Protein AF-A0A3B6PG31-F1 (afdb_monomer)

Solvent-accessible surface area (backbone atoms only — not comparable to full-atom values): 25773 Å² total; per-residue (Å²): 132,78,68,83,60,81,68,44,58,73,60,92,50,62,66,45,81,46,81,44,55,61,70,39,42,34,39,56,64,42,33,95,82,22,95,50,27,79,45,51,71,80,28,48,29,38,40,36,24,13,62,52,87,94,38,68,64,69,36,41,33,39,38,33,56,83,73,74,45,79,50,62,76,66,54,70,70,65,54,39,68,20,78,82,67,62,55,89,47,69,65,61,43,31,69,72,69,74,44,54,71,69,50,51,52,49,54,50,60,54,35,67,46,67,66,52,55,81,50,67,79,45,46,35,75,84,67,47,65,46,18,67,57,26,40,50,52,51,26,52,53,52,40,43,33,64,67,60,58,63,59,53,17,68,78,70,42,34,55,48,72,54,50,56,50,42,31,51,33,50,35,60,33,35,57,69,66,41,47,63,60,29,51,80,65,69,78,51,85,71,59,57,58,81,37,66,81,39,75,45,55,66,28,32,42,51,75,49,76,32,59,47,23,83,82,55,68,85,92,46,55,67,36,40,40,34,39,35,31,27,32,82,87,56,33,49,38,41,78,42,78,34,62,66,74,60,49,75,64,64,41,44,70,69,26,68,67,46,63,32,38,64,64,13,77,43,64,51,68,64,67,44,77,55,43,96,87,66,45,67,42,54,27,31,31,38,34,53,83,84,51,74,75,37,53,48,31,45,42,63,82,84,65,88,86,60,54,72,30,52,46,48,37,39,52,37,48,53,51,44,53,54,49,47,52,49,35,52,50,50,50,35,66,56,28,19,39,58,71,34,62,42,64,69,60,91,45,72,66,61,44,49,42,46,56,51,42,52,47,28,53,53,24,48,47,49,45,64,72,35,83,80,52,69,62,78,87,68,74,68,82,66,63,91,69,67,44,69,43,72,75,50,59,36,65,61,49,51,53,44,51,16,47,38,53,45,58,50,52,62,53,60,59,48,59,66,51,52,64,68,65,70,81,73,84,89,84,84,87,82,89,86,83,89,86,90,80,90,83,80,90,87,88,81,90,86,89,133

Sequence (448 aa):
MDTLPEYMGRINARHLELYCSIALLTSVAAAQSGPEWDKFSHFNHVKAYAPEGDNTKKWYVFYTVDPYNLETNVSHSFMSRGTLTSFEDAQGFESLFKMTRKTFSYICSLVMGPSMEDMNRYTFVDERVMSLEDRVAVSIRRLQSNEPTESIASSVGVNESIILLVTERFVEAMWEPARHHSNWTDSSEKDQIKSYNMHNCCGVICTTRIPFGPNWDHEKNGSTLMQVLIDPVMRFRNIWLGSAGMNQSSLLQDSALFKECEKGSLLNGSKLKVGLDGSEVGEYIIGDAGYPLLPWLLTPYQEEDLSDFKAEFNRRHSTAITHALKALARLKDAWKWLQGESWWPANLESQSKIIYACCWLHNIVIEMEDDAAMLSTKRRNYSKEVREIAKEDAVRARDLLSQHFLASRSSEVGEEGDEAASSGSGAEKKKQEAQTRTTDEEISILTS

Structure (mmCIF, N/CA/C/O backbone):
data_AF-A0A3B6PG31-F1
#
_entry.id   AF-A0A3B6PG31-F1
#
loop_
_atom_site.group_PDB
_atom_site.id
_atom_site.type_symbol
_atom_site.label_atom_id
_atom_site.label_alt_id
_atom_site.label_comp_id
_atom_site.label_asym_id
_atom_site.label_entity_id
_atom_site.label_seq_id
_atom_site.pdbx_PDB_ins_code
_atom_site.Cartn_x
_atom_site.Cartn_y
_atom_site.Cartn_z
_atom_site.occupancy
_atom_site.B_iso_or_equiv
_atom_site.auth_seq_id
_atom_site.auth_comp_id
_atom_site.auth_asym_id
_atom_site.auth_atom_id
_atom_site.pdbx_PDB_model_num
ATOM 1 N N . MET A 1 1 ? -2.113 -10.021 -30.911 1.00 51.94 1 MET A N 1
ATOM 2 C CA . MET A 1 1 ? -1.553 -8.705 -31.288 1.00 51.94 1 MET A CA 1
ATOM 3 C C . MET A 1 1 ? -2.034 -8.386 -32.686 1.00 51.94 1 MET A C 1
ATOM 5 O O . MET A 1 1 ? -2.236 -9.332 -33.438 1.00 51.94 1 MET A O 1
ATOM 9 N N . ASP A 1 2 ? -2.168 -7.111 -33.033 1.00 65.94 2 ASP A N 1
ATOM 10 C CA . ASP A 1 2 ? -2.332 -6.717 -34.432 1.00 65.94 2 ASP A CA 1
ATOM 11 C C . ASP A 1 2 ? -0.969 -6.844 -35.124 1.00 65.94 2 ASP A C 1
ATOM 13 O O . ASP A 1 2 ? -0.016 -6.166 -34.740 1.00 65.94 2 ASP A O 1
ATOM 17 N N . THR A 1 3 ? -0.872 -7.730 -36.109 1.00 81.75 3 THR A N 1
ATOM 18 C CA . THR A 1 3 ? 0.293 -7.919 -36.986 1.00 81.75 3 THR A CA 1
ATOM 19 C C . THR A 1 3 ? -0.174 -7.846 -38.438 1.00 81.75 3 THR A C 1
ATOM 21 O O . THR A 1 3 ? -1.360 -8.048 -38.724 1.00 81.75 3 THR A O 1
ATOM 24 N N . LEU A 1 4 ? 0.725 -7.562 -39.382 1.00 86.50 4 LEU A N 1
ATOM 25 C CA . LEU A 1 4 ? 0.421 -7.752 -40.796 1.00 86.50 4 LEU A CA 1
ATOM 26 C C . LEU A 1 4 ? 0.177 -9.251 -41.035 1.00 86.50 4 LEU A C 1
ATOM 28 O O . LEU A 1 4 ? 0.961 -10.087 -40.560 1.00 86.50 4 LEU A O 1
A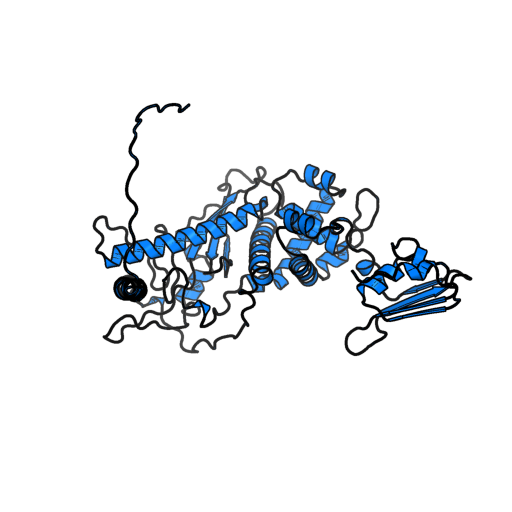TOM 32 N N . PRO A 1 5 ? -0.888 -9.619 -41.770 1.00 85.75 5 PRO A N 1
ATOM 33 C CA . PRO A 1 5 ? -1.166 -11.011 -42.084 1.00 85.75 5 PRO A CA 1
ATOM 34 C C . PRO A 1 5 ? -0.008 -11.671 -42.837 1.00 85.75 5 PRO A C 1
ATOM 36 O O . PRO A 1 5 ? 0.513 -11.102 -43.793 1.00 85.75 5 PRO A O 1
ATOM 39 N N . GLU A 1 6 ? 0.329 -12.912 -42.480 1.00 86.12 6 GLU A N 1
ATOM 40 C CA . GLU A 1 6 ? 1.442 -13.682 -43.072 1.00 86.12 6 GLU A CA 1
ATOM 41 C C . GLU A 1 6 ? 1.404 -13.783 -44.608 1.00 86.12 6 GLU A C 1
ATOM 43 O O . GLU A 1 6 ? 2.436 -13.912 -45.266 1.00 86.12 6 GLU A O 1
ATOM 48 N N . TYR A 1 7 ? 0.219 -13.691 -45.218 1.00 84.19 7 TYR A N 1
ATOM 49 C CA . TYR A 1 7 ? 0.098 -13.691 -46.675 1.00 84.19 7 TYR A CA 1
ATOM 50 C C . TYR A 1 7 ? 0.653 -12.417 -47.339 1.00 84.19 7 TYR A C 1
ATOM 52 O O . TYR A 1 7 ? 0.913 -12.454 -48.541 1.00 84.19 7 TYR A O 1
ATOM 60 N N . MET A 1 8 ? 0.857 -11.311 -46.605 1.00 85.62 8 MET A N 1
ATOM 61 C CA . MET A 1 8 ? 1.399 -10.063 -47.164 1.00 85.62 8 MET A CA 1
ATOM 62 C C . MET A 1 8 ? 2.809 -10.239 -47.726 1.00 85.62 8 MET A C 1
ATOM 64 O O . MET A 1 8 ? 3.064 -9.745 -48.817 1.00 85.62 8 MET A O 1
ATOM 68 N N . GLY A 1 9 ? 3.657 -11.065 -47.099 1.00 83.00 9 GLY A N 1
ATOM 69 C CA . GLY A 1 9 ? 4.981 -11.444 -47.624 1.00 83.00 9 GLY A CA 1
ATOM 70 C C . GLY A 1 9 ? 4.964 -12.151 -48.992 1.00 83.00 9 GLY A C 1
ATOM 71 O O . GLY A 1 9 ? 6.017 -12.441 -49.553 1.00 83.00 9 GLY A O 1
ATOM 72 N N . ARG A 1 10 ? 3.778 -12.463 -49.536 1.00 82.94 10 ARG A N 1
ATOM 73 C CA . ARG A 1 10 ? 3.575 -13.101 -50.848 1.00 82.94 10 ARG A CA 1
ATOM 74 C C . ARG A 1 10 ? 2.851 -12.196 -51.855 1.00 82.94 10 ARG A C 1
ATOM 76 O O . ARG A 1 10 ? 2.592 -12.635 -52.976 1.00 82.94 10 ARG A O 1
ATOM 83 N N . ILE A 1 11 ? 2.494 -10.964 -51.482 1.00 85.81 11 ILE A N 1
ATOM 84 C CA . ILE A 1 11 ? 1.796 -10.016 -52.360 1.00 85.81 11 ILE A CA 1
ATOM 85 C C . ILE A 1 11 ? 2.821 -9.251 -53.198 1.00 85.81 11 ILE A C 1
ATOM 87 O O . ILE A 1 11 ? 3.589 -8.453 -52.685 1.00 85.81 11 ILE A O 1
ATOM 91 N N . ASN A 1 12 ? 2.787 -9.408 -54.520 1.00 79.12 12 ASN A N 1
ATOM 92 C CA . ASN A 1 12 ? 3.621 -8.601 -55.410 1.00 79.12 12 ASN A CA 1
ATOM 93 C C . ASN A 1 12 ? 2.862 -7.343 -55.872 1.00 79.12 12 ASN A C 1
ATOM 95 O O . ASN A 1 12 ? 2.201 -7.359 -56.913 1.00 79.12 12 ASN A O 1
ATOM 99 N N . ALA A 1 13 ? 2.932 -6.261 -55.092 1.00 85.12 13 ALA A N 1
ATOM 100 C CA . ALA A 1 13 ? 2.422 -4.946 -55.489 1.00 85.12 13 ALA A CA 1
ATOM 101 C C . ALA A 1 13 ? 3.455 -3.834 -55.242 1.00 85.12 13 ALA A C 1
ATOM 103 O O . ALA A 1 13 ? 4.393 -3.984 -54.470 1.00 85.12 13 ALA A O 1
ATOM 104 N N . ARG A 1 14 ? 3.276 -2.685 -55.906 1.00 86.31 14 ARG A N 1
ATOM 105 C CA . ARG A 1 14 ? 4.209 -1.540 -55.815 1.00 86.31 14 ARG A CA 1
ATOM 106 C C . ARG A 1 14 ? 3.880 -0.541 -54.703 1.00 86.31 14 ARG A C 1
ATOM 108 O O . ARG A 1 14 ? 4.711 0.306 -54.392 1.00 86.31 14 ARG A O 1
ATOM 115 N N . HIS A 1 15 ? 2.663 -0.591 -54.169 1.00 90.62 15 HIS A N 1
ATOM 116 C CA . HIS A 1 15 ? 2.161 0.361 -53.182 1.00 90.62 15 HIS A CA 1
ATOM 117 C C . HIS A 1 15 ? 1.314 -0.380 -52.148 1.00 90.62 15 HIS A C 1
ATOM 119 O O . HIS A 1 15 ? 0.449 -1.169 -52.530 1.00 90.62 15 HIS A O 1
ATOM 125 N N . LEU A 1 16 ? 1.534 -0.082 -50.871 1.00 92.56 16 LEU A N 1
ATOM 126 C CA . LEU A 1 16 ? 0.715 -0.530 -49.747 1.00 92.56 16 LEU A CA 1
ATOM 127 C C . LEU A 1 16 ? 0.238 0.703 -48.970 1.00 92.56 16 LEU A C 1
ATOM 129 O O . LEU A 1 16 ? 1.058 1.522 -48.559 1.00 92.56 16 LEU A O 1
ATOM 133 N N . GLU A 1 17 ? -1.072 0.835 -48.757 1.00 94.25 17 GLU A N 1
ATOM 134 C CA . GLU A 1 17 ? -1.640 1.819 -47.828 1.00 94.25 17 GLU A CA 1
ATOM 135 C C . GLU A 1 17 ? -2.379 1.080 -46.705 1.00 94.25 17 GLU A C 1
ATOM 137 O O . GLU A 1 17 ? -3.227 0.227 -46.970 1.00 94.25 17 GLU A O 1
ATOM 142 N N . LEU A 1 18 ? -2.022 1.379 -45.457 1.00 91.50 18 LEU A N 1
ATOM 143 C CA . LEU A 1 18 ? -2.464 0.677 -44.256 1.00 91.50 18 LEU A CA 1
ATOM 144 C C . LEU A 1 18 ? -3.079 1.671 -43.261 1.00 91.50 18 LEU A C 1
ATOM 146 O O . LEU A 1 18 ? -2.469 2.684 -42.927 1.00 91.50 18 LEU A O 1
ATOM 150 N N . TYR A 1 19 ? -4.256 1.341 -42.737 1.00 90.75 19 TYR A N 1
ATOM 151 C CA . TYR A 1 19 ? -4.851 2.009 -41.578 1.00 90.75 19 TYR A CA 1
ATOM 152 C C . TYR A 1 19 ? -4.890 0.989 -40.449 1.00 90.75 19 TYR A C 1
ATOM 154 O O . TYR A 1 19 ? -5.438 -0.099 -40.620 1.00 90.75 19 TYR A O 1
ATOM 162 N N . CYS A 1 20 ? -4.245 1.303 -39.331 1.00 83.12 20 CYS A N 1
ATOM 163 C CA . CYS A 1 20 ? -3.926 0.325 -38.298 1.00 83.12 20 CYS A CA 1
ATOM 164 C C . CYS A 1 20 ? -3.969 0.931 -36.892 1.00 83.12 20 CYS A C 1
ATOM 166 O O . CYS A 1 20 ? -4.097 2.144 -36.715 1.00 83.12 20 CYS A O 1
ATOM 168 N N . SER A 1 21 ? -3.874 0.073 -35.876 1.00 82.12 21 SER A N 1
ATOM 169 C CA . SER A 1 21 ? -3.651 0.516 -34.503 1.00 82.12 21 SER A CA 1
ATOM 170 C C . SER A 1 21 ? -2.252 1.122 -34.356 1.00 82.12 21 SER A C 1
ATOM 172 O O . SER A 1 21 ? -1.317 0.752 -35.069 1.00 82.12 21 SER A O 1
ATOM 174 N N . ILE A 1 22 ? -2.083 2.031 -33.390 1.00 80.12 22 ILE A N 1
ATOM 175 C CA . ILE A 1 22 ? -0.779 2.651 -33.102 1.00 80.12 22 ILE A CA 1
ATOM 176 C C . ILE A 1 22 ? 0.303 1.602 -32.793 1.00 80.12 22 ILE A C 1
ATOM 178 O O . ILE A 1 22 ? 1.455 1.779 -33.168 1.00 80.12 22 ILE A O 1
ATOM 182 N N . ALA A 1 23 ? -0.070 0.463 -32.198 1.00 72.69 23 ALA A N 1
ATOM 183 C CA . ALA A 1 23 ? 0.844 -0.645 -31.926 1.00 72.69 23 ALA A CA 1
ATOM 184 C C . ALA A 1 23 ? 1.403 -1.292 -33.208 1.00 72.69 23 ALA A C 1
ATOM 186 O O . ALA A 1 23 ? 2.607 -1.539 -33.290 1.00 72.69 23 ALA A O 1
ATOM 187 N N . LEU A 1 24 ? 0.557 -1.533 -34.217 1.00 80.44 24 LEU A N 1
ATOM 188 C CA . LEU A 1 24 ? 1.000 -2.067 -35.506 1.00 80.44 24 LEU A CA 1
ATOM 189 C C . LEU A 1 24 ? 1.784 -1.014 -36.303 1.00 80.44 24 LEU A C 1
ATOM 191 O O . LEU A 1 24 ? 2.824 -1.339 -36.871 1.00 80.44 24 LEU A O 1
ATOM 195 N N . LEU A 1 25 ? 1.359 0.255 -36.274 1.00 85.06 25 LEU A N 1
ATOM 196 C CA . LEU A 1 25 ? 2.097 1.352 -36.909 1.00 85.06 25 LEU A CA 1
ATOM 197 C C . LEU A 1 25 ? 3.535 1.447 -36.379 1.00 85.06 25 LEU A C 1
ATOM 199 O O . LEU A 1 25 ? 4.478 1.518 -37.161 1.00 85.06 25 LEU A O 1
ATOM 203 N N . THR A 1 26 ? 3.703 1.389 -35.060 1.00 78.62 26 THR A N 1
ATOM 204 C CA . THR A 1 26 ? 5.005 1.363 -34.386 1.00 78.62 26 THR A CA 1
ATOM 205 C C . THR A 1 26 ? 5.854 0.157 -34.807 1.00 78.62 26 THR A C 1
ATOM 207 O O . THR A 1 26 ? 7.058 0.296 -35.013 1.00 78.62 26 THR A O 1
ATOM 210 N N . SER A 1 27 ? 5.245 -1.016 -35.007 1.00 79.25 27 SER A N 1
ATOM 211 C CA . SER A 1 27 ? 5.962 -2.207 -35.487 1.00 79.25 27 SER A CA 1
ATOM 212 C C . SER A 1 27 ? 6.393 -2.108 -36.958 1.00 79.25 27 SER A C 1
ATOM 214 O O . SER A 1 27 ? 7.389 -2.721 -37.337 1.00 79.25 27 SER A O 1
ATOM 216 N N . VAL A 1 28 ? 5.675 -1.333 -37.778 1.00 85.69 28 VAL A N 1
ATOM 217 C CA . VAL A 1 28 ? 6.080 -0.975 -39.151 1.00 85.69 28 VAL A CA 1
ATOM 218 C C . VAL A 1 28 ? 7.165 0.113 -39.131 1.00 85.69 28 VAL A C 1
ATOM 220 O O . VAL A 1 28 ? 8.111 0.047 -39.914 1.00 85.69 28 VAL A O 1
ATOM 223 N N . ALA A 1 29 ? 7.087 1.072 -38.200 1.00 85.94 29 ALA A N 1
ATOM 224 C CA . ALA A 1 29 ? 8.078 2.138 -38.018 1.00 85.94 29 ALA A CA 1
ATOM 225 C C . ALA A 1 29 ? 9.483 1.611 -37.671 1.00 85.94 29 ALA A C 1
ATOM 227 O O . ALA A 1 29 ? 10.474 2.215 -38.069 1.00 85.94 29 ALA A O 1
ATOM 228 N N . ALA A 1 30 ? 9.574 0.462 -36.991 1.00 78.25 30 ALA A N 1
ATOM 229 C CA . ALA A 1 30 ? 10.841 -0.205 -36.682 1.00 78.25 30 ALA A CA 1
ATOM 230 C C . ALA A 1 30 ? 11.615 -0.710 -37.927 1.00 78.25 30 ALA A C 1
ATOM 232 O O . ALA A 1 30 ? 12.799 -1.033 -37.813 1.00 78.25 30 ALA A O 1
ATOM 233 N N . ALA A 1 31 ? 10.972 -0.756 -39.104 1.00 84.12 31 ALA A N 1
ATOM 234 C CA . ALA A 1 31 ? 11.567 -1.102 -40.398 1.00 84.12 31 ALA A CA 1
ATOM 235 C C . ALA A 1 31 ? 12.495 -2.330 -40.332 1.00 84.12 31 ALA A C 1
ATOM 237 O O . ALA A 1 31 ? 12.059 -3.369 -39.851 1.00 84.12 31 ALA A O 1
ATOM 238 N N . GLN A 1 32 ? 13.751 -2.226 -40.788 1.00 80.06 32 GLN A N 1
ATOM 239 C CA . GLN A 1 32 ? 14.730 -3.328 -40.842 1.00 80.06 32 GLN A CA 1
ATOM 240 C C . GLN A 1 32 ? 14.997 -4.013 -39.488 1.00 80.06 32 GLN A C 1
ATOM 242 O O . GLN A 1 32 ? 15.491 -5.137 -39.464 1.00 80.06 32 GLN A O 1
ATOM 247 N N . SER A 1 33 ? 14.668 -3.354 -38.374 1.00 66.88 33 SER A N 1
ATOM 248 C CA . SER A 1 33 ? 14.815 -3.877 -37.010 1.00 66.88 33 SER A CA 1
ATOM 249 C C . SER A 1 33 ? 13.506 -4.441 -36.432 1.00 66.88 33 SER A C 1
ATOM 251 O O . SER A 1 33 ? 13.480 -4.857 -35.275 1.00 66.88 33 SER A O 1
ATOM 253 N N . GLY A 1 34 ? 12.403 -4.405 -37.190 1.00 72.50 34 GLY A N 1
ATOM 254 C CA . GLY A 1 34 ? 11.062 -4.793 -36.748 1.00 72.50 34 GLY A CA 1
ATOM 255 C C . GLY A 1 34 ? 10.616 -6.174 -37.253 1.00 72.50 34 GLY A C 1
ATOM 256 O O . GLY A 1 34 ? 10.956 -6.560 -38.371 1.00 72.50 34 GLY A O 1
ATOM 257 N N . PRO A 1 35 ? 9.770 -6.902 -36.495 1.00 75.38 35 PRO A N 1
ATOM 258 C CA . PRO A 1 35 ? 9.313 -8.253 -36.857 1.00 75.38 35 PRO A CA 1
ATOM 259 C C . PRO A 1 35 ? 8.391 -8.293 -38.087 1.00 75.38 35 PRO A C 1
ATOM 261 O O . PRO A 1 35 ? 8.115 -9.358 -38.631 1.00 75.38 35 PRO A O 1
ATOM 264 N N . GLU A 1 36 ? 7.904 -7.137 -38.535 1.00 84.75 36 GLU A N 1
ATOM 265 C CA . GLU A 1 36 ? 7.005 -7.016 -39.684 1.00 84.75 36 GLU A CA 1
ATOM 266 C C . GLU A 1 36 ? 7.756 -6.724 -40.997 1.00 84.75 36 GLU A C 1
ATOM 268 O O . GLU A 1 36 ? 7.132 -6.713 -42.056 1.00 84.75 36 GLU A O 1
ATOM 273 N N . TRP A 1 37 ? 9.082 -6.514 -40.954 1.00 85.00 37 TRP A N 1
ATOM 274 C CA . TRP A 1 37 ? 9.897 -6.089 -42.100 1.00 85.00 37 TRP A CA 1
ATOM 275 C C . TRP A 1 37 ? 9.713 -6.964 -43.341 1.00 85.00 37 TRP A C 1
ATOM 277 O O . TRP A 1 37 ? 9.360 -6.464 -44.408 1.00 85.00 37 TRP A O 1
ATOM 287 N N . ASP A 1 38 ? 9.878 -8.279 -43.202 1.00 88.19 38 ASP A N 1
ATOM 288 C CA . ASP A 1 38 ? 9.811 -9.229 -44.320 1.00 88.19 38 ASP A CA 1
ATOM 289 C C . ASP A 1 38 ? 8.427 -9.263 -44.993 1.00 88.19 38 ASP A C 1
ATOM 291 O O . ASP A 1 38 ? 8.289 -9.633 -46.163 1.00 88.19 38 ASP A O 1
ATOM 295 N N . LYS A 1 39 ? 7.389 -8.811 -44.280 1.00 91.06 39 LYS A N 1
ATOM 296 C CA . LYS A 1 39 ? 6.011 -8.745 -44.772 1.00 91.06 39 LYS A CA 1
ATOM 297 C C . LYS A 1 39 ? 5.731 -7.500 -45.614 1.00 91.06 39 LYS A C 1
ATOM 299 O O . LYS A 1 39 ? 4.704 -7.491 -46.289 1.00 91.06 39 LYS A O 1
ATOM 304 N N . PHE A 1 40 ? 6.601 -6.479 -45.607 1.00 91.38 40 PHE A N 1
ATOM 305 C CA . PHE A 1 40 ? 6.405 -5.258 -46.408 1.00 91.38 40 PHE A CA 1
ATOM 306 C C . PHE A 1 40 ? 7.641 -4.684 -47.127 1.00 91.38 40 PHE A C 1
ATOM 308 O O . PHE A 1 40 ? 7.488 -3.816 -47.986 1.00 91.38 40 PHE A O 1
ATOM 315 N N . SER A 1 41 ? 8.853 -5.162 -46.851 1.00 88.19 41 SER A N 1
ATOM 316 C CA . SER A 1 41 ? 10.108 -4.654 -47.440 1.00 88.19 41 SER A CA 1
ATOM 317 C C . SER A 1 41 ? 10.189 -4.750 -48.971 1.00 88.19 41 SER A C 1
ATOM 319 O O . SER A 1 41 ? 11.008 -4.086 -49.602 1.00 88.19 41 SER A O 1
ATOM 321 N N . HIS A 1 42 ? 9.324 -5.559 -49.585 1.00 88.69 42 HIS A N 1
ATOM 322 C CA . HIS A 1 42 ? 9.236 -5.763 -51.028 1.00 88.69 42 HIS A CA 1
ATOM 323 C C . HIS A 1 42 ? 8.299 -4.772 -51.757 1.00 88.69 42 HIS A C 1
ATOM 325 O O . HIS A 1 42 ? 8.322 -4.728 -52.988 1.00 88.69 42 HIS A O 1
ATOM 331 N N . PHE A 1 43 ? 7.483 -3.971 -51.054 1.00 90.38 43 PHE A N 1
ATOM 332 C CA . PHE A 1 43 ? 6.659 -2.927 -51.686 1.00 90.38 43 PHE A CA 1
ATOM 333 C C . PHE A 1 43 ? 7.502 -1.672 -51.956 1.00 90.38 43 PHE A C 1
ATOM 335 O O . PHE A 1 43 ? 8.073 -1.111 -51.026 1.00 90.38 43 PHE A O 1
ATOM 342 N N . ASN A 1 44 ? 7.513 -1.155 -53.194 1.00 90.00 44 ASN A N 1
ATOM 343 C CA . ASN A 1 44 ? 8.273 0.062 -53.538 1.00 90.00 44 ASN A CA 1
ATOM 344 C C . ASN A 1 44 ? 7.917 1.282 -52.669 1.00 90.00 44 ASN A C 1
ATOM 346 O O . ASN A 1 44 ? 8.792 2.109 -52.417 1.00 90.00 44 ASN A O 1
ATOM 350 N N . HIS A 1 45 ? 6.648 1.403 -52.263 1.00 92.69 45 HIS A N 1
ATOM 351 C CA . HIS A 1 45 ? 6.144 2.466 -51.396 1.00 92.69 45 HIS A CA 1
ATOM 352 C C . HIS A 1 45 ? 5.167 1.897 -50.362 1.00 92.69 45 HIS A C 1
ATOM 354 O O . HIS A 1 45 ? 4.209 1.209 -50.727 1.00 92.69 45 HIS A O 1
ATOM 360 N N . VAL A 1 46 ? 5.334 2.259 -49.092 1.00 93.88 46 VAL A N 1
ATOM 361 C CA . VAL A 1 46 ? 4.380 1.941 -48.021 1.00 93.88 46 VAL A CA 1
ATOM 362 C C . VAL A 1 46 ? 3.950 3.226 -47.323 1.00 93.88 46 VAL A C 1
ATOM 364 O O . VAL A 1 46 ? 4.775 4.088 -47.023 1.00 93.88 46 VAL A O 1
ATOM 367 N N . LYS A 1 47 ? 2.647 3.352 -47.067 1.00 95.69 47 LYS A N 1
ATOM 368 C CA . LYS A 1 47 ? 2.052 4.398 -46.233 1.00 95.69 47 LYS A CA 1
ATOM 369 C C . LYS A 1 47 ? 1.215 3.740 -45.151 1.00 95.69 47 LYS A C 1
ATOM 371 O O . LYS A 1 47 ? 0.212 3.109 -45.464 1.00 95.69 47 LYS A O 1
ATOM 376 N N . ALA A 1 48 ? 1.597 3.892 -43.895 1.00 94.25 48 ALA A N 1
ATOM 377 C CA . ALA A 1 48 ? 0.809 3.412 -42.770 1.00 94.25 48 ALA A CA 1
ATOM 378 C C . ALA A 1 48 ? 0.335 4.594 -41.919 1.00 94.25 48 ALA A C 1
ATOM 380 O O . ALA A 1 48 ? 1.065 5.570 -41.755 1.00 94.25 48 ALA A O 1
ATOM 381 N N . TYR A 1 49 ? -0.888 4.502 -41.396 1.00 92.81 49 TYR A N 1
ATOM 382 C CA . TYR A 1 49 ? -1.528 5.523 -40.570 1.00 92.81 49 TYR A CA 1
ATOM 383 C C . TYR A 1 49 ? -2.162 4.906 -39.320 1.00 92.81 49 TYR A C 1
ATOM 385 O O . TYR A 1 49 ? -2.709 3.800 -39.387 1.00 92.81 49 TYR A O 1
ATOM 393 N N . ALA A 1 50 ? -2.157 5.651 -38.212 1.00 86.56 50 ALA A N 1
ATOM 394 C CA . ALA A 1 50 ? -2.944 5.338 -37.021 1.00 86.56 50 ALA A CA 1
ATOM 395 C C . ALA A 1 50 ? -3.687 6.583 -36.485 1.00 86.56 50 ALA A C 1
ATOM 397 O O . ALA A 1 50 ? -3.142 7.696 -36.527 1.00 86.56 50 ALA A O 1
ATOM 398 N N . PRO A 1 51 ? -4.929 6.413 -35.992 1.00 83.00 51 PRO A N 1
ATOM 399 C CA . PRO A 1 51 ? -5.763 7.508 -35.509 1.00 83.00 51 PRO A CA 1
ATOM 400 C C . PRO A 1 51 ? -5.386 7.959 -34.090 1.00 83.00 51 PRO A C 1
ATOM 402 O O . PRO A 1 51 ? -4.914 7.168 -33.275 1.00 83.00 51 PRO A O 1
ATOM 405 N N . GLU A 1 52 ? -5.685 9.217 -33.770 1.00 79.75 52 GLU A N 1
ATOM 406 C CA . GLU A 1 52 ? -5.724 9.733 -32.397 1.00 79.75 52 GLU A CA 1
ATOM 407 C C . GLU A 1 52 ? -6.845 10.772 -32.273 1.00 79.75 52 GLU A C 1
ATOM 409 O O . GLU A 1 52 ? -6.841 11.788 -32.977 1.00 79.75 52 GLU A O 1
ATOM 414 N N . GLY A 1 53 ? -7.819 10.509 -31.395 1.00 75.44 53 GLY A N 1
ATOM 415 C CA . GLY A 1 53 ? -9.043 11.309 -31.313 1.00 75.44 53 GLY A CA 1
ATOM 416 C C . GLY A 1 53 ? -9.737 11.412 -32.676 1.00 75.44 53 GLY A C 1
ATOM 417 O O . GLY A 1 53 ? -9.869 10.417 -33.389 1.00 75.44 53 GLY A O 1
ATOM 418 N N . ASP A 1 54 ? -10.117 12.629 -33.061 1.00 74.81 54 ASP A N 1
ATOM 419 C CA . ASP A 1 54 ? -10.776 12.910 -34.343 1.00 74.81 54 ASP A CA 1
ATOM 420 C C . ASP A 1 54 ? -9.816 12.900 -35.555 1.00 74.81 54 ASP A C 1
ATOM 422 O O . ASP A 1 54 ? -10.260 12.966 -36.704 1.00 74.81 54 ASP A O 1
ATOM 426 N N . ASN A 1 55 ? -8.494 12.823 -35.344 1.00 79.56 55 ASN A N 1
ATOM 427 C CA . ASN A 1 55 ? -7.514 12.829 -36.431 1.00 79.56 55 ASN A CA 1
ATOM 428 C C . ASN A 1 55 ? -7.135 11.401 -36.853 1.00 79.56 55 ASN A C 1
ATOM 430 O O . ASN A 1 55 ? -6.267 10.757 -36.260 1.00 79.56 55 ASN A O 1
ATOM 434 N N . THR A 1 56 ? -7.739 10.933 -37.946 1.00 79.88 56 THR A N 1
ATOM 435 C CA . THR A 1 56 ? -7.544 9.581 -38.500 1.00 79.88 56 THR A CA 1
ATOM 436 C C . THR A 1 56 ? -6.159 9.317 -39.102 1.00 79.88 56 THR A C 1
ATOM 438 O O . THR A 1 56 ? -5.835 8.165 -39.389 1.00 79.88 56 THR A O 1
ATOM 441 N N . LYS A 1 57 ? -5.332 10.356 -39.282 1.00 88.25 57 LYS A N 1
ATOM 442 C CA . LYS A 1 57 ? -3.954 10.273 -39.797 1.00 88.25 57 LYS A CA 1
ATOM 443 C C . LYS A 1 57 ? -2.951 10.986 -38.884 1.00 88.25 57 LYS A C 1
ATOM 445 O O . LYS A 1 57 ? -1.964 11.533 -39.373 1.00 88.25 57 LYS A O 1
ATOM 450 N N . LYS A 1 58 ? -3.204 11.021 -37.566 1.00 83.88 58 LYS A N 1
ATOM 451 C CA . LYS A 1 58 ? -2.309 11.682 -36.600 1.00 83.88 58 LYS A CA 1
ATOM 452 C C . LYS A 1 58 ? -0.890 11.127 -36.680 1.00 83.88 58 LYS A C 1
ATOM 454 O O . LYS A 1 58 ? 0.066 11.901 -36.730 1.00 83.88 58 LYS A O 1
ATOM 459 N N . TRP A 1 59 ? -0.778 9.806 -36.676 1.00 86.50 59 TRP A N 1
ATOM 460 C CA . TRP A 1 59 ? 0.487 9.088 -36.696 1.00 86.50 59 TRP A CA 1
ATOM 461 C C . TRP A 1 59 ? 0.685 8.449 -38.067 1.00 86.50 59 TRP A C 1
ATOM 463 O O . TRP A 1 59 ? -0.274 7.916 -38.635 1.00 86.50 59 TRP A O 1
ATOM 473 N N . TYR A 1 60 ? 1.903 8.507 -38.604 1.00 91.75 60 TYR A N 1
ATOM 474 C CA . TYR A 1 60 ? 2.220 7.962 -39.921 1.00 91.75 60 TYR A CA 1
ATOM 475 C C . TYR A 1 60 ? 3.618 7.349 -40.009 1.00 91.75 60 TYR A C 1
ATOM 477 O O . TYR A 1 60 ? 4.539 7.752 -39.303 1.00 91.75 60 TYR A O 1
ATOM 485 N N . VAL A 1 61 ? 3.761 6.412 -40.949 1.00 92.38 61 VAL A N 1
ATOM 486 C CA . VAL A 1 61 ? 5.038 5.898 -41.457 1.00 92.38 61 VAL A CA 1
ATOM 487 C C . VAL A 1 61 ? 4.979 5.918 -42.982 1.00 92.38 61 VAL A C 1
ATOM 489 O O . VAL A 1 61 ? 4.042 5.378 -43.578 1.00 92.38 61 VAL A O 1
ATOM 492 N N . PHE A 1 62 ? 5.984 6.513 -43.614 1.00 93.75 62 PHE A N 1
ATOM 493 C CA . PHE A 1 62 ? 6.217 6.472 -45.051 1.00 93.75 62 PHE A CA 1
ATOM 494 C C . PHE A 1 62 ? 7.542 5.781 -45.329 1.00 93.75 62 PHE A C 1
ATOM 496 O O . PHE A 1 62 ? 8.570 6.151 -44.772 1.00 93.75 62 PHE A O 1
ATOM 503 N N . TYR A 1 63 ? 7.516 4.788 -46.208 1.00 92.12 63 TYR A N 1
ATOM 504 C CA . TYR A 1 63 ? 8.694 4.032 -46.611 1.00 92.12 63 TYR A CA 1
ATOM 505 C C . TYR A 1 63 ? 8.792 3.984 -48.135 1.00 92.12 63 TYR A C 1
ATOM 507 O O . TYR A 1 63 ? 7.783 3.761 -48.811 1.00 92.12 63 TYR A O 1
ATOM 515 N N . THR A 1 64 ? 9.999 4.176 -48.668 1.00 91.12 64 THR A N 1
ATOM 516 C CA . THR A 1 64 ? 10.332 3.946 -50.080 1.00 91.12 64 THR A CA 1
ATOM 517 C C . THR A 1 64 ? 11.577 3.081 -50.207 1.00 91.12 64 THR A C 1
ATOM 519 O O . THR A 1 64 ? 12.525 3.240 -49.442 1.00 91.12 64 THR A O 1
ATOM 522 N N . VAL A 1 65 ? 11.580 2.172 -51.187 1.00 87.69 65 VAL A N 1
ATOM 523 C CA . VAL A 1 65 ? 12.715 1.264 -51.454 1.00 87.69 65 VAL A CA 1
ATOM 524 C C . VAL A 1 65 ? 13.871 1.986 -52.153 1.00 87.69 65 VAL A C 1
ATOM 526 O O . VAL A 1 65 ? 15.026 1.782 -51.786 1.00 87.69 65 VAL A O 1
ATOM 529 N N . ASP A 1 66 ? 13.569 2.806 -53.164 1.00 82.69 66 ASP A N 1
ATOM 530 C CA . ASP A 1 66 ? 14.563 3.441 -54.039 1.00 82.69 66 ASP A CA 1
ATOM 531 C C . ASP A 1 66 ? 14.138 4.878 -54.429 1.00 82.69 66 ASP A C 1
ATOM 533 O O . ASP A 1 66 ? 13.138 5.038 -55.139 1.00 82.69 66 ASP A O 1
ATOM 537 N N . PRO A 1 67 ? 14.846 5.928 -53.958 1.00 83.31 67 PRO A N 1
ATOM 538 C CA . PRO A 1 67 ? 15.878 5.860 -52.923 1.00 83.31 67 PRO A CA 1
ATOM 539 C C . PRO A 1 67 ? 15.289 5.363 -51.593 1.00 83.31 67 PRO A C 1
ATOM 541 O O . PRO A 1 67 ? 14.109 5.587 -51.305 1.00 83.31 67 PRO A O 1
ATOM 544 N N . TYR A 1 68 ? 16.115 4.710 -50.769 1.00 88.31 68 TYR A N 1
ATOM 545 C CA . TYR A 1 68 ? 15.693 4.289 -49.434 1.00 88.31 68 TYR A CA 1
ATOM 546 C C . TYR A 1 68 ? 15.338 5.517 -48.589 1.00 88.31 68 TYR A C 1
ATOM 548 O O . TYR A 1 68 ? 16.199 6.356 -48.316 1.00 88.31 68 TYR A O 1
ATOM 556 N N . ASN A 1 69 ? 14.082 5.608 -48.159 1.00 89.62 69 ASN A N 1
ATOM 557 C CA . ASN A 1 69 ? 13.620 6.612 -47.208 1.00 89.62 69 ASN A CA 1
ATOM 558 C C . ASN A 1 69 ? 12.654 5.967 -46.214 1.00 89.62 69 ASN A C 1
ATOM 560 O O . ASN A 1 69 ? 11.837 5.127 -46.594 1.00 89.62 69 ASN A O 1
ATOM 564 N N . LEU A 1 70 ? 12.736 6.388 -44.955 1.00 87.56 70 LEU A N 1
ATOM 565 C CA . LEU A 1 70 ? 11.810 6.020 -43.894 1.00 87.56 70 LEU A CA 1
ATOM 566 C C . LEU A 1 70 ? 11.503 7.278 -43.079 1.00 87.56 70 LEU A C 1
ATOM 568 O O . LEU A 1 70 ? 12.330 7.741 -42.298 1.00 87.56 70 LEU A O 1
ATOM 572 N N . GLU A 1 71 ? 10.315 7.830 -43.279 1.00 89.50 71 GLU A N 1
ATOM 573 C CA . GLU A 1 71 ? 9.834 9.036 -42.613 1.00 89.50 71 GLU A CA 1
ATOM 574 C C . GLU A 1 71 ? 8.697 8.658 -41.659 1.00 89.50 71 GLU A C 1
ATOM 576 O O . GLU A 1 71 ? 7.736 7.995 -42.047 1.00 89.50 71 GLU A O 1
ATOM 581 N N . THR A 1 72 ? 8.796 9.054 -40.395 1.00 88.44 72 THR A N 1
ATOM 582 C CA . THR A 1 72 ? 7.797 8.740 -39.369 1.00 88.44 72 THR A CA 1
ATOM 583 C C . THR A 1 72 ? 7.728 9.861 -38.344 1.00 88.44 72 THR A C 1
ATOM 585 O O . THR A 1 72 ? 8.750 10.451 -37.995 1.00 88.44 72 THR A O 1
ATOM 588 N N . ASN A 1 73 ? 6.525 10.150 -37.845 1.00 83.19 73 ASN A N 1
ATOM 589 C CA . ASN A 1 73 ? 6.337 11.021 -36.682 1.00 83.19 73 ASN A CA 1
ATOM 590 C C . ASN A 1 73 ? 6.118 10.239 -35.375 1.00 83.19 73 ASN A C 1
ATOM 592 O O . ASN A 1 73 ? 5.879 10.845 -34.330 1.00 83.19 73 ASN A O 1
ATOM 596 N N . VAL A 1 74 ? 6.214 8.907 -35.415 1.00 72.31 74 VAL A N 1
ATOM 597 C CA . VAL A 1 74 ? 6.212 8.049 -34.227 1.00 72.31 74 VAL A CA 1
ATOM 598 C C . VAL A 1 74 ? 7.567 8.185 -33.526 1.00 72.31 74 VAL A C 1
ATOM 600 O O . VAL A 1 74 ? 8.601 7.818 -34.078 1.00 72.31 74 VAL A O 1
ATOM 603 N N . SER A 1 75 ? 7.569 8.724 -32.304 1.00 59.56 75 SER A N 1
ATOM 604 C CA . SER A 1 75 ? 8.788 8.877 -31.493 1.00 59.56 75 SER A CA 1
ATOM 605 C C . SER A 1 75 ? 9.501 7.537 -31.265 1.00 59.56 75 SER A C 1
ATOM 607 O O . SER A 1 75 ? 8.857 6.512 -31.027 1.00 59.56 75 SER A O 1
ATOM 609 N N . HIS A 1 76 ? 10.838 7.563 -31.217 1.00 50.22 76 HIS A N 1
ATOM 610 C CA . HIS A 1 76 ? 11.665 6.420 -30.803 1.00 50.22 76 HIS A CA 1
ATOM 611 C C . HIS A 1 76 ? 11.245 5.832 -29.446 1.00 50.22 76 HIS A C 1
ATOM 613 O O . HIS A 1 76 ? 11.372 4.627 -29.245 1.00 50.22 76 HIS A O 1
ATOM 619 N N . SER A 1 77 ? 10.676 6.646 -28.548 1.00 43.19 77 SER A N 1
ATOM 620 C CA . SER A 1 77 ? 10.130 6.184 -27.266 1.00 43.19 77 SER A CA 1
ATOM 621 C C . SER A 1 77 ? 8.951 5.213 -27.403 1.00 43.19 77 SER A C 1
ATOM 623 O O . SER A 1 77 ? 8.764 4.395 -26.513 1.00 43.19 77 SER A O 1
ATOM 625 N N . PHE A 1 78 ? 8.178 5.270 -28.496 1.00 42.53 78 PHE A N 1
ATOM 626 C CA . PHE A 1 78 ? 7.125 4.287 -28.782 1.00 42.53 78 PHE A CA 1
ATOM 627 C C . PHE A 1 78 ? 7.683 3.025 -29.451 1.00 42.53 78 PHE A C 1
ATOM 629 O O . PHE A 1 78 ? 7.176 1.934 -29.204 1.00 42.53 78 PHE A O 1
ATOM 636 N N . MET A 1 79 ? 8.715 3.160 -30.297 1.00 45.28 79 MET A N 1
ATOM 637 C CA . MET A 1 79 ? 9.324 2.032 -31.024 1.00 45.28 79 MET A CA 1
ATOM 638 C C . MET A 1 79 ? 10.012 1.030 -30.095 1.00 45.28 79 MET A C 1
ATOM 640 O O . MET A 1 79 ? 9.988 -0.172 -30.359 1.00 45.28 79 MET A O 1
ATOM 644 N N . SER A 1 80 ? 10.548 1.501 -28.970 1.00 45.88 80 SER A N 1
ATOM 645 C CA . SER A 1 80 ? 11.038 0.641 -27.897 1.00 45.88 80 SER A CA 1
ATOM 646 C C . SER A 1 80 ? 9.880 0.047 -27.089 1.00 45.88 80 SER A C 1
ATOM 648 O O . SER A 1 80 ? 9.627 0.451 -25.958 1.00 45.88 80 SER A O 1
ATOM 650 N N . ARG A 1 81 ? 9.205 -0.980 -27.620 1.00 45.50 81 ARG A N 1
ATOM 651 C CA . ARG A 1 81 ? 8.509 -1.941 -26.749 1.00 45.50 81 ARG A CA 1
ATOM 652 C C . ARG A 1 81 ? 9.559 -2.542 -25.820 1.00 45.50 81 ARG A C 1
ATOM 654 O O . ARG A 1 81 ? 10.461 -3.220 -26.308 1.00 45.50 81 ARG A O 1
ATOM 661 N N . GLY A 1 82 ? 9.461 -2.254 -24.522 1.00 49.09 82 GLY A N 1
ATOM 662 C CA . GLY A 1 82 ? 10.538 -2.543 -23.581 1.00 49.09 82 GLY A CA 1
ATOM 663 C C . GLY A 1 82 ? 11.005 -3.995 -23.659 1.00 49.09 82 GLY A C 1
ATOM 664 O O . GLY A 1 82 ? 10.183 -4.912 -23.554 1.00 49.09 82 GLY A O 1
ATOM 665 N N . THR A 1 83 ? 12.310 -4.200 -23.846 1.00 50.06 83 THR A N 1
ATOM 666 C CA . THR A 1 83 ? 12.935 -5.526 -23.999 1.00 50.06 83 THR A CA 1
ATOM 667 C C . THR A 1 83 ? 12.585 -6.453 -22.832 1.00 50.06 83 THR A C 1
ATOM 669 O O . THR A 1 83 ? 12.350 -7.638 -23.031 1.00 50.06 83 THR A O 1
ATOM 672 N N . LEU A 1 84 ? 12.481 -5.924 -21.612 1.00 51.41 84 LEU A N 1
ATOM 673 C CA . LEU A 1 84 ? 12.124 -6.698 -20.418 1.00 51.41 84 LEU A CA 1
ATOM 674 C C . LEU A 1 84 ? 10.631 -7.033 -20.339 1.00 51.41 84 LEU A C 1
ATOM 676 O O . LEU A 1 84 ? 10.226 -7.892 -19.561 1.00 51.41 84 LEU A O 1
ATOM 680 N N . THR A 1 85 ? 9.790 -6.354 -21.120 1.00 48.62 85 THR A N 1
ATOM 681 C CA . THR A 1 85 ? 8.340 -6.590 -21.144 1.00 48.62 85 THR A CA 1
ATOM 682 C C . THR A 1 85 ? 7.913 -7.619 -22.189 1.00 48.62 85 THR A C 1
ATOM 684 O O . THR A 1 85 ? 6.733 -7.991 -22.222 1.00 48.62 85 THR A O 1
ATOM 687 N N . SER A 1 86 ? 8.855 -8.125 -22.996 1.00 46.91 86 SER A N 1
ATOM 688 C CA . SER A 1 86 ? 8.630 -9.077 -24.090 1.00 46.91 86 SER A CA 1
ATOM 689 C C . SER A 1 86 ? 8.433 -10.534 -23.645 1.00 46.91 86 SER A C 1
ATOM 691 O O . SER A 1 86 ? 8.663 -11.441 -24.439 1.00 46.91 86 SER A O 1
ATOM 693 N N . PHE A 1 87 ? 7.999 -10.786 -22.404 1.00 48.94 87 PHE A N 1
ATOM 694 C CA . PHE A 1 87 ? 7.462 -12.096 -22.015 1.00 48.94 87 PHE A CA 1
ATOM 695 C C . PHE A 1 87 ? 6.284 -12.439 -22.938 1.00 48.94 87 PHE A C 1
ATOM 697 O O . PHE A 1 87 ? 5.220 -11.825 -22.851 1.00 48.94 87 PHE A O 1
ATOM 704 N N . GLU A 1 88 ? 6.495 -13.349 -23.887 1.00 47.38 88 GLU A N 1
ATOM 705 C CA . GLU A 1 88 ? 5.520 -13.626 -24.950 1.00 47.38 88 GLU A CA 1
ATOM 706 C C . GLU A 1 88 ? 4.240 -14.286 -24.412 1.00 47.38 88 GLU A C 1
ATOM 708 O O . GLU A 1 88 ? 3.188 -14.205 -25.050 1.00 47.38 88 GLU A O 1
ATOM 713 N N . ASP A 1 89 ? 4.295 -14.851 -23.202 1.00 57.22 89 ASP A N 1
ATOM 714 C CA . ASP A 1 89 ? 3.135 -15.278 -22.434 1.00 57.22 89 ASP A CA 1
ATOM 715 C C . ASP A 1 89 ? 2.644 -14.203 -21.438 1.00 57.22 89 ASP A C 1
ATOM 717 O O . ASP A 1 89 ? 3.392 -13.425 -20.839 1.00 57.22 89 ASP A O 1
ATOM 721 N N . ALA A 1 90 ? 1.324 -14.145 -21.241 1.00 60.59 90 ALA A N 1
ATOM 722 C CA . ALA A 1 90 ? 0.739 -13.339 -20.166 1.00 60.59 90 ALA A CA 1
ATOM 723 C C . ALA A 1 90 ? 1.081 -13.929 -18.784 1.00 60.59 90 ALA A C 1
ATOM 725 O O . ALA A 1 90 ? 1.306 -13.193 -17.825 1.00 60.59 90 ALA A O 1
ATOM 726 N N . GLN A 1 91 ? 1.188 -15.260 -18.711 1.00 61.12 91 GLN A N 1
ATOM 727 C CA . GLN A 1 91 ? 1.393 -16.006 -17.475 1.00 61.12 91 GLN A CA 1
ATOM 728 C C . GLN A 1 91 ? 2.777 -15.763 -16.851 1.00 61.12 91 GLN A C 1
ATOM 730 O O . GLN A 1 91 ? 2.865 -15.611 -15.633 1.00 61.12 91 GLN A O 1
ATOM 735 N N . GLY A 1 92 ? 3.848 -15.666 -17.647 1.00 69.88 92 GLY A N 1
ATOM 736 C CA . GLY A 1 92 ? 5.179 -15.303 -17.160 1.00 69.88 92 GLY A CA 1
ATOM 737 C C . GLY A 1 92 ? 5.235 -13.867 -16.640 1.00 69.88 92 GLY A C 1
ATOM 738 O O . GLY A 1 92 ? 5.778 -13.625 -15.561 1.00 69.88 92 GLY A O 1
ATOM 739 N N . PHE A 1 93 ? 4.595 -12.927 -17.346 1.00 77.00 93 PHE A N 1
ATOM 740 C CA . PHE A 1 93 ? 4.495 -11.528 -16.919 1.00 77.00 93 PHE A CA 1
ATOM 741 C C . PHE A 1 93 ? 3.770 -11.381 -15.570 1.00 77.00 93 PHE A C 1
ATOM 743 O O . PHE A 1 93 ? 4.303 -10.775 -14.641 1.00 77.00 93 PHE A O 1
ATOM 750 N N . GLU A 1 94 ? 2.579 -11.970 -15.438 1.00 78.69 94 GLU A N 1
ATOM 751 C CA . GLU A 1 94 ? 1.781 -11.926 -14.204 1.00 78.69 94 GLU A CA 1
ATOM 752 C C . GLU A 1 94 ? 2.456 -12.691 -13.058 1.00 78.69 94 GLU A C 1
ATOM 754 O O . GLU A 1 94 ? 2.425 -12.251 -11.907 1.00 78.69 94 GLU A O 1
ATOM 759 N N . SER A 1 95 ? 3.140 -13.800 -13.357 1.00 78.19 95 SER A N 1
ATOM 760 C CA . SER A 1 95 ? 3.932 -14.532 -12.365 1.00 78.19 95 SER A CA 1
ATOM 761 C C . SER A 1 95 ? 5.109 -13.705 -11.839 1.00 78.19 95 SER A C 1
ATOM 763 O O . SER A 1 95 ? 5.380 -13.752 -10.637 1.00 78.19 95 SER A O 1
ATOM 765 N N . LEU A 1 96 ? 5.778 -12.924 -12.695 1.00 82.19 96 LEU A N 1
ATOM 766 C CA . LEU A 1 96 ? 6.903 -12.075 -12.304 1.00 82.19 96 LEU A CA 1
ATOM 767 C C . LEU A 1 96 ? 6.447 -10.832 -11.529 1.00 82.19 96 LEU A C 1
ATOM 769 O O . LEU A 1 96 ? 6.916 -10.612 -10.417 1.00 82.19 96 LEU A O 1
ATOM 773 N N . PHE A 1 97 ? 5.527 -10.045 -12.095 1.00 85.75 97 PHE A N 1
ATOM 774 C CA . PHE A 1 97 ? 5.162 -8.724 -11.566 1.00 85.75 97 PHE A CA 1
ATOM 775 C C . PHE A 1 97 ? 3.950 -8.720 -10.623 1.00 85.75 97 PHE A C 1
ATOM 777 O O . PHE A 1 97 ? 3.662 -7.688 -10.019 1.00 85.75 97 PHE A O 1
ATOM 784 N N . LYS A 1 98 ? 3.236 -9.847 -10.481 1.00 87.88 98 LYS A N 1
ATOM 785 C CA . LYS A 1 98 ? 2.016 -9.991 -9.655 1.00 87.88 98 LYS A CA 1
ATOM 786 C C . LYS A 1 98 ? 0.900 -8.991 -10.003 1.00 87.88 98 LYS A C 1
ATOM 788 O O . LYS A 1 98 ? 0.114 -8.610 -9.140 1.00 87.88 98 LYS A O 1
ATOM 793 N N . MET A 1 99 ? 0.843 -8.582 -11.269 1.00 87.31 99 MET A N 1
ATOM 794 C CA . MET A 1 99 ? -0.155 -7.675 -11.842 1.00 87.31 99 MET A CA 1
ATOM 795 C C . MET A 1 99 ? -0.324 -7.960 -13.339 1.00 87.31 99 MET A C 1
ATOM 797 O O . MET A 1 99 ? 0.617 -8.419 -13.994 1.00 87.31 99 MET A O 1
ATOM 801 N N . THR A 1 100 ? -1.488 -7.647 -13.897 1.00 85.81 100 THR A N 1
ATOM 802 C CA . THR A 1 100 ? -1.745 -7.723 -15.337 1.00 85.81 100 THR A CA 1
ATOM 803 C C . THR A 1 100 ? -1.001 -6.634 -16.104 1.00 85.81 100 THR A C 1
ATOM 805 O O . THR A 1 100 ? -0.617 -5.577 -15.589 1.00 85.81 100 THR A O 1
ATOM 808 N N . ARG A 1 101 ? -0.870 -6.848 -17.417 1.00 82.44 101 ARG A N 1
ATOM 809 C CA . ARG A 1 101 ? -0.323 -5.845 -18.342 1.00 82.44 101 ARG A CA 1
ATOM 810 C C . ARG A 1 101 ? -1.138 -4.541 -18.363 1.00 82.44 101 ARG A C 1
ATOM 812 O O . ARG A 1 101 ? -0.549 -3.486 -18.557 1.00 82.44 101 ARG A O 1
ATOM 819 N N . LYS A 1 102 ? -2.455 -4.592 -18.110 1.00 84.00 102 LYS A N 1
ATOM 820 C CA . LYS A 1 102 ? -3.339 -3.412 -17.986 1.00 84.00 102 LYS A CA 1
ATOM 821 C C . LYS A 1 102 ? -2.884 -2.511 -16.831 1.00 84.00 102 LYS A C 1
ATOM 823 O O . LYS A 1 102 ? -2.676 -1.316 -17.031 1.00 84.00 102 LYS A O 1
ATOM 828 N N . THR A 1 103 ? -2.678 -3.093 -15.653 1.00 87.25 103 THR A N 1
ATOM 829 C CA . THR A 1 103 ? -2.205 -2.394 -14.448 1.00 87.25 103 THR A CA 1
ATOM 830 C C . THR A 1 103 ? -0.791 -1.857 -14.624 1.00 87.25 103 THR A C 1
ATOM 832 O O . THR A 1 103 ? -0.523 -0.701 -14.304 1.00 87.25 103 THR A O 1
ATOM 835 N N . PHE A 1 104 ? 0.102 -2.642 -15.229 1.00 88.31 104 PHE A N 1
ATOM 836 C CA . PHE A 1 104 ? 1.453 -2.185 -15.552 1.00 88.31 104 PHE A CA 1
ATOM 837 C C . PHE A 1 104 ? 1.462 -0.993 -16.527 1.00 88.31 104 PHE A C 1
ATOM 839 O O . PHE A 1 104 ? 2.160 -0.006 -16.289 1.00 88.31 104 PHE A O 1
ATOM 846 N N . SER A 1 105 ? 0.660 -1.033 -17.598 1.00 85.38 105 SER A N 1
ATOM 847 C CA . SER A 1 105 ? 0.513 0.097 -18.528 1.00 85.38 105 SER A CA 1
ATOM 848 C C . SER A 1 105 ? -0.071 1.337 -17.847 1.00 85.38 105 SER A C 1
ATOM 850 O O . SER A 1 105 ? 0.355 2.450 -18.150 1.00 85.38 105 SER A O 1
ATOM 852 N N . TYR A 1 106 ? -0.990 1.164 -16.892 1.00 85.06 106 TYR A N 1
ATOM 853 C CA . TYR A 1 106 ? -1.487 2.269 -16.074 1.00 85.06 106 TYR A CA 1
ATOM 854 C C . TYR A 1 106 ? -0.374 2.891 -15.214 1.00 85.06 106 TYR A C 1
ATOM 856 O O . TYR A 1 106 ? -0.192 4.107 -15.257 1.00 85.06 106 TYR A O 1
ATOM 864 N N . ILE A 1 107 ? 0.443 2.080 -14.531 1.00 89.19 107 ILE A N 1
ATOM 865 C CA . ILE A 1 107 ? 1.609 2.564 -13.769 1.00 89.19 107 ILE A CA 1
ATOM 866 C C . ILE A 1 107 ? 2.588 3.319 -14.681 1.00 89.19 107 ILE A C 1
ATOM 868 O O . ILE A 1 107 ? 3.036 4.404 -14.317 1.00 89.19 107 ILE A O 1
ATOM 872 N N . CYS A 1 108 ? 2.864 2.811 -15.888 1.00 87.50 108 CYS A N 1
ATOM 873 C CA . CYS A 1 108 ? 3.692 3.515 -16.876 1.00 87.50 108 CYS A CA 1
ATOM 874 C C . CYS A 1 108 ? 3.099 4.879 -17.262 1.00 87.50 108 CYS A C 1
ATOM 876 O O . CYS A 1 108 ? 3.839 5.853 -17.367 1.00 87.50 108 CYS A O 1
ATOM 878 N N . SER A 1 109 ? 1.773 4.974 -17.425 1.00 86.00 109 SER A N 1
ATOM 879 C CA . SER A 1 109 ? 1.099 6.245 -17.726 1.00 86.00 109 SER A CA 1
ATOM 880 C C . SER A 1 109 ? 1.133 7.248 -16.565 1.00 86.00 109 SER A C 1
ATOM 882 O O . SER A 1 109 ? 1.232 8.445 -16.816 1.00 86.00 109 SER A O 1
ATOM 884 N N . LEU A 1 110 ? 1.121 6.785 -15.307 1.00 85.69 110 LEU A N 1
ATOM 885 C CA . LEU A 1 110 ? 1.226 7.653 -14.125 1.00 85.69 110 LEU A CA 1
ATOM 886 C C . LEU A 1 110 ? 2.601 8.316 -13.991 1.00 85.69 110 LEU A C 1
ATOM 888 O O . LEU A 1 110 ? 2.684 9.455 -13.541 1.00 85.69 110 LEU A O 1
ATOM 892 N N . VAL A 1 111 ? 3.672 7.609 -14.366 1.00 86.94 111 VAL A N 1
ATOM 893 C CA . VAL A 1 111 ? 5.058 8.111 -14.280 1.00 86.94 111 VAL A CA 1
ATOM 894 C C . VAL A 1 111 ? 5.570 8.707 -15.596 1.00 86.94 111 VAL A C 1
ATOM 896 O O . VAL A 1 111 ? 6.758 9.010 -15.720 1.00 86.94 111 VAL A O 1
ATOM 899 N N . MET A 1 112 ? 4.689 8.885 -16.585 1.00 79.19 112 MET A N 1
ATOM 900 C CA . MET A 1 112 ? 4.998 9.540 -17.854 1.00 79.19 112 MET A CA 1
ATOM 901 C C . MET A 1 112 ? 5.137 11.054 -17.634 1.00 79.19 112 MET A C 1
ATOM 903 O O . MET A 1 112 ? 4.157 11.796 -17.621 1.00 79.19 112 MET A O 1
ATOM 907 N N . GLY A 1 113 ? 6.372 11.503 -17.421 1.00 73.81 113 GLY A N 1
ATOM 908 C CA . GLY A 1 113 ? 6.707 12.908 -17.219 1.00 73.81 113 GLY A CA 1
ATOM 909 C C . GLY A 1 113 ? 8.212 13.141 -17.037 1.00 73.81 113 GLY A C 1
ATOM 910 O O . GLY A 1 113 ? 8.994 12.182 -17.081 1.00 73.81 113 GLY A O 1
ATOM 911 N N . PRO A 1 114 ? 8.635 14.396 -16.786 1.00 67.56 114 PRO A N 1
ATOM 912 C CA . PRO A 1 114 ? 10.031 14.827 -16.923 1.00 67.56 114 PRO A CA 1
ATOM 913 C C . PRO A 1 114 ? 11.054 13.956 -16.180 1.00 67.56 114 PRO A C 1
ATOM 915 O O . PRO A 1 114 ? 12.060 13.554 -16.764 1.00 67.56 114 PRO A O 1
ATOM 918 N N . SER A 1 115 ? 10.757 13.566 -14.933 1.00 74.56 115 SER A N 1
ATOM 919 C CA . SER A 1 115 ? 11.632 12.732 -14.092 1.00 74.56 115 SER A CA 1
ATOM 920 C C . SER A 1 115 ? 12.017 11.388 -14.726 1.00 74.56 115 SER A C 1
ATOM 922 O O . SER A 1 115 ? 13.096 10.869 -14.444 1.00 74.56 115 SER A O 1
ATOM 924 N N . MET A 1 116 ? 11.153 10.828 -15.582 1.00 80.12 116 MET A N 1
ATOM 925 C CA . MET A 1 116 ? 11.397 9.580 -16.312 1.00 80.12 116 MET A CA 1
ATOM 926 C C . MET A 1 116 ? 11.796 9.809 -17.776 1.00 80.12 116 MET A C 1
ATOM 928 O O . MET A 1 116 ? 12.351 8.897 -18.390 1.00 80.12 116 MET A O 1
ATOM 932 N N . GLU A 1 117 ? 11.550 10.989 -18.348 1.00 71.69 117 GLU A N 1
ATOM 933 C CA . GLU A 1 117 ? 11.946 11.362 -19.716 1.00 71.69 117 GLU A CA 1
ATOM 934 C C . GLU A 1 117 ? 13.439 11.723 -19.811 1.00 71.69 117 GLU A C 1
ATOM 936 O O . GLU A 1 117 ? 14.124 11.276 -20.734 1.00 71.69 117 GLU A O 1
ATOM 941 N N . ASP A 1 118 ? 13.998 12.406 -18.805 1.00 71.62 118 ASP A N 1
ATOM 942 C CA . ASP A 1 118 ? 15.433 12.753 -18.729 1.00 71.62 118 ASP A CA 1
ATOM 943 C C . ASP A 1 118 ? 16.374 11.525 -18.663 1.00 71.62 118 ASP A C 1
ATOM 945 O O . ASP A 1 118 ? 17.605 11.634 -18.804 1.00 71.62 118 ASP A O 1
ATOM 949 N N . MET A 1 119 ? 15.782 10.340 -18.475 1.00 75.62 119 MET A N 1
ATOM 950 C CA . MET A 1 119 ? 16.425 9.028 -18.442 1.00 75.62 119 MET A CA 1
ATOM 951 C C . MET A 1 119 ? 16.528 8.333 -19.812 1.00 75.62 119 MET A C 1
ATOM 953 O O . MET A 1 119 ? 17.086 7.241 -19.891 1.00 75.62 119 MET A O 1
ATOM 957 N N . ASN A 1 120 ? 16.077 8.953 -20.908 1.00 72.19 120 ASN A N 1
ATOM 958 C CA . ASN A 1 120 ? 16.131 8.383 -22.269 1.00 72.19 120 ASN A CA 1
ATOM 959 C C . ASN A 1 120 ? 17.555 8.120 -22.825 1.00 72.19 120 ASN A C 1
ATOM 961 O O . ASN A 1 120 ? 17.699 7.699 -23.969 1.00 72.19 120 ASN A O 1
ATOM 965 N N . ARG A 1 121 ? 18.609 8.362 -22.033 1.00 78.56 121 ARG A N 1
ATOM 966 C CA . ARG A 1 121 ? 20.019 8.093 -22.368 1.00 78.56 121 ARG A CA 1
ATOM 967 C C . ARG A 1 121 ? 20.571 6.784 -21.785 1.00 78.56 121 ARG A C 1
ATOM 969 O O . ARG A 1 121 ? 21.706 6.436 -22.091 1.00 78.56 121 ARG A O 1
ATOM 976 N N . TYR A 1 122 ? 19.842 6.124 -20.881 1.00 83.56 122 TYR A N 1
ATOM 977 C CA . TYR A 1 122 ? 20.335 4.918 -20.208 1.00 83.56 122 TYR A CA 1
ATOM 978 C C . TYR A 1 122 ? 20.108 3.673 -21.061 1.00 83.56 122 TYR A C 1
ATOM 980 O O . TYR A 1 122 ? 19.063 3.518 -21.699 1.00 83.56 122 TYR A O 1
ATOM 988 N N . THR A 1 123 ? 21.101 2.789 -21.050 1.00 82.38 123 THR A N 1
ATOM 989 C CA . THR A 1 123 ? 21.133 1.582 -21.869 1.00 82.38 123 THR A CA 1
ATOM 990 C C . THR A 1 123 ? 21.228 0.323 -21.018 1.00 82.38 123 THR A C 1
ATOM 992 O O . THR A 1 123 ? 21.703 0.338 -19.878 1.00 82.38 123 THR A O 1
ATOM 995 N N . PHE A 1 124 ? 20.831 -0.787 -21.627 1.00 79.75 124 PHE A N 1
ATOM 996 C CA . PHE A 1 124 ? 21.270 -2.121 -21.250 1.00 79.75 124 PHE A CA 1
ATOM 997 C C . PHE A 1 124 ? 22.791 -2.277 -21.449 1.00 79.75 124 PHE A C 1
ATOM 999 O O . PHE A 1 124 ? 23.457 -1.437 -22.064 1.00 79.75 124 PHE A O 1
ATOM 1006 N N . VAL A 1 125 ? 23.344 -3.376 -20.933 1.00 74.12 125 VAL A N 1
ATOM 1007 C CA . VAL A 1 125 ? 24.750 -3.782 -21.125 1.00 74.12 125 VAL A CA 1
ATOM 1008 C C . VAL A 1 125 ? 25.059 -4.088 -22.600 1.00 74.12 125 VAL A C 1
ATOM 1010 O O . VAL A 1 125 ? 26.202 -3.948 -23.017 1.00 74.12 125 VAL A O 1
ATOM 1013 N N . ASP A 1 126 ? 24.048 -4.435 -23.401 1.00 75.12 126 ASP A N 1
ATOM 1014 C CA . ASP A 1 126 ? 24.146 -4.625 -24.858 1.00 75.12 126 ASP A CA 1
ATOM 1015 C C . ASP A 1 126 ? 23.898 -3.341 -25.679 1.00 75.12 126 ASP A C 1
ATOM 1017 O O . ASP A 1 126 ? 23.544 -3.404 -26.855 1.00 75.12 126 ASP A O 1
ATOM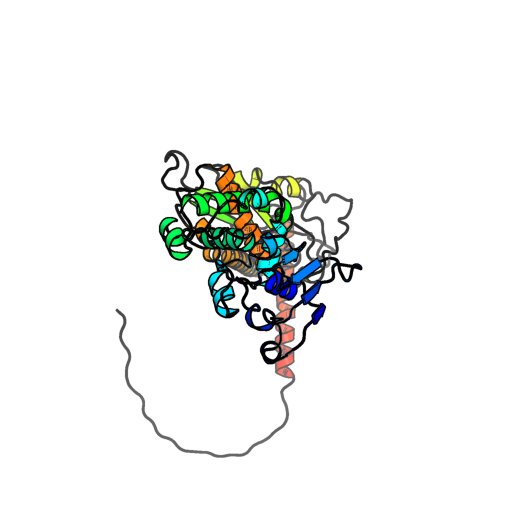 1021 N N . GLU A 1 127 ? 24.076 -2.175 -25.052 1.00 76.00 127 GLU A N 1
ATOM 1022 C CA . GLU A 1 127 ? 23.969 -0.832 -25.646 1.00 76.00 127 GLU A CA 1
ATOM 1023 C C . GLU A 1 127 ? 22.561 -0.423 -26.128 1.00 76.00 127 GLU A C 1
ATOM 1025 O O . GLU A 1 127 ? 22.355 0.732 -26.513 1.00 76.00 127 GLU A O 1
ATOM 1030 N N . ARG A 1 128 ? 21.543 -1.293 -26.034 1.00 79.31 128 ARG A N 1
ATOM 1031 C CA . ARG A 1 128 ? 20.154 -0.918 -26.347 1.00 79.31 128 ARG A CA 1
ATOM 1032 C C . ARG A 1 128 ? 19.629 0.130 -25.368 1.00 79.31 128 ARG A C 1
ATOM 1034 O O . ARG A 1 128 ? 19.778 -0.010 -24.157 1.00 79.31 128 ARG A O 1
ATOM 1041 N N . VAL A 1 129 ? 18.964 1.165 -25.879 1.00 82.50 129 VAL A N 1
ATOM 1042 C CA . VAL A 1 129 ? 18.334 2.216 -25.059 1.00 82.50 129 VAL A CA 1
ATOM 1043 C C . VAL A 1 129 ? 17.090 1.668 -24.358 1.00 82.50 129 VAL A C 1
ATOM 1045 O O . VAL A 1 129 ? 16.223 1.078 -25.002 1.00 82.50 129 VAL A O 1
ATOM 1048 N N . MET A 1 130 ? 16.981 1.892 -23.047 1.00 83.69 130 MET A N 1
ATOM 1049 C CA . MET A 1 130 ? 15.825 1.467 -22.251 1.00 83.69 130 MET A CA 1
A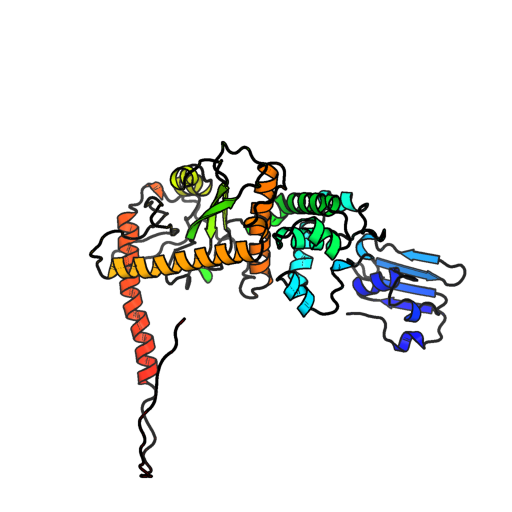TOM 1050 C C . MET A 1 130 ? 14.570 2.271 -22.620 1.00 83.69 130 MET A C 1
ATOM 1052 O O . MET A 1 130 ? 14.621 3.503 -22.680 1.00 83.69 130 MET A O 1
ATOM 1056 N N . SER A 1 131 ? 13.421 1.608 -22.784 1.00 84.38 131 SER A N 1
ATOM 1057 C CA . SER A 1 131 ? 12.123 2.295 -22.890 1.00 84.38 131 SER A CA 1
ATOM 1058 C C . SER A 1 131 ? 11.628 2.835 -21.535 1.00 84.38 131 SER A C 1
ATOM 1060 O O . SER A 1 131 ? 12.261 2.623 -20.496 1.00 84.38 131 SER A O 1
ATOM 1062 N N . LEU A 1 132 ? 10.486 3.537 -21.520 1.00 85.50 132 LEU A N 1
ATOM 1063 C CA . LEU A 1 132 ? 9.811 3.898 -20.265 1.00 85.50 132 LEU A CA 1
ATOM 1064 C C . LEU A 1 132 ? 9.377 2.636 -19.504 1.00 85.50 132 LEU A C 1
ATOM 1066 O O . LEU A 1 132 ? 9.619 2.517 -18.307 1.00 85.50 132 LEU A O 1
ATOM 1070 N N . GLU A 1 133 ? 8.792 1.680 -20.219 1.00 87.06 133 GLU A N 1
ATOM 1071 C CA . GLU A 1 133 ? 8.354 0.383 -19.711 1.00 87.06 133 GLU A CA 1
ATOM 1072 C C . GLU A 1 133 ? 9.527 -0.449 -19.183 1.00 87.06 133 GLU A C 1
ATOM 1074 O O . GLU A 1 133 ? 9.399 -1.044 -18.119 1.00 87.06 133 GLU A O 1
ATOM 1079 N N . ASP A 1 134 ? 10.685 -0.455 -19.856 1.00 87.69 134 ASP A N 1
ATOM 1080 C CA . ASP A 1 134 ? 11.895 -1.094 -19.318 1.00 87.69 134 ASP A CA 1
ATOM 1081 C C . ASP A 1 134 ? 12.302 -0.465 -17.985 1.00 87.69 134 ASP A C 1
ATOM 1083 O O . ASP A 1 134 ? 12.561 -1.178 -17.016 1.00 87.69 134 ASP A O 1
ATOM 1087 N N . ARG A 1 135 ? 12.322 0.872 -17.907 1.00 91.06 135 ARG A N 1
ATOM 1088 C CA . ARG A 1 135 ? 12.664 1.585 -16.670 1.00 91.06 135 ARG A CA 1
ATOM 1089 C C . ARG A 1 135 ? 11.685 1.250 -15.540 1.00 91.06 135 ARG A C 1
ATOM 1091 O O . ARG A 1 135 ? 12.122 0.925 -14.441 1.00 91.06 135 ARG A O 1
ATOM 1098 N N . VAL A 1 136 ? 10.380 1.245 -15.814 1.00 92.56 136 VAL A N 1
ATOM 1099 C CA . VAL A 1 136 ? 9.343 0.856 -14.841 1.00 92.56 136 VAL A CA 1
ATOM 1100 C C . VAL A 1 136 ? 9.478 -0.614 -14.426 1.00 92.56 136 VAL A C 1
ATOM 1102 O O . VAL A 1 136 ? 9.408 -0.915 -13.236 1.00 92.56 136 VAL A O 1
ATOM 1105 N N . ALA A 1 137 ? 9.731 -1.529 -15.366 1.00 90.94 137 ALA A N 1
ATOM 1106 C CA . ALA A 1 137 ? 9.929 -2.951 -15.087 1.00 90.94 137 ALA A CA 1
ATOM 1107 C C . ALA A 1 137 ? 11.149 -3.203 -14.185 1.00 90.94 137 ALA A C 1
ATOM 1109 O O . ALA A 1 137 ? 11.055 -3.984 -13.237 1.00 90.94 137 ALA A O 1
ATOM 1110 N N . VAL A 1 138 ? 12.270 -2.513 -14.430 1.00 91.50 138 VAL A N 1
ATOM 1111 C CA . VAL A 1 138 ? 13.463 -2.566 -13.567 1.00 91.50 138 VAL A CA 1
ATOM 1112 C C . VAL A 1 138 ? 13.150 -2.068 -12.158 1.00 91.50 138 VAL A C 1
ATOM 1114 O O . VAL A 1 138 ? 13.467 -2.762 -11.191 1.00 91.50 138 VAL A O 1
ATOM 1117 N N . SER A 1 139 ? 12.484 -0.917 -12.029 1.00 94.75 139 SER A N 1
ATOM 1118 C CA . SER A 1 139 ? 12.121 -0.349 -10.726 1.00 94.75 139 SER A CA 1
ATOM 1119 C C . SER A 1 139 ? 11.182 -1.257 -9.936 1.00 94.75 139 SER A C 1
ATOM 1121 O O . SER A 1 139 ? 11.448 -1.556 -8.773 1.00 94.75 139 SER A O 1
ATOM 1123 N N . ILE A 1 140 ? 10.114 -1.759 -10.564 1.00 94.56 140 ILE A N 1
ATOM 1124 C CA . ILE A 1 140 ? 9.174 -2.686 -9.922 1.00 94.56 140 ILE A CA 1
ATOM 1125 C C . ILE A 1 140 ? 9.909 -3.966 -9.502 1.00 94.56 140 ILE A C 1
ATOM 1127 O O . ILE A 1 140 ? 9.803 -4.363 -8.342 1.00 94.56 140 ILE A O 1
ATOM 1131 N N . ARG A 1 141 ? 10.738 -4.561 -10.374 1.00 91.50 141 ARG A N 1
ATOM 1132 C CA . ARG A 1 141 ? 11.541 -5.748 -10.031 1.00 91.50 141 ARG A CA 1
ATOM 1133 C C . ARG A 1 141 ? 12.497 -5.484 -8.862 1.00 91.50 141 ARG A C 1
ATOM 1135 O O . ARG A 1 141 ? 12.698 -6.381 -8.043 1.00 91.50 141 ARG A O 1
ATOM 1142 N N . ARG A 1 142 ? 13.052 -4.268 -8.734 1.00 92.38 142 ARG A N 1
ATOM 1143 C CA . ARG A 1 142 ? 13.893 -3.897 -7.585 1.00 92.38 142 ARG A CA 1
ATOM 1144 C C . ARG A 1 142 ? 13.104 -3.829 -6.280 1.00 92.38 142 ARG A C 1
ATOM 1146 O O . ARG A 1 142 ? 13.603 -4.318 -5.270 1.00 92.38 142 ARG A O 1
ATOM 1153 N N . LEU A 1 143 ? 11.900 -3.256 -6.302 1.00 94.19 143 LEU A N 1
ATOM 1154 C CA . LEU A 1 143 ? 11.025 -3.125 -5.128 1.00 94.19 143 LEU A CA 1
ATOM 1155 C C . LEU A 1 143 ? 10.403 -4.466 -4.694 1.00 94.19 143 LEU A C 1
ATOM 1157 O O . LEU A 1 143 ? 10.192 -4.701 -3.502 1.00 94.19 143 LEU A O 1
ATOM 1161 N N . GLN A 1 144 ? 10.144 -5.361 -5.649 1.00 92.69 144 GLN A N 1
ATOM 1162 C CA . GLN A 1 144 ? 9.590 -6.700 -5.416 1.00 92.69 144 GLN A CA 1
ATOM 1163 C C . GLN A 1 144 ? 10.630 -7.737 -4.955 1.00 92.69 144 GLN A C 1
ATOM 1165 O O . GLN A 1 144 ? 10.260 -8.849 -4.577 1.00 92.69 144 GLN A O 1
ATOM 1170 N N . SER A 1 145 ? 11.923 -7.394 -4.948 1.00 88.31 145 SER A N 1
ATOM 1171 C CA . SER A 1 145 ? 13.007 -8.310 -4.582 1.00 88.31 145 SER A CA 1
ATOM 1172 C C . SER A 1 145 ? 13.840 -7.799 -3.405 1.00 88.31 145 SER A C 1
ATOM 1174 O O . SER A 1 145 ? 14.181 -6.621 -3.312 1.00 88.31 145 SER A O 1
ATOM 1176 N N . ASN A 1 146 ? 14.206 -8.720 -2.513 1.00 86.38 146 ASN A N 1
ATOM 1177 C CA . ASN A 1 146 ? 15.201 -8.518 -1.458 1.00 86.38 146 ASN A CA 1
ATOM 1178 C C . ASN A 1 146 ? 16.607 -8.991 -1.874 1.00 86.38 146 ASN A C 1
ATOM 1180 O O . ASN A 1 146 ? 17.516 -8.983 -1.046 1.00 86.38 146 ASN A O 1
ATOM 1184 N N . GLU A 1 147 ? 16.800 -9.404 -3.130 1.00 85.44 147 GLU A N 1
ATOM 1185 C CA . GLU A 1 147 ? 18.114 -9.794 -3.640 1.00 85.44 147 GLU A CA 1
ATOM 1186 C C . GLU A 1 147 ? 19.116 -8.619 -3.616 1.00 85.44 147 GLU A C 1
ATOM 1188 O O . GLU A 1 147 ? 18.712 -7.443 -3.708 1.00 85.44 147 GLU A O 1
ATOM 1193 N N . PRO A 1 148 ? 20.429 -8.925 -3.548 1.00 85.56 148 PRO A N 1
ATOM 1194 C CA . PRO A 1 148 ? 21.485 -7.965 -3.842 1.00 85.56 148 PRO A CA 1
ATOM 1195 C C . PRO A 1 148 ? 21.282 -7.351 -5.228 1.00 85.56 148 PRO A C 1
ATOM 1197 O O . PRO A 1 148 ? 20.844 -8.026 -6.169 1.00 85.56 148 PRO A O 1
ATOM 1200 N N . THR A 1 149 ? 21.585 -6.063 -5.370 1.00 87.38 149 THR A N 1
ATOM 1201 C CA . THR A 1 149 ? 21.310 -5.343 -6.618 1.00 87.38 149 THR A CA 1
ATOM 1202 C C . THR A 1 149 ? 22.131 -5.912 -7.786 1.00 87.38 149 THR A C 1
ATOM 1204 O O . THR A 1 149 ? 21.662 -5.869 -8.919 1.00 87.38 149 THR A O 1
ATOM 1207 N N . GLU A 1 150 ? 23.284 -6.540 -7.530 1.00 85.12 150 GLU A N 1
ATOM 1208 C CA . GLU A 1 150 ? 24.120 -7.223 -8.528 1.00 85.12 150 GLU A CA 1
ATOM 1209 C C . GLU A 1 150 ? 23.430 -8.453 -9.148 1.00 85.12 150 GLU A C 1
ATOM 1211 O O . GLU A 1 150 ? 23.609 -8.734 -10.337 1.00 85.12 150 GLU A O 1
ATOM 1216 N N . SER A 1 151 ? 22.601 -9.171 -8.376 1.00 83.25 151 SER A N 1
ATOM 1217 C CA . SER A 1 151 ? 21.795 -10.303 -8.873 1.00 83.25 151 SER A CA 1
ATOM 1218 C C . SER A 1 151 ? 20.738 -9.814 -9.864 1.00 83.25 151 SER A C 1
ATOM 1220 O O . SER A 1 151 ? 20.581 -10.334 -10.974 1.00 83.25 151 SER A O 1
ATOM 1222 N N . ILE A 1 152 ? 20.055 -8.727 -9.497 1.00 83.88 152 ILE A N 1
ATOM 1223 C CA . ILE A 1 152 ? 19.035 -8.093 -10.331 1.00 83.88 152 ILE A CA 1
ATOM 1224 C C . ILE A 1 152 ? 19.694 -7.500 -11.586 1.00 83.88 152 ILE A C 1
ATOM 1226 O O . ILE A 1 152 ? 19.232 -7.766 -12.688 1.00 83.88 152 ILE A O 1
ATOM 1230 N N . ALA A 1 153 ? 20.826 -6.805 -11.445 1.00 81.44 153 ALA A N 1
ATOM 1231 C CA . ALA A 1 153 ? 21.642 -6.286 -12.545 1.00 81.44 153 ALA A CA 1
ATOM 1232 C C . ALA A 1 153 ? 21.996 -7.371 -13.571 1.00 81.44 153 ALA A C 1
ATOM 1234 O O . ALA A 1 153 ? 21.694 -7.235 -14.760 1.00 81.44 153 ALA A O 1
ATOM 1235 N N . SER A 1 154 ? 22.548 -8.489 -13.094 1.00 77.19 154 SER A N 1
ATOM 1236 C CA . SER A 1 154 ? 22.946 -9.626 -13.930 1.00 77.19 154 SER A CA 1
ATOM 1237 C C . SER A 1 154 ? 21.755 -10.288 -14.631 1.00 77.19 154 SER A C 1
ATOM 1239 O O . SER A 1 154 ? 21.845 -10.641 -15.802 1.00 77.19 154 SER A O 1
ATOM 1241 N N . SER A 1 155 ? 20.619 -10.426 -13.940 1.00 77.56 155 SER A N 1
ATOM 1242 C CA . SER A 1 155 ? 19.411 -11.087 -14.466 1.00 77.56 155 SER A CA 1
ATOM 1243 C C . SER A 1 155 ? 18.512 -10.199 -15.339 1.00 77.56 155 SER A C 1
ATOM 1245 O O . SER A 1 155 ? 17.504 -10.673 -15.871 1.00 77.56 155 SER A O 1
ATOM 1247 N N . VAL A 1 156 ? 18.841 -8.911 -15.450 1.00 79.25 156 VAL A N 1
ATOM 1248 C CA . VAL A 1 156 ? 18.151 -7.897 -16.265 1.00 79.25 156 VAL A CA 1
ATOM 1249 C C . VAL A 1 156 ? 19.041 -7.422 -17.424 1.00 79.25 156 VAL A C 1
ATOM 1251 O O . VAL A 1 156 ? 18.525 -6.969 -18.441 1.00 79.25 156 VAL A O 1
ATOM 1254 N N . GLY A 1 157 ? 20.368 -7.529 -17.295 1.00 79.31 157 GLY A N 1
ATOM 1255 C CA . GLY A 1 157 ? 21.323 -6.992 -18.267 1.00 79.31 157 GLY A CA 1
ATOM 1256 C C . GLY A 1 157 ? 21.497 -5.475 -18.155 1.00 79.31 157 GLY A C 1
ATOM 1257 O O . GLY A 1 157 ? 21.658 -4.802 -19.169 1.00 79.31 157 GLY A O 1
ATOM 1258 N N . VAL A 1 158 ? 21.436 -4.918 -16.940 1.00 86.12 158 VAL A N 1
ATOM 1259 C CA . VAL A 1 158 ? 21.539 -3.470 -16.660 1.00 86.12 158 VAL A CA 1
ATOM 1260 C C . VAL A 1 158 ? 22.539 -3.243 -15.529 1.00 86.12 158 VAL A C 1
ATOM 1262 O O . VAL A 1 158 ? 22.537 -3.984 -14.554 1.00 86.12 158 VAL A O 1
ATOM 1265 N N . ASN A 1 159 ? 23.382 -2.211 -15.630 1.00 87.81 159 ASN A N 1
ATOM 1266 C CA . ASN A 1 159 ? 24.364 -1.888 -14.588 1.00 87.81 159 ASN A CA 1
ATOM 1267 C C . ASN A 1 159 ? 23.691 -1.550 -13.245 1.00 87.81 159 ASN A C 1
ATOM 1269 O O . ASN A 1 159 ? 22.683 -0.845 -13.211 1.00 87.81 159 ASN A O 1
ATOM 1273 N N . GLU A 1 160 ? 24.293 -1.975 -12.131 1.00 89.94 160 GLU A N 1
ATOM 1274 C CA . GLU A 1 160 ? 23.736 -1.806 -10.779 1.00 89.94 160 GLU A CA 1
ATOM 1275 C C . GLU A 1 160 ? 23.352 -0.347 -10.462 1.00 89.94 160 GLU A C 1
ATOM 1277 O O . GLU A 1 160 ? 22.239 -0.062 -10.017 1.00 89.94 160 GLU A O 1
ATOM 1282 N N . SER A 1 161 ? 24.243 0.596 -10.778 1.00 90.75 161 SER A N 1
ATOM 1283 C CA . SER A 1 161 ? 24.025 2.032 -10.580 1.00 90.75 161 SER A CA 1
ATOM 1284 C C . SER A 1 161 ? 22.845 2.585 -11.385 1.00 90.75 161 SER A C 1
ATOM 1286 O O . SER A 1 161 ? 22.170 3.504 -10.922 1.00 90.75 161 SER A O 1
ATOM 1288 N N . ILE A 1 162 ? 22.557 2.009 -12.559 1.00 91.00 162 ILE A N 1
ATOM 1289 C CA . ILE A 1 162 ? 21.388 2.366 -13.369 1.00 91.00 162 ILE A CA 1
ATOM 1290 C C . ILE A 1 162 ? 20.117 1.840 -12.697 1.00 91.00 162 ILE A C 1
ATOM 1292 O O . ILE A 1 162 ? 19.153 2.590 -12.615 1.00 91.00 162 ILE A O 1
ATOM 1296 N N . ILE A 1 163 ? 20.111 0.618 -12.146 1.00 91.62 163 ILE A N 1
ATOM 1297 C CA . ILE A 1 163 ? 18.947 0.084 -11.411 1.00 91.62 163 ILE A CA 1
ATOM 1298 C C . ILE A 1 163 ? 18.580 0.990 -10.237 1.00 91.62 163 ILE A C 1
ATOM 1300 O O . ILE A 1 163 ? 17.417 1.374 -10.105 1.00 91.62 163 ILE A O 1
ATOM 1304 N N . LEU A 1 164 ? 19.553 1.357 -9.400 1.00 92.12 164 LEU A N 1
ATOM 1305 C CA . LEU A 1 164 ? 19.304 2.205 -8.230 1.00 92.12 164 LEU A CA 1
ATOM 1306 C C . LEU A 1 164 ? 18.773 3.586 -8.638 1.00 92.12 164 LEU A C 1
ATOM 1308 O O . LEU A 1 164 ? 17.761 4.035 -8.103 1.00 92.12 164 LEU A O 1
ATOM 1312 N N . LEU A 1 165 ? 19.396 4.220 -9.637 1.00 92.00 165 LEU A N 1
ATOM 1313 C CA . LEU A 1 165 ? 18.984 5.533 -10.135 1.00 92.00 165 LEU A CA 1
ATOM 1314 C C . LEU A 1 165 ? 17.599 5.505 -10.804 1.00 92.00 165 LEU A C 1
ATOM 1316 O O . LEU A 1 165 ? 16.787 6.394 -10.570 1.00 92.00 165 LEU A O 1
ATOM 1320 N N . VAL A 1 166 ? 17.312 4.490 -11.622 1.00 93.19 166 VAL A N 1
ATOM 1321 C CA . VAL A 1 166 ? 16.006 4.308 -12.280 1.00 93.19 166 VAL A CA 1
ATOM 1322 C C . VAL A 1 166 ? 14.909 4.035 -11.247 1.00 93.19 166 VAL A C 1
ATOM 1324 O O . VAL A 1 166 ? 13.819 4.595 -11.359 1.00 93.19 166 VAL A O 1
ATOM 1327 N N . THR A 1 167 ? 15.210 3.267 -10.193 1.00 94.38 167 THR A N 1
ATOM 1328 C CA . THR A 1 167 ? 14.270 3.025 -9.085 1.00 94.38 167 THR A CA 1
ATOM 1329 C C . THR A 1 167 ? 14.000 4.305 -8.293 1.00 94.38 167 THR A C 1
ATOM 1331 O O . THR A 1 167 ? 12.844 4.597 -7.995 1.00 94.38 167 THR A O 1
ATOM 1334 N N . GLU A 1 168 ? 15.029 5.109 -8.005 1.00 92.38 168 GLU A N 1
ATOM 1335 C CA . GLU A 1 168 ? 14.877 6.406 -7.330 1.00 92.38 168 GLU A CA 1
ATOM 1336 C C . GLU A 1 168 ? 13.997 7.368 -8.144 1.00 92.38 168 GLU A C 1
ATOM 1338 O O . GLU A 1 168 ? 13.015 7.896 -7.625 1.00 92.38 168 GLU A O 1
ATOM 1343 N N . ARG A 1 169 ? 14.277 7.522 -9.445 1.00 92.94 169 ARG A N 1
ATOM 1344 C CA . ARG A 1 169 ? 13.516 8.404 -10.350 1.00 92.94 169 ARG A CA 1
ATOM 1345 C C . ARG A 1 169 ? 12.078 7.949 -10.566 1.00 92.94 169 ARG A C 1
ATOM 1347 O O . ARG A 1 169 ? 11.181 8.784 -10.630 1.00 92.94 169 ARG A O 1
ATOM 1354 N N . PHE A 1 170 ? 11.842 6.641 -10.622 1.00 95.00 170 PHE A N 1
ATOM 1355 C CA . PHE A 1 170 ? 10.498 6.069 -10.666 1.00 95.00 170 PHE A CA 1
ATOM 1356 C C . PHE A 1 170 ? 9.700 6.393 -9.395 1.00 95.00 170 PHE A C 1
ATOM 1358 O O . PHE A 1 170 ? 8.556 6.838 -9.480 1.00 95.00 170 PHE A O 1
ATOM 1365 N N . VAL A 1 171 ? 10.316 6.238 -8.221 1.00 94.38 171 VAL A N 1
ATOM 1366 C CA . VAL A 1 171 ? 9.699 6.562 -6.927 1.00 94.38 171 VAL A CA 1
ATOM 1367 C C . VAL A 1 171 ? 9.431 8.067 -6.784 1.00 94.38 171 VAL A C 1
ATOM 1369 O O . VAL A 1 171 ? 8.372 8.450 -6.289 1.00 94.38 171 VAL A O 1
ATOM 1372 N N . GLU A 1 172 ? 10.328 8.930 -7.271 1.00 92.25 172 GLU A N 1
ATOM 1373 C CA . GLU A 1 172 ? 10.075 10.374 -7.376 1.00 92.25 172 GLU A CA 1
ATOM 1374 C C . GLU A 1 172 ? 8.910 10.691 -8.327 1.00 92.25 172 GLU A C 1
ATOM 1376 O O . GLU A 1 172 ? 8.041 11.490 -7.984 1.00 92.25 172 GLU A O 1
ATOM 1381 N N . ALA A 1 173 ? 8.856 10.052 -9.500 1.00 92.88 173 ALA A N 1
ATOM 1382 C CA . ALA A 1 173 ? 7.801 10.263 -10.492 1.00 92.88 173 ALA A CA 1
ATOM 1383 C C . ALA A 1 173 ? 6.414 9.815 -9.997 1.00 92.88 173 ALA A C 1
ATOM 1385 O O . ALA A 1 173 ? 5.408 10.408 -10.378 1.00 92.88 173 ALA A O 1
ATOM 1386 N N . MET A 1 174 ? 6.347 8.815 -9.111 1.00 92.19 174 MET A N 1
ATOM 1387 C CA . MET A 1 174 ? 5.099 8.407 -8.459 1.00 92.19 174 MET A CA 1
ATOM 1388 C C . MET A 1 174 ? 4.574 9.416 -7.422 1.00 92.19 174 MET A C 1
ATOM 1390 O O . MET A 1 174 ? 3.386 9.367 -7.105 1.00 92.19 174 MET A O 1
ATOM 1394 N N . TRP A 1 175 ? 5.419 10.308 -6.886 1.00 89.00 175 TRP A N 1
ATOM 1395 C CA . TRP A 1 175 ? 5.156 11.014 -5.623 1.00 89.00 175 TRP A CA 1
ATOM 1396 C C . TRP A 1 175 ? 3.860 11.832 -5.574 1.00 89.00 175 TRP A C 1
ATOM 1398 O O . TRP A 1 175 ? 3.130 11.740 -4.590 1.00 89.00 175 TRP A O 1
ATOM 1408 N N . GLU A 1 176 ? 3.547 12.604 -6.617 1.00 86.38 176 GLU A N 1
ATOM 1409 C CA . GLU A 1 176 ? 2.263 13.319 -6.701 1.00 86.38 176 GLU A CA 1
ATOM 1410 C C . GLU A 1 176 ? 1.177 12.529 -7.461 1.00 86.38 176 GLU A C 1
ATOM 1412 O O . GLU A 1 176 ? 0.075 12.418 -6.920 1.00 86.38 176 GLU A O 1
ATOM 1417 N N . PRO A 1 177 ? 1.427 11.916 -8.643 1.00 86.19 177 PRO A N 1
ATOM 1418 C CA . PRO A 1 177 ? 0.373 11.232 -9.401 1.00 86.19 177 PRO A CA 1
ATOM 1419 C C . PRO A 1 177 ? -0.268 10.061 -8.647 1.00 86.19 177 PRO A C 1
ATOM 1421 O O . PRO A 1 177 ? -1.488 9.903 -8.673 1.00 86.19 177 PRO A O 1
ATOM 1424 N N . ALA A 1 178 ? 0.534 9.253 -7.944 1.00 85.81 178 ALA A N 1
ATOM 1425 C CA . ALA A 1 178 ? 0.046 8.046 -7.281 1.00 85.81 178 ALA A CA 1
ATOM 1426 C C . ALA A 1 178 ? -0.526 8.302 -5.874 1.00 85.81 178 ALA A C 1
ATOM 1428 O O . ALA A 1 178 ? -1.269 7.474 -5.344 1.00 85.81 178 ALA A O 1
ATOM 1429 N N . ARG A 1 179 ? -0.245 9.471 -5.282 1.00 83.19 179 ARG A N 1
ATOM 1430 C CA . ARG A 1 179 ? -0.694 9.871 -3.937 1.00 83.19 179 ARG A CA 1
ATOM 1431 C C . ARG A 1 179 ? -2.200 9.727 -3.735 1.00 83.19 179 ARG A C 1
ATOM 1433 O O . ARG A 1 179 ? -2.652 9.362 -2.649 1.00 83.19 179 ARG A O 1
ATOM 1440 N N . HIS A 1 180 ? -2.974 9.976 -4.789 1.00 81.19 180 HIS A N 1
ATOM 1441 C CA . HIS A 1 180 ? -4.429 9.866 -4.779 1.00 81.19 180 HIS A CA 1
ATOM 1442 C C . HIS A 1 180 ? -4.940 8.455 -4.448 1.00 81.19 180 HIS A C 1
ATOM 1444 O O . HIS A 1 180 ? -5.994 8.351 -3.821 1.00 81.19 180 HIS A O 1
ATOM 1450 N N . HIS A 1 181 ? -4.183 7.392 -4.747 1.00 81.81 181 HIS A N 1
ATOM 1451 C CA . HIS A 1 181 ? -4.553 6.012 -4.401 1.00 81.81 181 HIS A CA 1
ATOM 1452 C C . HIS A 1 181 ? -4.471 5.719 -2.894 1.00 81.81 181 HIS A C 1
ATOM 1454 O O . HIS A 1 181 ? -5.077 4.759 -2.422 1.00 81.81 181 HIS A O 1
ATOM 1460 N N . SER A 1 182 ? -3.773 6.545 -2.106 1.00 75.19 182 SER A N 1
ATOM 1461 C CA . SER A 1 182 ? -3.845 6.500 -0.635 1.00 75.19 182 SER A CA 1
ATOM 1462 C C . SER A 1 182 ? -4.814 7.505 -0.029 1.00 75.19 182 SER A C 1
ATOM 1464 O O . SER A 1 182 ? -4.969 7.500 1.189 1.00 75.19 182 SER A O 1
ATOM 1466 N N . ASN A 1 183 ? -5.477 8.361 -0.810 1.00 70.56 183 ASN A N 1
ATOM 1467 C CA . ASN A 1 183 ? -6.434 9.285 -0.214 1.00 70.56 183 ASN A CA 1
ATOM 1468 C C . ASN A 1 183 ? -7.623 8.508 0.360 1.00 70.56 183 ASN A C 1
ATOM 1470 O O . ASN A 1 183 ? -8.250 7.700 -0.328 1.00 70.56 183 ASN A O 1
ATOM 1474 N N . TRP A 1 184 ? -7.964 8.821 1.609 1.00 63.47 184 TRP A N 1
ATOM 1475 C CA . TRP A 1 184 ? -9.255 8.495 2.197 1.00 63.47 184 TRP A CA 1
ATOM 1476 C C . TRP A 1 184 ? -10.353 9.197 1.390 1.00 63.47 184 TRP A C 1
ATOM 1478 O O . TRP A 1 184 ? -10.624 10.384 1.572 1.00 63.47 184 TRP A O 1
ATOM 1488 N N . THR A 1 185 ? -10.922 8.476 0.430 1.00 52.19 185 THR A N 1
ATOM 1489 C CA . THR A 1 185 ? -12.024 8.926 -0.419 1.00 52.19 185 THR A CA 1
ATOM 1490 C C . THR A 1 185 ? -13.193 7.969 -0.266 1.00 52.19 185 THR A C 1
ATOM 1492 O O . THR A 1 185 ? -13.004 6.761 -0.126 1.00 52.19 185 THR A O 1
ATOM 1495 N N . ASP A 1 186 ? -14.382 8.565 -0.222 1.00 52.38 186 ASP A N 1
ATOM 1496 C CA . ASP A 1 186 ? -15.613 7.989 0.318 1.00 52.38 186 ASP A CA 1
ATOM 1497 C C . ASP A 1 186 ? -15.861 6.538 -0.104 1.00 52.38 186 ASP A C 1
ATOM 1499 O O . ASP A 1 186 ? -15.968 6.229 -1.293 1.00 52.38 186 ASP A O 1
ATOM 1503 N N . SER A 1 187 ? -16.018 5.659 0.889 1.00 46.06 187 SER A N 1
ATOM 1504 C CA . SER A 1 187 ? -16.602 4.344 0.658 1.00 46.06 187 SER A CA 1
ATOM 1505 C C . SER A 1 187 ? -18.047 4.517 0.188 1.00 46.06 187 SER A C 1
ATOM 1507 O O . SER A 1 187 ? -18.790 5.381 0.671 1.00 46.06 187 SER A O 1
ATOM 1509 N N . SER A 1 188 ? -18.453 3.721 -0.798 1.00 45.25 188 SER A N 1
ATOM 1510 C CA . SER A 1 188 ? -19.817 3.794 -1.303 1.00 45.25 188 SER A CA 1
ATOM 1511 C C . SER A 1 188 ? -20.792 3.229 -0.266 1.00 45.25 188 SER A C 1
ATOM 1513 O O . SER A 1 188 ? -20.427 2.411 0.579 1.00 45.25 188 SER A O 1
ATOM 1515 N N . GLU A 1 189 ? -22.073 3.591 -0.364 1.00 41.41 189 GLU A N 1
ATOM 1516 C CA . GLU A 1 189 ? -23.142 2.998 0.465 1.00 41.41 189 GLU A CA 1
ATOM 1517 C C . GLU A 1 189 ? -23.189 1.463 0.400 1.00 41.41 189 GLU A C 1
ATOM 1519 O O . GLU A 1 189 ? -23.718 0.827 1.307 1.00 41.41 189 GLU A O 1
ATOM 1524 N N . LYS A 1 190 ? -22.623 0.861 -0.655 1.00 41.41 190 LYS A N 1
ATOM 1525 C CA . LYS A 1 190 ? -22.548 -0.592 -0.830 1.00 41.41 190 LYS A CA 1
ATOM 1526 C C . LYS A 1 190 ? -21.375 -1.239 -0.088 1.00 41.41 190 LYS A C 1
ATOM 1528 O O . LYS A 1 190 ? -21.473 -2.417 0.224 1.00 41.41 190 LYS A O 1
ATOM 1533 N N . ASP A 1 191 ? -20.327 -0.482 0.237 1.00 47.47 191 ASP A N 1
ATOM 1534 C CA . ASP A 1 191 ? -19.154 -0.965 0.985 1.00 47.47 191 ASP A CA 1
ATOM 1535 C C . ASP A 1 191 ? -19.357 -0.872 2.508 1.00 47.47 191 ASP A C 1
ATOM 1537 O O . ASP A 1 191 ? -18.708 -1.576 3.280 1.00 47.47 191 ASP A O 1
ATOM 1541 N N . GLN A 1 192 ? -20.280 -0.009 2.953 1.00 44.59 192 GLN A N 1
ATOM 1542 C CA . GLN A 1 192 ? -20.650 0.160 4.367 1.00 44.59 192 GLN A CA 1
ATOM 1543 C C . GLN A 1 192 ? -21.425 -1.047 4.939 1.00 44.59 192 GLN A C 1
ATOM 1545 O O . GLN A 1 192 ? -21.624 -1.138 6.153 1.00 44.59 192 GLN A O 1
ATOM 1550 N N . ILE A 1 193 ? -21.846 -1.985 4.084 1.00 43.41 193 ILE A N 1
ATOM 1551 C CA . ILE A 1 193 ? -22.564 -3.209 4.444 1.00 43.41 193 ILE A CA 1
ATOM 1552 C C . ILE A 1 193 ? -21.696 -4.398 3.998 1.00 43.41 193 ILE A C 1
ATOM 1554 O O . ILE A 1 193 ? -21.461 -4.563 2.806 1.00 43.41 193 ILE A O 1
ATOM 1558 N N . LYS A 1 194 ? -21.278 -5.252 4.952 1.00 46.22 194 LYS A N 1
ATOM 1559 C CA . LYS A 1 194 ? -20.421 -6.464 4.799 1.00 46.22 194 LYS A CA 1
ATOM 1560 C C . LYS A 1 194 ? -18.890 -6.326 4.952 1.00 46.22 194 LYS A C 1
ATOM 1562 O O . LYS A 1 194 ? -18.169 -7.245 4.571 1.00 46.22 194 LYS A O 1
ATOM 1567 N N . SER A 1 195 ? -18.364 -5.298 5.625 1.00 55.91 195 SER A N 1
ATOM 1568 C CA . SER A 1 195 ? -16.994 -5.369 6.179 1.00 55.91 195 SER A CA 1
ATOM 1569 C C . SER A 1 195 ? -16.991 -5.915 7.610 1.00 55.91 195 SER A C 1
ATOM 1571 O O . SER A 1 195 ? -17.645 -5.337 8.471 1.00 55.91 195 SER A O 1
ATOM 1573 N N . TYR A 1 196 ? -16.292 -7.033 7.862 1.00 59.44 196 TYR A N 1
ATOM 1574 C CA . TYR A 1 196 ? -16.092 -7.690 9.179 1.00 59.44 196 TYR A CA 1
ATOM 1575 C C . TYR A 1 196 ? -17.353 -7.947 10.030 1.00 59.44 196 TYR A C 1
ATOM 1577 O O . TYR A 1 196 ? -17.252 -8.263 11.214 1.00 59.44 196 TYR A O 1
ATOM 1585 N N . ASN A 1 197 ? -18.539 -7.793 9.439 1.00 72.50 197 ASN A N 1
ATOM 1586 C CA . ASN A 1 197 ? -19.804 -7.614 10.149 1.00 72.50 197 ASN A CA 1
ATOM 1587 C C . ASN A 1 197 ? -19.766 -6.466 11.196 1.00 72.50 197 ASN A C 1
ATOM 1589 O O . ASN A 1 197 ? -20.337 -6.559 12.279 1.00 72.50 197 ASN A O 1
ATOM 1593 N N . MET A 1 198 ? -19.058 -5.372 10.900 1.00 81.38 198 MET A N 1
ATOM 1594 C CA . MET A 1 198 ? -18.929 -4.193 11.761 1.00 81.38 198 MET A CA 1
ATOM 1595 C C . MET A 1 198 ? -19.445 -2.952 11.026 1.00 81.38 198 MET A C 1
ATOM 1597 O O . MET A 1 198 ? -18.700 -2.237 10.359 1.00 81.38 198 MET A O 1
ATOM 1601 N N . HIS A 1 199 ? -20.748 -2.692 11.147 1.00 82.62 199 HIS A N 1
ATOM 1602 C CA . HIS A 1 199 ? -21.380 -1.484 10.610 1.00 82.62 199 HIS A CA 1
ATOM 1603 C C . HIS A 1 199 ? -20.655 -0.213 11.084 1.00 82.62 199 HIS A C 1
ATOM 1605 O O . HIS A 1 199 ? -20.222 -0.139 12.238 1.00 82.62 199 HIS A O 1
ATOM 1611 N N . ASN A 1 200 ? -20.535 0.780 10.194 1.00 84.31 200 ASN A N 1
ATOM 1612 C CA . ASN A 1 200 ? -19.810 2.042 10.413 1.00 84.31 200 ASN A CA 1
ATOM 1613 C C . ASN A 1 200 ? -18.300 1.919 10.750 1.00 84.31 200 ASN A C 1
ATOM 1615 O O . ASN A 1 200 ? -17.655 2.940 10.991 1.00 84.31 200 ASN A O 1
ATOM 1619 N N . CYS A 1 201 ? -17.708 0.718 10.714 1.00 87.75 201 CYS A N 1
ATOM 1620 C CA . CYS A 1 201 ? -16.257 0.545 10.787 1.00 87.75 201 CYS A CA 1
ATOM 1621 C C . CYS A 1 201 ? -15.627 0.888 9.434 1.00 87.75 201 CYS A C 1
ATOM 1623 O O . CYS A 1 201 ? -15.772 0.145 8.463 1.00 87.75 201 CYS A O 1
ATOM 1625 N N . CYS A 1 202 ? -14.888 1.991 9.362 1.00 86.19 202 CYS A N 1
ATOM 1626 C CA . CYS A 1 202 ? -14.301 2.450 8.104 1.00 86.19 202 CYS A CA 1
ATOM 1627 C C . CYS A 1 202 ? -12.906 1.863 7.819 1.00 86.19 202 CYS A C 1
ATOM 1629 O O . CYS A 1 202 ? -12.396 1.997 6.708 1.00 86.19 202 CYS A O 1
ATOM 1631 N N . GLY A 1 203 ? -12.277 1.210 8.799 1.00 91.06 203 GLY A N 1
ATOM 1632 C CA . GLY A 1 203 ? -10.976 0.569 8.630 1.00 91.06 203 GLY A CA 1
ATOM 1633 C C . GLY A 1 203 ? -10.312 0.184 9.948 1.00 91.06 203 GLY A C 1
ATOM 1634 O O . GLY A 1 203 ? -10.849 0.408 11.034 1.00 91.06 203 GLY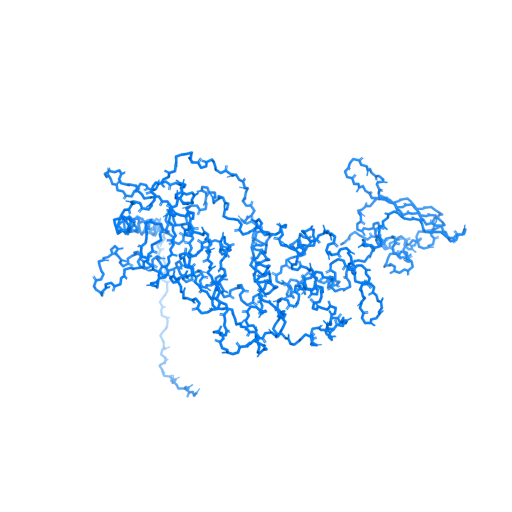 A O 1
ATOM 1635 N N . VAL A 1 204 ? -9.118 -0.389 9.834 1.00 94.88 204 VAL A N 1
ATOM 1636 C CA . VAL A 1 204 ? -8.292 -0.845 10.953 1.00 94.88 204 VAL A CA 1
ATOM 1637 C C . VAL A 1 204 ? -6.977 -0.078 10.955 1.00 94.88 204 VAL A C 1
ATOM 1639 O O . VAL A 1 204 ? -6.273 -0.056 9.944 1.00 94.88 204 VAL A O 1
ATOM 1642 N N . ILE A 1 205 ? -6.638 0.543 12.082 1.00 95.81 205 ILE A N 1
ATOM 1643 C CA . ILE A 1 205 ? -5.334 1.162 12.304 1.00 95.81 205 ILE A CA 1
ATOM 1644 C C . ILE A 1 205 ? -4.382 0.153 12.948 1.00 95.81 205 ILE A C 1
ATOM 1646 O O . ILE A 1 205 ? -4.714 -0.519 13.924 1.00 95.81 205 ILE A O 1
ATOM 1650 N N . CYS A 1 206 ? -3.181 0.045 12.396 1.00 93.94 206 CYS A N 1
ATOM 1651 C CA . CYS A 1 206 ? -2.137 -0.838 12.902 1.00 93.94 206 CYS A CA 1
ATOM 1652 C C . CYS A 1 206 ? -0.750 -0.237 12.656 1.00 93.94 206 CYS A C 1
ATOM 1654 O O . CYS A 1 206 ? -0.575 0.636 11.800 1.00 93.94 206 CYS A O 1
ATOM 1656 N N . THR A 1 207 ? 0.255 -0.728 13.384 1.00 94.00 207 THR A N 1
ATOM 1657 C CA . THR A 1 207 ? 1.658 -0.369 13.140 1.00 94.00 207 THR A CA 1
ATOM 1658 C C . THR A 1 207 ? 2.471 -1.552 12.630 1.00 94.00 207 THR A C 1
ATOM 1660 O O . THR A 1 207 ? 2.203 -2.709 12.944 1.00 94.00 207 THR A O 1
ATOM 1663 N N . THR A 1 208 ? 3.502 -1.258 11.842 1.00 92.62 208 THR A N 1
ATOM 1664 C CA . THR A 1 208 ? 4.530 -2.213 11.426 1.00 92.62 208 THR A CA 1
ATOM 1665 C C . THR A 1 208 ? 5.897 -1.547 11.484 1.00 92.62 208 THR A C 1
ATOM 1667 O O . THR A 1 208 ? 6.041 -0.358 11.206 1.00 92.62 208 THR A O 1
ATOM 1670 N N . ARG A 1 209 ? 6.934 -2.324 11.795 1.00 89.44 209 ARG A N 1
ATOM 1671 C CA . ARG A 1 209 ? 8.327 -1.890 11.642 1.00 89.44 209 ARG A CA 1
ATOM 1672 C C . ARG A 1 209 ? 8.822 -2.184 10.227 1.00 89.44 209 ARG A C 1
ATOM 1674 O O . ARG A 1 209 ? 8.510 -3.246 9.673 1.00 89.44 209 ARG A O 1
ATOM 1681 N N . ILE A 1 210 ? 9.574 -1.239 9.672 1.00 87.75 210 ILE A N 1
ATOM 1682 C CA . ILE A 1 210 ? 10.370 -1.366 8.446 1.00 87.75 210 ILE A CA 1
ATOM 1683 C C . ILE A 1 210 ? 11.838 -1.204 8.872 1.00 87.75 210 ILE A C 1
ATOM 1685 O O . ILE A 1 210 ? 12.142 -0.184 9.498 1.00 87.75 210 ILE A O 1
ATOM 1689 N N . PRO A 1 211 ? 12.726 -2.186 8.640 1.00 81.38 211 PRO A N 1
ATOM 1690 C CA . PRO A 1 211 ? 14.112 -2.115 9.102 1.00 81.38 211 PRO A CA 1
ATOM 1691 C C . PRO A 1 211 ? 14.899 -0.995 8.402 1.00 81.38 211 PRO A C 1
ATOM 1693 O O . PRO A 1 211 ? 14.563 -0.572 7.294 1.00 81.38 211 PRO A O 1
ATOM 1696 N N . PHE A 1 212 ? 15.955 -0.511 9.057 1.00 71.88 212 PHE A N 1
ATOM 1697 C CA . PHE A 1 212 ? 17.003 0.267 8.392 1.00 71.88 212 PHE A CA 1
ATOM 1698 C C . PHE A 1 212 ? 18.055 -0.671 7.786 1.00 71.88 212 PHE A C 1
ATOM 1700 O O . PHE A 1 212 ? 18.244 -1.791 8.256 1.00 71.88 212 PHE A O 1
ATOM 1707 N N . GLY A 1 213 ? 18.752 -0.207 6.748 1.00 65.38 213 GLY A N 1
ATOM 1708 C CA . GLY A 1 213 ? 19.935 -0.897 6.232 1.00 65.38 213 GLY A CA 1
ATOM 1709 C C . GLY A 1 213 ? 21.110 -0.870 7.221 1.00 65.38 213 GLY A C 1
ATOM 1710 O O . GLY A 1 213 ? 21.169 0.018 8.077 1.00 65.38 213 GLY A O 1
ATOM 1711 N N . PRO A 1 214 ? 22.096 -1.773 7.073 1.00 58.66 214 PRO A N 1
ATOM 1712 C CA . PRO A 1 214 ? 23.187 -1.954 8.038 1.00 58.66 214 PRO A CA 1
ATOM 1713 C C . PRO A 1 214 ? 24.132 -0.746 8.168 1.00 58.66 214 PRO A C 1
ATOM 1715 O O . PRO A 1 214 ? 24.876 -0.660 9.140 1.00 58.66 214 PRO A O 1
ATOM 1718 N N . ASN A 1 215 ? 24.093 0.193 7.216 1.00 56.22 215 ASN A N 1
ATOM 1719 C CA . ASN A 1 215 ? 24.938 1.392 7.186 1.00 56.22 215 ASN A CA 1
ATOM 1720 C C . ASN A 1 215 ? 24.351 2.601 7.947 1.00 56.22 215 ASN A C 1
ATOM 1722 O O . ASN A 1 215 ? 24.946 3.677 7.910 1.00 56.22 215 ASN A O 1
ATOM 1726 N N . TRP A 1 216 ? 23.191 2.472 8.601 1.00 60.72 216 TRP A N 1
ATOM 1727 C CA . TRP A 1 216 ? 22.648 3.541 9.449 1.00 60.72 216 TRP A CA 1
ATOM 1728 C C . TRP A 1 216 ? 23.225 3.493 10.868 1.00 60.72 216 TRP A C 1
ATOM 1730 O O . TRP A 1 216 ? 23.270 2.427 11.482 1.00 60.72 216 TRP A O 1
ATOM 1740 N N . ASP A 1 217 ? 23.606 4.666 11.396 1.00 56.53 217 ASP A N 1
ATOM 1741 C CA . ASP A 1 217 ? 24.173 4.835 12.743 1.00 56.53 217 ASP A CA 1
ATOM 1742 C C . ASP A 1 217 ? 23.393 4.052 13.809 1.00 56.53 217 ASP A C 1
ATOM 1744 O O . ASP A 1 217 ? 22.226 4.338 14.097 1.00 56.53 217 ASP A O 1
ATOM 1748 N N . HIS A 1 218 ? 24.083 3.103 14.445 1.00 52.38 218 HIS A N 1
ATOM 1749 C CA . HIS A 1 218 ? 23.514 2.141 15.393 1.00 52.38 218 HIS A CA 1
ATOM 1750 C C . HIS A 1 218 ? 22.899 2.768 16.664 1.00 52.38 218 HIS A C 1
ATOM 1752 O O . HIS A 1 218 ? 22.249 2.071 17.439 1.00 52.38 218 HIS A O 1
ATOM 1758 N N . GLU A 1 219 ? 23.076 4.074 16.889 1.00 52.66 219 GLU A N 1
ATOM 1759 C CA . GLU A 1 219 ? 22.520 4.808 18.036 1.00 52.66 219 GLU A CA 1
ATOM 1760 C C . GLU A 1 219 ? 21.026 5.154 17.892 1.00 52.66 219 GLU A C 1
ATOM 1762 O O . GLU A 1 219 ? 20.383 5.558 18.862 1.00 52.66 219 GLU A O 1
ATOM 1767 N N . LYS A 1 220 ? 20.439 4.997 16.698 1.00 53.31 220 LYS A N 1
ATOM 1768 C CA . LYS A 1 220 ? 19.007 5.224 16.453 1.00 53.31 220 LYS A CA 1
ATOM 1769 C C . LYS A 1 220 ? 18.325 3.892 16.159 1.00 53.31 220 LYS A C 1
ATOM 1771 O O . LYS A 1 220 ? 18.701 3.224 15.204 1.00 53.31 220 LYS A O 1
ATOM 1776 N N . ASN A 1 221 ? 17.312 3.535 16.966 1.00 53.97 221 ASN A N 1
ATOM 1777 C CA . ASN A 1 221 ? 16.514 2.300 16.852 1.00 53.97 221 ASN A CA 1
ATOM 1778 C C . ASN A 1 221 ? 16.388 1.819 15.398 1.00 53.97 221 ASN A C 1
ATOM 1780 O O . ASN A 1 221 ? 15.783 2.532 14.605 1.00 53.97 221 ASN A O 1
ATOM 1784 N N . GLY A 1 222 ? 16.888 0.613 15.090 1.00 70.12 222 GLY A N 1
ATOM 1785 C CA . GLY A 1 222 ? 17.106 0.057 13.739 1.00 70.12 222 GLY A CA 1
ATOM 1786 C C . GLY A 1 222 ? 15.881 -0.158 12.828 1.00 70.12 222 GLY A C 1
ATOM 1787 O O . GLY A 1 222 ? 15.900 -1.039 11.974 1.00 70.12 222 GLY A O 1
ATOM 1788 N N . SER A 1 223 ? 14.782 0.572 13.027 1.00 78.62 223 SER A N 1
ATOM 1789 C CA . SER A 1 223 ? 13.587 0.531 12.184 1.00 78.62 223 SER A CA 1
ATOM 1790 C C . SER A 1 223 ? 12.789 1.838 12.229 1.00 78.62 223 SER A C 1
ATOM 1792 O O . SER A 1 223 ? 12.603 2.431 13.296 1.00 78.62 223 SER A O 1
ATOM 1794 N N . THR A 1 224 ? 12.205 2.205 11.089 1.00 86.25 224 THR A N 1
ATOM 1795 C CA . THR A 1 224 ? 11.084 3.152 11.012 1.00 86.25 224 THR A CA 1
ATOM 1796 C C . THR A 1 224 ? 9.811 2.456 11.489 1.00 86.25 224 THR A C 1
ATOM 1798 O O . THR A 1 224 ? 9.493 1.347 11.046 1.00 86.25 224 THR A O 1
ATOM 1801 N N . LEU A 1 225 ? 9.056 3.101 12.382 1.00 90.38 225 LEU A N 1
ATOM 1802 C CA . LEU A 1 225 ? 7.713 2.651 12.750 1.00 90.38 225 LEU A CA 1
ATOM 1803 C C . LEU A 1 225 ? 6.706 3.288 11.786 1.00 90.38 225 LEU A C 1
ATOM 1805 O O . LEU A 1 225 ? 6.540 4.503 11.779 1.00 90.38 225 LEU A O 1
ATOM 1809 N N . MET A 1 226 ? 6.044 2.473 10.971 1.00 93.94 226 MET A N 1
ATOM 1810 C CA . MET A 1 226 ? 4.985 2.907 10.065 1.00 93.94 226 MET A CA 1
ATOM 1811 C C . MET A 1 226 ? 3.623 2.614 10.697 1.00 93.94 226 MET A C 1
ATOM 1813 O O . MET A 1 226 ? 3.317 1.464 11.007 1.00 93.94 226 MET A O 1
ATOM 1817 N N . GLN A 1 227 ? 2.798 3.645 10.853 1.00 95.75 227 GLN A N 1
ATOM 1818 C CA . GLN A 1 227 ? 1.371 3.530 11.138 1.00 95.75 227 GLN A CA 1
ATOM 1819 C C . GLN A 1 227 ? 0.608 3.512 9.816 1.00 95.75 227 GLN A C 1
ATOM 1821 O O . GLN A 1 227 ? 0.879 4.328 8.934 1.00 95.75 227 GLN A O 1
ATOM 1826 N N . VAL A 1 228 ? -0.368 2.617 9.695 1.00 95.31 228 VAL A N 1
ATOM 1827 C CA . VAL A 1 228 ? -1.271 2.563 8.544 1.00 95.31 228 VAL A CA 1
ATOM 1828 C C . VAL A 1 228 ? -2.723 2.419 8.973 1.00 95.31 228 VAL A C 1
ATOM 1830 O O . VAL A 1 228 ? -3.015 1.791 9.988 1.00 95.31 228 VAL A O 1
ATOM 1833 N N . LEU A 1 229 ? -3.623 2.971 8.163 1.00 94.31 229 LEU A N 1
ATOM 1834 C CA . LEU A 1 229 ? -5.060 2.722 8.213 1.00 94.31 229 LEU A CA 1
ATOM 1835 C C . LEU A 1 229 ? -5.452 1.906 6.979 1.00 94.31 229 LEU A C 1
ATOM 1837 O O . LEU A 1 229 ? -5.267 2.364 5.848 1.00 94.31 229 LEU A O 1
ATOM 1841 N N . ILE A 1 230 ? -5.957 0.697 7.207 1.00 92.88 230 ILE A N 1
ATOM 1842 C CA . ILE A 1 230 ? -6.279 -0.291 6.175 1.00 92.88 230 ILE A CA 1
ATOM 1843 C C . ILE A 1 230 ? -7.797 -0.422 6.065 1.00 92.88 230 ILE A C 1
ATOM 1845 O O . ILE A 1 230 ? -8.480 -0.634 7.068 1.00 92.88 230 ILE A O 1
ATOM 1849 N N . ASP A 1 231 ? -8.325 -0.282 4.852 1.00 88.38 231 ASP A N 1
ATOM 1850 C CA . ASP A 1 231 ? -9.762 -0.378 4.589 1.00 88.38 231 ASP A CA 1
ATOM 1851 C C . ASP A 1 231 ? -10.248 -1.845 4.459 1.00 88.38 231 ASP A C 1
ATOM 1853 O O . ASP A 1 231 ? -9.441 -2.783 4.454 1.00 88.38 231 ASP A O 1
ATOM 1857 N N . PRO A 1 232 ? -11.571 -2.080 4.364 1.00 84.75 232 PRO A N 1
ATOM 1858 C CA . PRO A 1 232 ? -12.150 -3.416 4.192 1.00 84.75 232 PRO A CA 1
ATOM 1859 C C . PRO A 1 232 ? -11.568 -4.244 3.039 1.00 84.75 232 PRO A C 1
ATOM 1861 O O . PRO A 1 232 ? -11.464 -5.466 3.147 1.00 84.75 232 PRO A O 1
ATOM 1864 N N . VAL A 1 233 ? -11.163 -3.589 1.947 1.00 84.94 233 VAL A N 1
ATOM 1865 C CA . VAL A 1 233 ? -10.651 -4.228 0.725 1.00 84.94 233 VAL A CA 1
ATOM 1866 C C . VAL A 1 233 ? -9.117 -4.249 0.679 1.00 84.94 233 VAL A C 1
ATOM 1868 O O . VAL A 1 233 ? -8.523 -4.426 -0.378 1.00 84.94 233 VAL A O 1
ATOM 1871 N N . MET A 1 234 ? -8.462 -4.136 1.842 1.00 89.19 234 MET A N 1
ATOM 1872 C CA . MET A 1 234 ? -7.004 -4.210 2.027 1.00 89.19 234 MET A CA 1
ATOM 1873 C C . MET A 1 234 ? -6.192 -3.052 1.412 1.00 89.19 234 MET A C 1
ATOM 1875 O O . MET A 1 234 ? -4.985 -3.212 1.204 1.00 89.19 234 MET A O 1
ATOM 1879 N N . ARG A 1 235 ? -6.805 -1.887 1.151 1.00 90.50 235 ARG A N 1
ATOM 1880 C CA . ARG A 1 235 ? -6.091 -0.685 0.678 1.00 90.50 235 ARG A CA 1
ATOM 1881 C C . ARG A 1 235 ? -5.565 0.165 1.834 1.00 90.50 235 ARG A C 1
ATOM 1883 O O . ARG A 1 235 ? -6.237 0.351 2.847 1.00 90.50 235 ARG A O 1
ATOM 1890 N N . PHE A 1 236 ? -4.388 0.753 1.644 1.00 93.12 236 PHE A N 1
ATOM 1891 C CA . PHE A 1 236 ? -3.705 1.636 2.594 1.00 93.12 236 PHE A CA 1
ATOM 1892 C C . PHE A 1 236 ? -4.161 3.096 2.421 1.00 93.12 236 PHE A C 1
ATOM 1894 O O . PHE A 1 236 ? -3.732 3.775 1.486 1.00 93.12 236 PHE A O 1
ATOM 1901 N N . ARG A 1 237 ? -5.047 3.578 3.305 1.00 88.75 237 ARG A N 1
ATOM 1902 C CA . ARG A 1 237 ? -5.771 4.869 3.187 1.00 88.75 237 ARG A CA 1
ATOM 1903 C C . ARG A 1 237 ? -5.264 5.999 4.079 1.00 88.75 237 ARG A C 1
ATOM 1905 O O . ARG A 1 237 ? -5.683 7.147 3.968 1.00 88.75 237 ARG A O 1
ATOM 1912 N N . ASN A 1 238 ? -4.385 5.667 5.009 1.00 90.88 238 ASN A N 1
ATOM 1913 C CA . ASN A 1 238 ? -3.547 6.628 5.701 1.00 90.88 238 ASN A CA 1
ATOM 1914 C C . ASN A 1 238 ? -2.230 5.922 5.996 1.00 90.88 238 ASN A C 1
ATOM 1916 O O . ASN A 1 238 ? -2.240 4.746 6.357 1.00 90.88 238 ASN A O 1
ATOM 1920 N N . ILE A 1 239 ? -1.118 6.616 5.805 1.00 93.19 239 ILE A N 1
ATOM 1921 C CA . ILE A 1 239 ? 0.226 6.113 6.067 1.00 93.19 239 ILE A CA 1
ATOM 1922 C C . ILE A 1 239 ? 0.943 7.249 6.789 1.00 93.19 239 ILE A C 1
ATOM 1924 O O . ILE A 1 239 ? 0.927 8.385 6.314 1.00 93.19 239 ILE A O 1
ATOM 1928 N N . TRP A 1 240 ? 1.535 6.953 7.941 1.00 93.44 240 TRP A N 1
ATOM 1929 C CA . TRP A 1 240 ? 2.326 7.904 8.712 1.00 93.44 240 TRP A CA 1
ATOM 1930 C C . TRP A 1 240 ? 3.616 7.230 9.171 1.00 93.44 240 TRP A C 1
ATOM 1932 O O . TRP A 1 240 ? 3.587 6.126 9.719 1.00 93.44 240 TRP A O 1
ATOM 1942 N N . LEU A 1 241 ? 4.753 7.876 8.922 1.00 92.50 241 LEU A N 1
ATOM 1943 C CA . LEU A 1 241 ? 6.076 7.342 9.237 1.00 92.50 241 LEU A CA 1
ATOM 1944 C C . LEU A 1 241 ? 6.638 8.060 10.458 1.00 92.50 241 LEU A C 1
ATOM 1946 O O . LEU A 1 241 ? 6.737 9.284 10.479 1.00 92.50 241 LEU A O 1
ATOM 1950 N N . GLY A 1 242 ? 6.992 7.284 11.477 1.00 87.12 242 GLY A N 1
ATOM 1951 C CA . GLY A 1 242 ? 7.573 7.788 12.708 1.00 87.12 242 GLY A CA 1
ATOM 1952 C C . GLY A 1 242 ? 9.073 7.992 12.610 1.00 87.12 242 GLY A C 1
ATOM 1953 O O . GLY A 1 242 ? 9.792 7.156 12.060 1.00 87.12 242 GLY A O 1
ATOM 1954 N N . SER A 1 243 ? 9.554 9.059 13.242 1.00 81.06 243 SER A N 1
ATOM 1955 C CA . SER A 1 243 ? 10.974 9.239 13.536 1.00 81.06 243 SER A CA 1
ATOM 1956 C C . SER A 1 243 ? 11.526 8.058 14.343 1.00 81.06 243 SER A C 1
ATOM 1958 O O . SER A 1 243 ? 10.825 7.453 15.162 1.00 81.06 243 SER A O 1
ATOM 1960 N N . ALA A 1 244 ? 12.813 7.756 14.158 1.00 74.62 244 ALA A N 1
ATOM 1961 C CA . ALA A 1 244 ? 13.495 6.721 14.930 1.00 74.62 244 ALA A CA 1
ATOM 1962 C C . ALA A 1 244 ? 13.322 6.953 16.445 1.00 74.62 244 ALA A C 1
ATOM 1964 O O . ALA A 1 244 ? 13.466 8.071 16.937 1.00 74.62 244 ALA A O 1
ATOM 1965 N N . GLY A 1 245 ? 12.993 5.887 17.179 1.00 75.31 245 GLY A N 1
ATOM 1966 C CA . GLY A 1 245 ? 12.709 5.947 18.619 1.00 75.31 245 GLY A CA 1
ATOM 1967 C C . GLY A 1 245 ? 11.226 6.077 18.991 1.00 75.31 245 GLY A C 1
ATOM 1968 O O . GLY A 1 245 ? 10.878 5.760 20.127 1.00 75.31 245 GLY A O 1
ATOM 1969 N N . MET A 1 246 ? 10.337 6.464 18.067 1.00 86.44 246 MET A N 1
ATOM 1970 C CA . MET A 1 246 ? 8.904 6.594 18.366 1.00 86.44 246 MET A CA 1
ATOM 1971 C C . MET A 1 246 ? 8.241 5.260 18.757 1.00 86.44 246 MET A C 1
ATOM 1973 O O . MET A 1 246 ? 8.534 4.193 18.207 1.00 86.44 246 MET A O 1
ATOM 1977 N N . ASN A 1 247 ? 7.295 5.348 19.696 1.00 89.56 247 ASN A N 1
ATOM 1978 C CA . ASN A 1 247 ? 6.354 4.285 20.052 1.00 89.56 247 ASN A CA 1
ATOM 1979 C C . ASN A 1 247 ? 4.961 4.551 19.442 1.00 89.56 247 ASN A C 1
ATOM 1981 O O . ASN A 1 247 ? 4.681 5.658 18.977 1.00 89.56 247 ASN A O 1
ATOM 1985 N N . GLN A 1 248 ? 4.078 3.548 19.476 1.00 91.31 248 GLN A N 1
ATOM 1986 C CA . GLN A 1 248 ? 2.732 3.591 18.882 1.00 91.31 248 GLN A CA 1
ATOM 1987 C C . GLN A 1 248 ? 1.883 4.785 19.357 1.00 91.31 248 GLN A C 1
ATOM 1989 O O . GLN A 1 248 ? 1.223 5.423 18.542 1.00 91.31 248 GLN A O 1
ATOM 1994 N N . SER A 1 249 ? 1.944 5.134 20.647 1.00 91.38 249 SER A N 1
ATOM 1995 C CA . SER A 1 249 ? 1.188 6.258 21.220 1.00 91.38 249 SER A CA 1
ATOM 1996 C C . SER A 1 249 ? 1.719 7.618 20.745 1.00 91.38 249 SER A C 1
ATOM 1998 O O . SER A 1 249 ? 0.952 8.443 20.247 1.00 91.38 249 SER A O 1
ATOM 2000 N N . SER A 1 250 ? 3.042 7.828 20.788 1.00 92.12 250 SER A N 1
ATOM 2001 C CA . SER A 1 250 ? 3.669 9.047 20.242 1.00 92.12 250 SER A CA 1
ATOM 2002 C C . SER A 1 250 ? 3.449 9.200 18.733 1.00 92.12 250 SER A C 1
ATOM 2004 O O . SER A 1 250 ? 3.281 10.316 18.248 1.00 92.12 250 SER A O 1
ATOM 2006 N N . LEU A 1 251 ? 3.404 8.081 18.001 1.00 93.50 251 LEU A N 1
ATOM 2007 C CA . LEU A 1 251 ? 3.157 8.070 16.564 1.00 93.50 251 LEU A CA 1
ATOM 2008 C C . LEU A 1 251 ? 1.706 8.434 16.230 1.00 93.50 251 LEU A C 1
ATOM 2010 O O . LEU A 1 251 ? 1.472 9.203 15.299 1.00 93.50 251 LEU A O 1
ATOM 2014 N N . LEU A 1 252 ? 0.742 7.934 17.015 1.00 95.12 252 LEU A N 1
ATOM 2015 C CA . LEU A 1 252 ? -0.666 8.290 16.857 1.00 95.12 252 LEU A CA 1
ATOM 2016 C C . LEU A 1 252 ? -0.869 9.795 17.039 1.00 95.12 252 LEU A C 1
ATOM 2018 O O . LEU A 1 252 ? -1.427 10.427 16.149 1.00 95.12 252 LEU A O 1
ATOM 2022 N N . GLN A 1 253 ? -0.389 10.369 18.147 1.00 93.19 253 GLN A N 1
ATOM 2023 C CA . GLN A 1 253 ? -0.589 11.789 18.472 1.00 93.19 253 GLN A CA 1
ATOM 2024 C C . GLN A 1 253 ? 0.029 12.739 17.435 1.00 93.19 253 GLN A C 1
ATOM 2026 O O . GLN A 1 253 ? -0.522 13.808 17.163 1.00 93.19 253 GLN A O 1
ATOM 2031 N N . ASP A 1 254 ? 1.155 12.357 16.828 1.00 93.00 254 ASP A N 1
ATOM 2032 C CA . ASP A 1 254 ? 1.747 13.137 15.743 1.00 93.00 254 ASP A CA 1
ATOM 2033 C C . ASP A 1 254 ? 1.052 12.922 14.383 1.00 93.00 254 ASP A C 1
ATOM 2035 O O . ASP A 1 254 ? 1.102 13.792 13.511 1.00 93.00 254 ASP A O 1
ATOM 2039 N N . SER A 1 255 ? 0.353 11.807 14.182 1.00 92.88 255 SER A N 1
ATOM 2040 C CA . SER A 1 255 ? -0.247 11.504 12.884 1.00 92.88 255 SER A CA 1
ATOM 2041 C C . SER A 1 255 ? -1.275 12.541 12.422 1.00 92.88 255 SER A C 1
ATOM 2043 O O . SER A 1 255 ? -2.102 13.039 13.192 1.00 92.88 255 SER A O 1
ATOM 2045 N N . ALA A 1 256 ? -1.269 12.831 11.116 1.00 89.75 256 ALA A N 1
ATOM 2046 C CA . ALA A 1 256 ? -2.306 13.654 10.494 1.00 89.75 256 ALA A CA 1
ATOM 2047 C C . ALA A 1 256 ? -3.715 13.074 10.726 1.00 89.75 256 ALA A C 1
ATOM 2049 O O . ALA A 1 256 ? -4.652 13.833 10.941 1.00 89.75 256 ALA A O 1
ATOM 2050 N N . LEU A 1 257 ? -3.847 11.740 10.763 1.00 90.62 257 LEU A N 1
ATOM 2051 C CA . LEU A 1 257 ? -5.096 11.042 11.080 1.00 90.62 257 LEU A CA 1
ATOM 2052 C C . LEU A 1 257 ? -5.685 11.496 12.424 1.00 90.62 257 LEU A C 1
ATOM 2054 O O . LEU A 1 257 ? -6.824 11.947 12.465 1.00 90.62 257 LEU A O 1
ATOM 2058 N N . PHE A 1 258 ? -4.898 11.439 13.503 1.00 92.75 258 PHE A N 1
ATOM 2059 C CA . PHE A 1 258 ? -5.328 11.886 14.832 1.00 92.75 258 PHE A CA 1
ATOM 2060 C C . PHE A 1 258 ? -5.722 13.368 14.823 1.00 92.75 258 PHE A C 1
ATOM 2062 O O . PHE A 1 258 ? -6.805 13.730 15.274 1.00 92.75 258 PHE A O 1
ATOM 2069 N N . LYS A 1 259 ? -4.879 14.221 14.227 1.00 91.50 259 LYS A N 1
ATOM 2070 C CA . LYS A 1 259 ? -5.100 15.674 14.144 1.00 91.50 259 LYS A CA 1
ATOM 2071 C C . LYS A 1 259 ? -6.372 16.053 13.368 1.00 91.50 259 LYS A C 1
ATOM 2073 O O . LYS A 1 259 ? -6.929 17.109 13.650 1.00 91.50 259 LYS A O 1
ATOM 2078 N N . GLU A 1 260 ? -6.833 15.237 12.419 1.00 87.69 260 GLU A N 1
ATOM 2079 C CA . GLU A 1 260 ? -8.089 15.453 11.684 1.00 87.69 260 GLU A CA 1
ATOM 2080 C C . GLU A 1 260 ? -9.311 14.823 12.385 1.00 87.69 260 GLU A C 1
ATOM 2082 O O . GLU A 1 260 ? -10.363 15.460 12.472 1.00 87.69 260 GLU A O 1
ATOM 2087 N N . CYS A 1 261 ? -9.180 13.634 12.983 1.00 88.38 261 CYS A N 1
ATOM 2088 C CA . CYS A 1 261 ? -10.252 13.037 13.789 1.00 88.38 261 CYS A CA 1
ATOM 2089 C C . CYS A 1 261 ? -10.627 13.906 15.003 1.00 88.38 261 CYS A C 1
ATOM 2091 O O . CYS A 1 261 ? -11.810 14.137 15.245 1.00 88.38 261 CYS A O 1
ATOM 2093 N N . GLU A 1 262 ? -9.643 14.465 15.717 1.00 87.12 262 GLU A N 1
ATOM 2094 C CA . GLU A 1 262 ? -9.882 15.364 16.861 1.00 87.12 262 GLU A CA 1
ATOM 2095 C C . GLU A 1 262 ? -10.580 16.677 16.460 1.00 87.12 262 GLU A C 1
ATOM 2097 O O . GLU A 1 262 ? -11.311 17.267 17.255 1.00 87.12 262 GLU A O 1
ATOM 2102 N N . LYS A 1 263 ? -10.407 17.127 15.208 1.00 85.50 263 LYS A N 1
ATOM 2103 C CA . LYS A 1 263 ? -11.135 18.276 14.641 1.00 85.50 263 LYS A CA 1
ATOM 2104 C C . LYS A 1 263 ? -12.540 17.920 14.149 1.00 85.50 263 LYS A C 1
ATOM 2106 O O . LYS A 1 263 ? -13.275 18.832 13.786 1.00 85.50 263 LYS A O 1
ATOM 2111 N N . GLY A 1 264 ? -12.893 16.636 14.059 1.00 79.25 264 GLY A N 1
ATOM 2112 C CA . GLY A 1 264 ? -14.144 16.181 13.447 1.00 79.25 264 GLY A CA 1
ATOM 2113 C C . GLY A 1 264 ? -14.205 16.329 11.920 1.00 79.25 264 GLY A C 1
ATOM 2114 O O . GLY A 1 264 ? -15.300 16.333 11.354 1.00 79.25 264 GLY A O 1
ATOM 2115 N N . SER A 1 265 ? -13.060 16.489 11.240 1.00 78.94 265 SER A N 1
ATOM 2116 C CA . SER A 1 265 ? -12.993 16.603 9.771 1.00 78.94 265 SER A CA 1
ATOM 2117 C C . SER A 1 265 ? -12.982 15.245 9.057 1.00 78.94 265 SER A C 1
ATOM 2119 O O . SER A 1 265 ? -13.306 15.179 7.872 1.00 78.94 265 SER A O 1
ATOM 2121 N N . LEU A 1 266 ? -12.659 14.165 9.776 1.00 78.69 266 LEU A N 1
ATOM 2122 C CA . LEU A 1 266 ? -12.728 12.774 9.318 1.00 78.69 266 LEU A CA 1
ATOM 2123 C C . LEU A 1 266 ? -13.769 11.988 10.138 1.00 78.69 266 LEU A C 1
ATOM 2125 O O . LEU A 1 266 ? -14.122 12.404 11.238 1.00 78.69 266 LEU A O 1
ATOM 2129 N N . LEU A 1 267 ? -14.245 10.846 9.620 1.00 80.31 267 LEU A N 1
ATOM 2130 C CA . LEU A 1 267 ? -15.231 9.966 10.285 1.00 80.31 267 LEU A CA 1
ATOM 2131 C C . LEU A 1 267 ? -16.552 10.692 10.634 1.00 80.31 267 LEU A C 1
ATOM 2133 O O . LEU A 1 267 ? -17.179 10.479 11.677 1.00 80.31 267 LEU A O 1
ATOM 2137 N N . ASN A 1 268 ? -16.969 11.579 9.729 1.00 74.38 268 ASN A N 1
ATOM 2138 C CA . ASN A 1 268 ? -18.176 12.404 9.815 1.00 74.38 268 ASN A CA 1
ATOM 2139 C C . ASN A 1 268 ? -19.210 12.039 8.722 1.00 74.38 268 ASN A C 1
ATOM 2141 O O . ASN A 1 268 ? -19.926 12.900 8.208 1.00 74.38 268 ASN A O 1
ATOM 2145 N N . GLY A 1 269 ? -19.236 10.771 8.303 1.00 73.44 269 GLY A N 1
ATOM 2146 C CA . GLY A 1 269 ? -20.233 10.222 7.390 1.00 73.44 269 GLY A CA 1
ATOM 2147 C C . GLY A 1 269 ? -21.484 9.707 8.109 1.00 73.44 269 GLY A C 1
ATOM 2148 O O . GLY A 1 269 ? -22.127 10.424 8.879 1.00 73.44 269 GLY A O 1
ATOM 2149 N N . SER A 1 270 ? -21.890 8.473 7.810 1.00 71.88 270 SER A N 1
ATOM 2150 C CA . SER A 1 270 ? -23.182 7.928 8.252 1.00 71.88 270 SER A CA 1
ATOM 2151 C C . SER A 1 270 ? -23.261 7.698 9.764 1.00 71.88 270 SER A C 1
ATOM 2153 O O . SER A 1 270 ? -22.301 7.270 10.401 1.00 71.88 270 SER A O 1
ATOM 2155 N N . LYS A 1 271 ? -24.449 7.897 10.344 1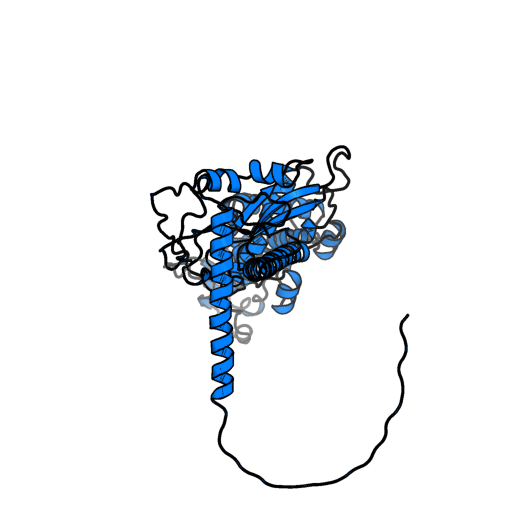.00 81.06 271 LYS A N 1
ATOM 2156 C CA . LYS A 1 271 ? -24.767 7.493 11.720 1.00 81.06 271 LYS A CA 1
ATOM 2157 C C . LYS A 1 271 ? -25.622 6.230 11.721 1.00 81.06 271 LYS A C 1
ATOM 2159 O O . LYS A 1 271 ? -26.673 6.186 11.086 1.00 81.06 271 LYS A O 1
ATOM 2164 N N . LEU A 1 272 ? -25.163 5.211 12.440 1.00 81.62 272 LEU A N 1
ATOM 2165 C CA . LEU A 1 272 ? -25.869 3.956 12.646 1.00 81.62 272 LEU A CA 1
ATOM 2166 C C . LEU A 1 272 ? -26.788 4.094 13.858 1.00 81.62 272 LEU A C 1
ATOM 2168 O O . LEU A 1 272 ? -26.321 4.381 14.960 1.00 81.62 272 LEU A O 1
ATOM 2172 N N . LYS A 1 273 ? -28.083 3.839 13.670 1.00 82.75 273 LYS A N 1
ATOM 2173 C CA . LYS A 1 273 ? -29.042 3.721 14.774 1.00 82.75 273 LYS A CA 1
ATOM 2174 C C . LYS A 1 273 ? -28.869 2.359 15.432 1.00 82.75 273 LYS A C 1
ATOM 2176 O O . LYS A 1 273 ? -29.164 1.334 14.824 1.00 82.75 273 LYS A O 1
ATOM 2181 N N . VAL A 1 274 ? -28.358 2.368 16.657 1.00 79.69 274 VAL A N 1
ATOM 2182 C CA . VAL A 1 274 ? -27.974 1.166 17.414 1.00 79.69 274 VAL A CA 1
ATOM 2183 C C . VAL A 1 274 ? -28.967 0.819 18.522 1.00 79.69 274 VAL A C 1
ATOM 2185 O O . VAL A 1 274 ? -29.038 -0.343 18.912 1.00 79.69 274 VAL A O 1
ATOM 2188 N N . GLY A 1 275 ? -29.757 1.790 18.997 1.00 68.75 275 GLY A N 1
ATOM 2189 C CA . GLY A 1 275 ? -30.747 1.604 20.060 1.00 68.75 275 GLY A CA 1
ATOM 2190 C C . GLY A 1 275 ? -32.180 1.976 19.659 1.00 68.75 275 GLY A C 1
ATOM 2191 O O . GLY A 1 275 ? -32.410 2.848 18.818 1.00 68.75 275 GLY A O 1
ATOM 2192 N N . LEU A 1 276 ? -33.158 1.325 20.300 1.00 69.50 276 LEU A N 1
ATOM 2193 C CA . LEU A 1 276 ? -34.597 1.625 20.168 1.00 69.50 276 LEU A CA 1
ATOM 2194 C C . LEU A 1 276 ? -34.977 3.007 20.737 1.00 69.50 276 LEU A C 1
ATOM 2196 O O . LEU A 1 276 ? -36.015 3.558 20.387 1.00 69.50 276 LEU A O 1
ATOM 2200 N N . ASP A 1 277 ? -34.125 3.562 21.597 1.00 76.06 277 ASP A N 1
ATOM 2201 C CA . ASP A 1 277 ? -34.185 4.921 22.143 1.00 76.06 277 ASP A CA 1
ATOM 2202 C C . ASP A 1 277 ? -33.784 6.007 21.124 1.00 76.06 277 ASP A C 1
ATOM 2204 O O . ASP A 1 277 ? -33.876 7.196 21.421 1.00 76.06 277 ASP A O 1
ATOM 2208 N N . GLY A 1 278 ? -33.325 5.611 19.932 1.00 76.38 278 GLY A N 1
ATOM 2209 C CA . GLY A 1 278 ? -32.759 6.515 18.935 1.00 76.38 278 GLY A CA 1
ATOM 2210 C C . GLY A 1 278 ? -31.274 6.819 19.145 1.00 76.38 278 GLY A C 1
ATOM 2211 O O . GLY A 1 278 ? -30.763 7.724 18.489 1.00 76.38 278 GLY A O 1
ATOM 2212 N N . SER A 1 279 ? -30.568 6.084 20.016 1.00 83.38 279 SER A N 1
ATOM 2213 C CA . SER A 1 279 ? -29.115 6.212 20.147 1.00 83.38 279 SER A CA 1
ATOM 2214 C C . SER A 1 279 ? -28.408 5.890 18.828 1.00 83.38 279 SER A C 1
ATOM 2216 O O . SER A 1 279 ? -28.652 4.859 18.193 1.00 83.38 279 SER A O 1
ATOM 2218 N N . GLU A 1 280 ? -27.492 6.778 18.448 1.00 85.94 280 GLU A N 1
ATOM 2219 C CA . GLU A 1 280 ? -26.711 6.717 17.216 1.00 85.94 280 GLU A CA 1
ATOM 2220 C C . GLU A 1 280 ? -25.213 6.615 17.516 1.00 85.94 280 GLU A C 1
ATOM 2222 O O . GLU A 1 280 ? -24.712 7.261 18.437 1.00 85.94 280 GLU A O 1
ATOM 2227 N N . VAL A 1 281 ? -24.493 5.841 16.701 1.00 85.94 281 VAL A N 1
ATOM 2228 C CA . VAL A 1 281 ? -23.025 5.797 16.676 1.00 85.94 281 VAL A CA 1
ATOM 2229 C C . VAL A 1 281 ? -22.564 6.103 15.254 1.00 85.94 281 VAL A C 1
ATOM 2231 O O . VAL A 1 281 ? -23.007 5.470 14.295 1.00 85.94 281 VAL A O 1
ATOM 2234 N N . GLY A 1 282 ? -21.716 7.119 15.097 1.00 84.81 282 GLY A N 1
ATOM 2235 C CA . GLY A 1 282 ? -21.163 7.498 13.796 1.00 84.81 282 GLY A CA 1
ATOM 2236 C C . GLY A 1 282 ? -20.068 6.551 13.311 1.00 84.81 282 GLY A C 1
ATOM 2237 O O . GLY A 1 282 ? -19.892 5.451 13.830 1.00 84.81 282 GLY A O 1
ATOM 2238 N N . GLU A 1 283 ? -19.330 6.986 12.299 1.00 87.44 283 GLU A N 1
ATOM 2239 C CA . GLU A 1 283 ? -18.162 6.267 11.788 1.00 87.44 283 GLU A CA 1
ATOM 2240 C C . GLU A 1 283 ? -17.036 6.193 12.831 1.00 87.44 283 GLU A C 1
ATOM 2242 O O . GLU A 1 283 ? -16.862 7.115 13.638 1.00 87.44 283 GLU A O 1
ATOM 2247 N N . TYR A 1 284 ? -16.289 5.087 12.799 1.00 89.88 284 TYR A N 1
ATOM 2248 C CA . TYR A 1 284 ? -15.142 4.798 13.664 1.00 89.88 284 TYR A CA 1
ATOM 2249 C C . TYR A 1 284 ? -14.124 3.895 12.947 1.00 89.88 284 TYR A C 1
ATOM 2251 O O . TYR A 1 284 ? -14.394 3.326 11.886 1.00 89.88 284 TYR A O 1
ATOM 2259 N N . ILE A 1 285 ? -12.948 3.738 13.551 1.00 93.44 285 ILE A N 1
ATOM 2260 C CA . ILE A 1 285 ? -11.915 2.779 13.146 1.00 93.44 285 ILE A CA 1
ATOM 2261 C C . ILE A 1 285 ? -11.539 1.859 14.313 1.00 93.44 285 ILE A C 1
ATOM 2263 O O . ILE A 1 285 ? -11.776 2.174 15.481 1.00 93.44 285 ILE A O 1
ATOM 2267 N N . ILE A 1 286 ? -10.951 0.709 13.990 1.00 95.50 286 ILE A N 1
ATOM 2268 C CA . ILE A 1 286 ? -10.535 -0.308 14.962 1.00 95.50 286 ILE A CA 1
ATOM 2269 C C . ILE A 1 286 ? -9.024 -0.262 15.177 1.00 95.50 286 ILE A C 1
ATOM 2271 O O . ILE A 1 286 ? -8.272 -0.307 14.209 1.00 95.50 286 ILE A O 1
ATOM 2275 N N . GLY A 1 287 ? -8.581 -0.216 16.434 1.00 96.25 287 GLY A N 1
ATOM 2276 C CA . GLY A 1 287 ? -7.173 -0.340 16.823 1.00 96.25 287 GLY A CA 1
ATOM 2277 C C . GLY A 1 287 ? -6.909 -1.590 17.658 1.00 96.25 287 GLY A C 1
ATOM 2278 O O . GLY A 1 287 ? -7.810 -2.113 18.316 1.00 96.25 287 GLY A O 1
ATOM 2279 N N . ASP A 1 288 ? -5.666 -2.067 17.650 1.00 94.38 288 ASP A N 1
ATOM 2280 C CA . ASP A 1 288 ? -5.204 -3.096 18.586 1.00 94.38 288 ASP A CA 1
ATOM 2281 C C . ASP A 1 288 ? -5.226 -2.625 20.061 1.00 94.38 288 ASP A C 1
ATOM 2283 O O . ASP A 1 288 ? -5.530 -1.475 20.380 1.00 94.38 288 ASP A O 1
ATOM 2287 N N . ALA A 1 289 ? -4.924 -3.543 20.981 1.00 94.00 289 ALA A N 1
ATOM 2288 C CA . ALA A 1 289 ? -4.956 -3.300 22.424 1.00 94.00 289 ALA A CA 1
ATOM 2289 C C . ALA A 1 289 ? -3.884 -2.314 22.947 1.00 94.00 289 ALA A C 1
ATOM 2291 O O . ALA A 1 289 ? -3.965 -1.920 24.109 1.00 94.00 289 ALA A O 1
ATOM 2292 N N . GLY A 1 290 ? -2.892 -1.933 22.131 1.00 92.38 290 GLY A N 1
ATOM 2293 C CA . GLY A 1 290 ? -1.868 -0.941 22.478 1.00 92.38 290 GLY A CA 1
ATOM 2294 C C . GLY A 1 290 ? -2.294 0.508 22.214 1.00 92.38 290 GLY A C 1
ATOM 2295 O O . GLY A 1 290 ? -1.667 1.441 22.724 1.00 92.38 290 GLY A O 1
ATOM 2296 N N . TYR A 1 291 ? -3.375 0.716 21.459 1.00 95.12 291 TYR A N 1
ATOM 2297 C CA . TYR A 1 291 ? -3.962 2.035 21.240 1.00 95.12 291 TYR A CA 1
ATOM 2298 C C . TYR A 1 291 ? -4.864 2.487 22.408 1.00 95.12 291 TYR A C 1
ATOM 2300 O O . TYR A 1 291 ? -5.471 1.659 23.093 1.00 95.12 291 TYR A O 1
ATOM 2308 N N . PRO A 1 292 ? -5.009 3.808 22.638 1.00 94.62 292 PRO A N 1
ATOM 2309 C CA . PRO A 1 292 ? -6.021 4.328 23.550 1.00 94.62 292 PRO A CA 1
ATOM 2310 C C . PRO A 1 292 ? -7.428 4.135 22.967 1.00 94.62 292 PRO A C 1
ATOM 2312 O O . PRO A 1 292 ? -7.630 4.256 21.759 1.00 94.62 292 PRO A O 1
ATOM 2315 N N . LEU A 1 293 ? -8.411 3.901 23.838 1.00 95.38 293 LEU A N 1
ATOM 2316 C CA . LEU A 1 293 ? -9.825 3.983 23.473 1.00 95.38 293 LEU A CA 1
ATOM 2317 C C . LEU A 1 293 ? -10.209 5.462 23.302 1.00 95.38 293 LEU A C 1
ATOM 2319 O O . LEU A 1 293 ? -10.181 6.218 24.272 1.00 95.38 293 LEU A O 1
ATOM 2323 N N . LEU A 1 294 ? -10.569 5.864 22.083 1.00 94.44 294 LEU A N 1
ATOM 2324 C CA . LEU A 1 294 ? -11.051 7.211 21.743 1.00 94.44 294 LEU A CA 1
ATOM 2325 C C . LEU A 1 294 ? -12.418 7.102 21.051 1.00 94.44 294 LEU A C 1
ATOM 2327 O O . LEU A 1 294 ? -12.757 6.027 20.554 1.00 94.44 294 LEU A O 1
ATOM 2331 N N . PRO A 1 295 ? -13.210 8.184 20.939 1.00 90.50 295 PRO A N 1
ATOM 2332 C CA . PRO A 1 295 ? -14.585 8.074 20.437 1.00 90.50 295 PRO A CA 1
ATOM 2333 C C . PRO A 1 295 ? -14.677 7.664 18.958 1.00 90.50 295 PRO A C 1
ATOM 2335 O O . PRO A 1 295 ? -15.711 7.189 18.496 1.00 90.50 295 PRO A O 1
ATOM 2338 N N . TRP A 1 296 ? -13.567 7.804 18.232 1.00 91.25 296 TRP A N 1
ATOM 2339 C CA . TRP A 1 296 ? -13.371 7.361 16.854 1.00 91.25 296 TRP A CA 1
ATOM 2340 C C . TRP A 1 296 ? -12.428 6.157 16.705 1.00 91.25 296 TRP A C 1
ATOM 2342 O O . TRP A 1 296 ? -12.320 5.622 15.604 1.00 91.25 296 TRP A O 1
ATOM 2352 N N . LEU A 1 297 ? -11.746 5.729 17.774 1.00 94.88 297 LEU A N 1
ATOM 2353 C CA . LEU A 1 297 ? -10.758 4.645 17.768 1.00 94.88 297 LEU A CA 1
ATOM 2354 C C . LEU A 1 297 ? -11.128 3.605 18.823 1.00 94.88 297 LEU A C 1
ATOM 2356 O O . LEU A 1 297 ? -10.826 3.765 20.007 1.00 94.88 297 LEU A O 1
ATOM 2360 N N . LEU A 1 298 ? -11.790 2.535 18.387 1.00 95.81 298 LEU A N 1
ATOM 2361 C CA . LEU A 1 298 ? -12.288 1.499 19.284 1.00 95.81 298 LEU A CA 1
ATOM 2362 C C . LEU A 1 298 ? -11.283 0.349 19.409 1.00 95.81 298 LEU A C 1
ATOM 2364 O O . LEU A 1 298 ? -10.787 -0.195 18.421 1.00 95.81 298 LEU A O 1
ATOM 2368 N N . THR A 1 299 ? -11.011 -0.028 20.652 1.00 96.88 299 THR A N 1
ATOM 2369 C CA . THR A 1 299 ? -10.057 -1.072 21.049 1.00 96.88 299 THR A CA 1
ATOM 2370 C C . THR A 1 299 ? -10.798 -2.187 21.806 1.00 96.88 299 THR A C 1
ATOM 2372 O O . THR A 1 299 ? -11.940 -1.969 22.240 1.00 96.88 299 THR A O 1
ATOM 2375 N N . PRO A 1 300 ? -10.234 -3.404 21.939 1.00 96.69 300 PRO A N 1
ATOM 2376 C CA . PRO A 1 300 ? -10.972 -4.533 22.497 1.00 96.69 300 PRO A CA 1
ATOM 2377 C C . PRO A 1 300 ? -11.188 -4.366 24.008 1.00 96.69 300 PRO A C 1
ATOM 2379 O O . PRO A 1 300 ? -10.483 -3.611 24.683 1.00 96.69 300 PRO A O 1
ATOM 2382 N N . TYR A 1 301 ? -12.167 -5.080 24.559 1.00 96.81 301 TYR A N 1
ATOM 2383 C CA . TYR A 1 301 ? -12.301 -5.230 26.008 1.00 96.81 301 TYR A CA 1
ATOM 2384 C C . TYR A 1 301 ? -11.153 -6.102 26.537 1.00 96.81 301 TYR A C 1
ATOM 2386 O O . TYR A 1 30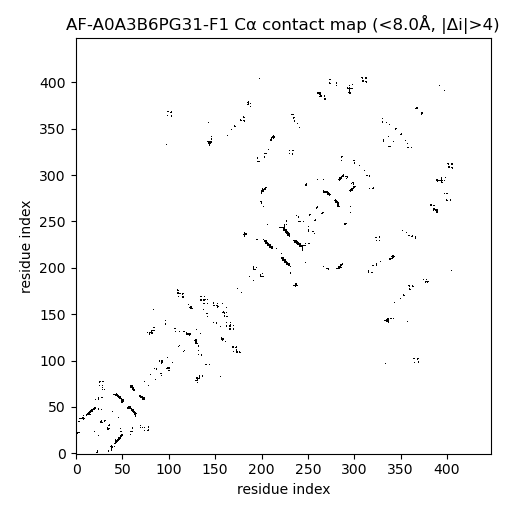1 ? -10.830 -7.119 25.924 1.00 96.81 301 TYR A O 1
ATOM 2394 N N . GLN A 1 302 ? -10.549 -5.701 27.658 1.00 92.12 302 GLN A N 1
ATOM 2395 C CA . GLN A 1 302 ? -9.400 -6.375 28.293 1.00 92.12 302 GLN A CA 1
ATOM 2396 C C . GLN A 1 302 ? -9.764 -7.030 29.642 1.00 92.12 302 GLN A C 1
ATOM 2398 O O . GLN A 1 302 ? -8.885 -7.433 30.395 1.00 92.12 302 GLN A O 1
ATOM 2403 N N . GLU A 1 303 ? -11.055 -7.088 29.969 1.00 90.81 303 GLU A N 1
ATOM 2404 C CA . GLU A 1 303 ? -11.579 -7.748 31.171 1.00 90.81 303 GLU A CA 1
ATOM 2405 C C . GLU A 1 303 ? -11.511 -9.279 31.004 1.00 90.81 303 GLU A C 1
ATOM 2407 O O . GLU A 1 303 ? -11.698 -9.776 29.893 1.00 90.81 303 GLU A O 1
ATOM 2412 N N . GLU A 1 304 ? -11.260 -10.021 32.089 1.00 80.12 304 GLU A N 1
ATOM 2413 C CA . GLU A 1 304 ? -11.164 -11.492 32.053 1.00 80.12 304 GLU A CA 1
ATOM 2414 C C . GLU A 1 304 ? -12.542 -12.146 31.829 1.00 80.12 304 GLU A C 1
ATOM 2416 O O . GLU A 1 304 ? -12.719 -12.918 30.885 1.00 80.12 304 GLU A O 1
ATOM 2421 N N . ASP A 1 305 ? -13.541 -11.772 32.636 1.00 86.50 305 ASP A N 1
ATOM 2422 C CA . ASP A 1 305 ? -14.923 -12.256 32.528 1.00 86.50 305 ASP A CA 1
ATOM 2423 C C . ASP A 1 305 ? -15.771 -11.330 31.636 1.00 86.50 305 ASP A C 1
ATOM 2425 O O . ASP A 1 305 ? -16.447 -10.405 32.097 1.00 86.50 305 ASP A O 1
ATOM 2429 N N . LEU A 1 306 ? -15.734 -11.568 30.323 1.00 88.50 306 LEU A N 1
ATOM 2430 C CA . LEU A 1 306 ? -16.522 -10.807 29.348 1.00 88.50 306 LEU A CA 1
ATOM 2431 C C . LEU A 1 306 ? -17.986 -11.263 29.306 1.00 88.50 306 LEU A C 1
ATOM 2433 O O . LEU A 1 306 ? -18.281 -12.439 29.110 1.00 88.50 306 LEU A O 1
ATOM 2437 N N . SER A 1 307 ? -18.916 -10.306 29.365 1.00 93.06 307 SER A N 1
ATOM 2438 C CA . SER A 1 307 ? -20.314 -10.544 28.986 1.00 93.06 307 SER A CA 1
ATOM 2439 C C . SER A 1 307 ? -20.440 -10.861 27.489 1.00 93.06 307 SER A C 1
ATOM 2441 O O . SER A 1 307 ? -19.636 -10.394 26.678 1.00 93.06 307 SER A O 1
ATOM 2443 N N . ASP A 1 308 ? -21.496 -11.585 27.101 1.00 93.00 308 ASP A N 1
ATOM 2444 C CA . ASP A 1 308 ? -21.709 -12.063 25.722 1.00 93.00 308 ASP A CA 1
ATOM 2445 C C . ASP A 1 308 ? -21.555 -10.970 24.652 1.00 93.00 308 ASP A C 1
ATOM 2447 O O . ASP A 1 308 ? -20.969 -11.203 23.593 1.00 93.00 308 ASP A O 1
ATOM 2451 N N . PHE A 1 309 ? -22.033 -9.751 24.930 1.00 92.44 309 PHE A N 1
ATOM 2452 C CA . PHE A 1 309 ? -21.932 -8.631 23.991 1.00 92.44 309 PHE A CA 1
ATOM 2453 C C . PHE A 1 309 ? -20.488 -8.127 23.832 1.00 92.44 309 PHE A C 1
ATOM 2455 O O . PHE A 1 309 ? -20.060 -7.838 22.714 1.00 92.44 309 PHE A O 1
ATOM 2462 N N . LYS A 1 310 ? -19.708 -8.078 24.922 1.00 95.19 310 LYS A N 1
ATOM 2463 C CA . LYS A 1 310 ? -18.281 -7.716 24.885 1.00 95.19 310 LYS A CA 1
ATOM 2464 C C . LYS A 1 310 ? -17.460 -8.795 24.178 1.00 95.19 310 LYS A C 1
ATOM 2466 O O . LYS A 1 310 ? -16.569 -8.475 23.391 1.00 95.19 310 LYS A O 1
ATOM 2471 N N . ALA A 1 311 ? -17.788 -10.066 24.413 1.00 94.25 311 ALA A N 1
ATOM 2472 C CA . ALA A 1 311 ? -17.166 -11.201 23.738 1.00 94.25 311 ALA A CA 1
ATOM 2473 C C . ALA A 1 311 ? -17.448 -11.194 22.221 1.00 94.25 311 ALA A C 1
ATOM 2475 O O . ALA A 1 311 ? -16.525 -11.368 21.424 1.00 94.25 311 ALA A O 1
ATOM 2476 N N . GLU A 1 312 ? -18.687 -10.918 21.799 1.00 93.12 312 GLU A N 1
ATOM 2477 C CA . GLU A 1 312 ? -19.050 -10.785 20.380 1.00 93.12 312 GLU A CA 1
ATOM 2478 C C . GLU A 1 312 ? -18.337 -9.597 19.707 1.00 93.12 312 GLU A C 1
ATOM 2480 O O . GLU A 1 312 ? -17.835 -9.745 18.590 1.00 93.12 312 GLU A O 1
ATOM 2485 N N . PHE A 1 313 ? -18.201 -8.453 20.390 1.00 94.50 313 PHE A N 1
ATOM 2486 C CA . PHE A 1 313 ? -17.382 -7.340 19.896 1.00 94.50 313 PHE A CA 1
ATOM 2487 C C . PHE A 1 313 ? -15.915 -7.746 19.730 1.00 94.50 313 PHE A C 1
ATOM 2489 O O . PHE A 1 313 ? -15.355 -7.560 18.651 1.00 94.50 313 PHE A O 1
ATOM 2496 N N . ASN A 1 314 ? -15.306 -8.366 20.747 1.00 95.62 314 ASN A N 1
ATOM 2497 C CA . ASN A 1 314 ? -13.920 -8.837 20.678 1.00 95.62 314 ASN A CA 1
ATOM 2498 C C . ASN A 1 314 ? -13.707 -9.877 19.560 1.00 95.62 314 ASN A C 1
ATOM 2500 O O . ASN A 1 314 ? -12.649 -9.882 18.927 1.00 95.62 314 ASN A O 1
ATOM 2504 N N . ARG A 1 315 ? -14.708 -10.714 19.255 1.00 93.69 315 ARG A N 1
ATOM 2505 C CA . ARG A 1 315 ? -14.682 -11.672 18.135 1.00 93.69 315 ARG A CA 1
ATOM 2506 C C . ARG A 1 315 ? -14.638 -10.968 16.772 1.00 93.69 315 ARG A C 1
ATOM 2508 O O . ARG A 1 315 ? -13.810 -11.315 15.924 1.00 93.69 315 ARG A O 1
ATOM 2515 N N . ARG A 1 316 ? -15.505 -9.969 16.556 1.00 92.88 316 ARG A N 1
ATOM 2516 C CA . ARG A 1 316 ? -15.541 -9.177 15.307 1.00 92.88 316 ARG A CA 1
ATOM 2517 C C . ARG A 1 316 ? -14.285 -8.310 15.163 1.00 92.88 316 ARG A C 1
ATOM 2519 O O . ARG A 1 316 ? -13.638 -8.341 14.118 1.00 92.88 316 ARG A O 1
ATOM 2526 N N . HIS A 1 317 ? -13.866 -7.659 16.248 1.00 94.69 317 HIS A N 1
ATOM 2527 C CA . HIS A 1 317 ? -12.608 -6.911 16.363 1.00 94.69 317 HIS A CA 1
ATOM 2528 C C . HIS A 1 317 ? -11.394 -7.765 15.974 1.00 94.69 317 HIS A C 1
ATOM 2530 O O . HIS A 1 317 ? -10.655 -7.401 15.060 1.00 94.69 317 HIS A O 1
ATOM 2536 N N . SER A 1 318 ? -11.239 -8.952 16.572 1.00 93.88 318 SER A N 1
ATOM 2537 C CA . SER A 1 318 ? -10.127 -9.868 16.266 1.00 93.88 318 SER A CA 1
ATOM 2538 C C . SER A 1 318 ? -10.109 -10.291 14.791 1.00 93.88 318 SER A C 1
ATOM 2540 O O . SER A 1 318 ? -9.039 -10.461 14.200 1.00 93.88 318 SER A O 1
ATOM 2542 N N . THR A 1 319 ? -11.286 -10.418 14.170 1.00 92.75 319 THR A N 1
ATOM 2543 C CA . THR A 1 319 ? -11.427 -10.723 12.736 1.00 92.75 319 THR A CA 1
ATOM 2544 C C . THR A 1 319 ? -10.931 -9.562 11.868 1.00 92.75 319 THR A C 1
ATOM 2546 O O . THR A 1 319 ? -10.156 -9.785 10.935 1.00 92.75 319 THR A O 1
ATOM 2549 N N . ALA A 1 320 ? -11.301 -8.324 12.211 1.00 92.25 320 ALA A N 1
ATOM 2550 C CA . ALA A 1 320 ? -10.835 -7.112 11.539 1.00 92.25 320 ALA A CA 1
ATOM 2551 C C . ALA A 1 320 ? -9.308 -6.929 11.668 1.00 92.25 320 ALA A C 1
ATOM 2553 O O . ALA A 1 320 ? -8.622 -6.760 10.657 1.00 92.25 320 ALA A O 1
ATOM 2554 N N . ILE A 1 321 ? -8.751 -7.063 12.882 1.00 94.38 321 ILE A N 1
ATOM 2555 C CA . ILE A 1 321 ? -7.295 -7.030 13.126 1.00 94.38 321 ILE A CA 1
ATOM 2556 C C . ILE A 1 321 ? -6.574 -8.079 12.269 1.00 94.38 321 ILE A C 1
ATOM 2558 O O . ILE A 1 321 ? -5.605 -7.764 11.578 1.00 94.38 321 ILE A O 1
ATOM 2562 N N . THR A 1 322 ? -7.071 -9.319 12.249 1.00 93.69 322 THR A N 1
ATOM 2563 C CA . THR A 1 322 ? -6.489 -10.415 11.456 1.00 93.69 322 THR A CA 1
ATOM 2564 C C . THR A 1 322 ? -6.463 -10.094 9.958 1.00 93.69 322 THR A C 1
ATOM 2566 O O . THR A 1 322 ? -5.496 -10.426 9.270 1.00 93.69 322 THR A O 1
ATOM 2569 N N . HIS A 1 323 ? -7.492 -9.432 9.426 1.00 90.19 323 HIS A N 1
ATOM 2570 C CA . HIS A 1 323 ? -7.528 -9.018 8.019 1.00 90.19 323 HIS A CA 1
ATOM 2571 C C . HIS A 1 323 ? -6.541 -7.887 7.709 1.00 90.19 323 HIS A C 1
ATOM 2573 O O . HIS A 1 323 ? -5.851 -7.944 6.692 1.00 90.19 323 HIS A O 1
ATOM 2579 N N . ALA A 1 324 ? -6.395 -6.911 8.607 1.00 92.81 324 ALA A N 1
ATOM 2580 C CA . ALA A 1 324 ? -5.390 -5.854 8.485 1.00 92.81 324 ALA A CA 1
ATOM 2581 C C . ALA A 1 324 ? -3.953 -6.411 8.519 1.00 92.81 324 ALA A C 1
ATOM 2583 O O . ALA A 1 324 ? -3.109 -6.030 7.706 1.00 92.81 324 ALA A O 1
ATOM 2584 N N . LEU A 1 325 ? -3.688 -7.393 9.388 1.00 94.12 325 LEU A N 1
ATOM 2585 C CA . LEU A 1 325 ? -2.409 -8.107 9.424 1.00 94.12 325 LEU A CA 1
ATOM 2586 C C . LEU A 1 325 ? -2.156 -8.912 8.136 1.00 94.12 325 LEU A C 1
ATOM 2588 O O . LEU A 1 325 ? -1.031 -8.918 7.638 1.00 94.12 325 LEU A O 1
ATOM 2592 N N . LYS A 1 326 ? -3.189 -9.524 7.535 1.00 94.38 326 LYS A N 1
ATOM 2593 C CA . LYS A 1 326 ? -3.085 -10.157 6.203 1.00 94.38 326 LYS A CA 1
ATOM 2594 C C . LYS A 1 326 ? -2.749 -9.141 5.106 1.00 94.38 326 LYS A C 1
ATOM 2596 O O . LYS A 1 326 ? -1.924 -9.443 4.248 1.00 94.38 326 LYS A O 1
ATOM 2601 N N . ALA A 1 327 ? -3.335 -7.944 5.134 1.00 93.75 327 ALA A N 1
ATOM 2602 C CA . ALA A 1 327 ? -3.013 -6.877 4.185 1.00 93.75 327 ALA A CA 1
ATOM 2603 C C . ALA A 1 327 ? -1.551 -6.406 4.317 1.00 93.75 327 ALA A C 1
ATOM 2605 O O . ALA A 1 327 ? -0.853 -6.291 3.310 1.00 93.75 327 ALA A O 1
ATOM 2606 N N . LEU A 1 328 ? -1.052 -6.230 5.548 1.00 95.31 328 LEU A N 1
ATOM 2607 C CA . LEU A 1 328 ? 0.365 -5.948 5.822 1.00 95.31 328 LEU A CA 1
ATOM 2608 C C . LEU A 1 328 ? 1.302 -7.068 5.348 1.00 95.31 328 LEU A C 1
ATOM 2610 O O . LEU A 1 328 ? 2.359 -6.782 4.786 1.00 95.31 328 LEU A O 1
ATOM 2614 N N . ALA A 1 329 ? 0.923 -8.332 5.554 1.00 94.81 329 ALA A N 1
ATOM 2615 C CA . ALA A 1 329 ? 1.693 -9.476 5.076 1.00 94.81 329 ALA A CA 1
ATOM 2616 C C . ALA A 1 329 ? 1.760 -9.506 3.539 1.00 94.81 329 ALA A C 1
ATOM 2618 O O . ALA A 1 329 ? 2.849 -9.643 2.988 1.00 94.81 329 ALA A O 1
ATOM 2619 N N . ARG A 1 330 ? 0.629 -9.285 2.846 1.00 94.50 330 ARG A N 1
ATOM 2620 C CA . ARG A 1 330 ? 0.575 -9.168 1.375 1.00 94.50 330 ARG A CA 1
ATOM 2621 C C . ARG A 1 330 ? 1.447 -8.026 0.852 1.00 94.50 330 ARG A C 1
ATOM 2623 O O . ARG A 1 330 ? 2.187 -8.238 -0.101 1.00 94.50 330 ARG A O 1
ATOM 2630 N N . LEU A 1 331 ? 1.395 -6.851 1.487 1.00 95.19 331 LEU A N 1
ATOM 2631 C CA . LEU A 1 331 ? 2.245 -5.709 1.134 1.00 95.19 331 LEU A CA 1
ATOM 2632 C C . LEU A 1 331 ? 3.731 -6.089 1.227 1.00 95.19 331 LEU A C 1
ATOM 2634 O O . LEU A 1 331 ? 4.490 -5.852 0.293 1.00 95.19 331 LEU A O 1
ATOM 2638 N N . LYS A 1 332 ? 4.151 -6.697 2.340 1.00 93.50 332 LYS A N 1
ATOM 2639 C CA . LYS A 1 332 ? 5.551 -7.088 2.549 1.00 93.50 332 LYS A CA 1
ATOM 2640 C C . LYS A 1 332 ? 6.008 -8.208 1.612 1.00 93.50 332 LYS A C 1
ATOM 2642 O O . LYS A 1 332 ? 7.150 -8.167 1.161 1.00 93.50 332 LYS A O 1
ATOM 2647 N N . ASP A 1 333 ? 5.160 -9.193 1.323 1.00 92.44 333 ASP A N 1
ATOM 2648 C CA . ASP A 1 333 ? 5.488 -10.307 0.422 1.00 92.44 333 ASP A CA 1
ATOM 2649 C C . ASP A 1 333 ? 5.590 -9.866 -1.047 1.00 92.44 333 ASP A C 1
ATOM 2651 O O . ASP A 1 333 ? 6.522 -10.265 -1.744 1.00 92.44 333 ASP A O 1
ATOM 2655 N N . ALA A 1 334 ? 4.688 -8.986 -1.497 1.00 92.44 334 ALA A N 1
ATOM 2656 C CA . ALA A 1 334 ? 4.754 -8.395 -2.831 1.00 92.44 334 ALA A CA 1
ATOM 2657 C C . ALA A 1 334 ? 5.952 -7.444 -2.974 1.00 92.44 334 ALA A C 1
ATOM 2659 O O . ALA A 1 334 ? 6.704 -7.540 -3.938 1.00 92.44 334 ALA A O 1
ATOM 2660 N N . TRP A 1 335 ? 6.165 -6.551 -2.003 1.00 94.31 335 TRP A N 1
ATOM 2661 C CA . TR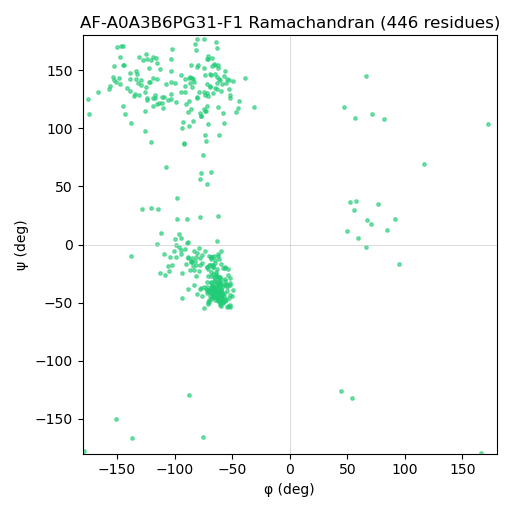P A 1 335 ? 7.196 -5.510 -2.038 1.00 94.31 335 TRP A CA 1
ATOM 2662 C C . TRP A 1 335 ? 8.333 -5.848 -1.074 1.00 94.31 335 TRP A C 1
ATOM 2664 O O . TRP A 1 335 ? 8.537 -5.177 -0.059 1.00 94.31 335 TRP A O 1
ATOM 2674 N N . LYS A 1 336 ? 9.069 -6.924 -1.383 1.00 92.31 336 LYS A N 1
ATOM 2675 C CA . LYS A 1 336 ? 10.087 -7.530 -0.499 1.00 92.31 336 LYS A CA 1
ATOM 2676 C C . LYS A 1 336 ? 11.188 -6.579 -0.045 1.00 92.31 336 LYS A C 1
ATOM 2678 O O . LYS A 1 336 ? 11.795 -6.826 0.995 1.00 92.31 336 LYS A O 1
ATOM 2683 N N . TRP A 1 337 ? 11.402 -5.470 -0.751 1.00 91.06 337 TRP A N 1
ATOM 2684 C CA . TRP A 1 337 ? 12.265 -4.389 -0.283 1.00 91.06 337 TRP A CA 1
ATOM 2685 C C . TRP A 1 337 ? 11.880 -3.889 1.128 1.00 91.06 337 TRP A C 1
ATOM 2687 O O . TRP A 1 337 ? 12.759 -3.646 1.947 1.00 91.06 337 TRP A O 1
ATOM 2697 N N . LEU A 1 338 ? 10.585 -3.864 1.480 1.00 90.50 338 LEU A N 1
ATOM 2698 C CA . LEU A 1 338 ? 10.074 -3.504 2.818 1.00 90.50 338 LEU A CA 1
ATOM 2699 C C . LEU A 1 338 ? 10.467 -4.483 3.945 1.00 90.50 338 LEU A C 1
ATOM 2701 O O . LEU A 1 338 ? 10.190 -4.213 5.118 1.00 90.50 338 LEU A O 1
ATOM 2705 N N . GLN A 1 339 ? 11.041 -5.638 3.601 1.00 86.62 339 GLN A N 1
ATOM 2706 C CA . GLN A 1 339 ? 11.528 -6.651 4.542 1.00 86.62 339 GLN A CA 1
ATOM 2707 C C . GLN A 1 339 ? 13.060 -6.687 4.642 1.00 86.62 339 GLN A C 1
ATOM 2709 O O . GLN A 1 339 ? 13.582 -7.269 5.589 1.00 86.62 339 GLN A O 1
ATOM 2714 N N . GLY A 1 340 ? 13.776 -6.126 3.664 1.00 76.94 340 GLY A N 1
ATOM 2715 C CA . GLY A 1 340 ? 15.225 -6.268 3.541 1.00 76.94 340 GLY A CA 1
ATOM 2716 C C . GLY A 1 340 ? 16.010 -5.169 4.254 1.00 76.94 340 GLY A C 1
ATOM 2717 O O . GLY A 1 340 ? 15.662 -3.993 4.186 1.00 76.94 340 GLY A O 1
ATOM 2718 N N . GLU A 1 341 ? 17.140 -5.540 4.852 1.00 66.69 341 GLU A N 1
ATOM 2719 C CA . GLU A 1 341 ? 18.153 -4.608 5.365 1.00 66.69 341 GLU A CA 1
ATOM 2720 C C . GLU A 1 341 ? 18.997 -4.047 4.199 1.00 66.69 341 GLU A C 1
ATOM 2722 O O . GLU A 1 341 ? 20.199 -4.273 4.079 1.00 66.69 341 GLU A O 1
ATOM 2727 N N . SER A 1 342 ? 18.340 -3.341 3.275 1.00 67.06 342 SER A N 1
ATOM 2728 C CA . SER A 1 342 ? 18.978 -2.741 2.099 1.00 67.06 342 SER A CA 1
ATOM 2729 C C . SER A 1 342 ? 19.804 -1.513 2.488 1.00 67.06 342 SER A C 1
ATOM 2731 O O . SER A 1 342 ? 19.291 -0.585 3.109 1.00 67.06 342 SER A O 1
ATOM 2733 N N . TRP A 1 343 ? 21.071 -1.461 2.061 1.00 70.94 343 TRP A N 1
ATOM 2734 C CA . TRP A 1 343 ? 21.933 -0.279 2.223 1.00 70.94 343 TRP A CA 1
ATOM 2735 C C . TRP A 1 343 ? 21.467 0.932 1.395 1.00 70.94 343 TRP A C 1
ATOM 2737 O O . TRP A 1 343 ? 21.866 2.060 1.679 1.00 70.94 343 TRP A O 1
ATOM 2747 N N . TRP A 1 344 ? 20.642 0.697 0.369 1.00 78.69 344 TRP A N 1
ATOM 2748 C CA . TRP A 1 344 ? 20.011 1.725 -0.457 1.00 78.69 344 TRP A CA 1
ATOM 2749 C C . TRP A 1 344 ? 18.529 1.904 -0.071 1.00 78.69 344 TRP A C 1
ATOM 2751 O O . TRP A 1 344 ? 17.845 0.892 0.132 1.00 78.69 344 TRP A O 1
ATOM 2761 N N . PRO A 1 345 ? 18.001 3.144 -0.031 1.00 76.12 345 PRO A N 1
ATOM 2762 C CA . PRO A 1 345 ? 18.667 4.404 -0.366 1.00 76.12 345 PRO A CA 1
ATOM 2763 C C . PRO A 1 345 ? 19.519 4.929 0.793 1.00 76.12 345 PRO A C 1
ATOM 2765 O O . PRO A 1 345 ? 19.381 4.486 1.921 1.00 76.12 345 PRO A O 1
ATOM 2768 N N . ALA A 1 346 ? 20.376 5.915 0.531 1.00 71.75 346 ALA A N 1
ATOM 2769 C CA . ALA A 1 346 ? 21.315 6.432 1.533 1.00 71.75 346 ALA A CA 1
ATOM 2770 C C . ALA A 1 346 ? 20.701 7.404 2.568 1.00 71.75 346 ALA A C 1
ATOM 2772 O O . ALA A 1 346 ? 21.412 7.895 3.443 1.00 71.75 346 ALA A O 1
ATOM 2773 N N . ASN A 1 347 ? 19.414 7.758 2.456 1.00 81.94 347 ASN A N 1
ATOM 2774 C CA . ASN A 1 347 ? 18.780 8.762 3.316 1.00 81.94 347 ASN A CA 1
ATOM 2775 C C . ASN A 1 347 ? 17.305 8.437 3.634 1.00 81.94 347 ASN A C 1
ATOM 2777 O O . ASN A 1 347 ? 16.616 7.746 2.880 1.00 81.94 347 ASN A O 1
ATOM 2781 N N . LEU A 1 348 ? 16.827 8.959 4.771 1.00 80.94 348 LEU A N 1
ATOM 2782 C CA . LEU A 1 348 ? 15.492 8.675 5.318 1.00 80.94 348 LEU A CA 1
ATOM 2783 C C . LEU A 1 348 ? 14.343 9.253 4.477 1.00 80.94 348 LEU A C 1
ATOM 2785 O O . LEU A 1 348 ? 13.243 8.700 4.493 1.00 80.94 348 LEU A O 1
ATOM 2789 N N . GLU A 1 349 ? 14.573 10.341 3.737 1.00 86.12 349 GLU A N 1
ATOM 2790 C CA . GLU A 1 349 ? 13.559 10.936 2.861 1.00 86.12 349 GLU A CA 1
ATOM 2791 C C . GLU A 1 349 ? 13.289 10.017 1.663 1.00 86.12 349 GLU A C 1
ATOM 2793 O O . GLU A 1 349 ? 12.142 9.645 1.418 1.00 86.12 349 GLU A O 1
ATOM 2798 N N . SER A 1 350 ? 14.340 9.562 0.974 1.00 87.50 350 SER A N 1
ATOM 2799 C CA . SER A 1 350 ? 14.237 8.589 -0.118 1.00 87.50 350 SER A CA 1
ATOM 2800 C C . SER A 1 350 ? 13.638 7.264 0.370 1.00 87.50 350 SER A C 1
ATOM 2802 O O . SER A 1 350 ? 12.758 6.721 -0.294 1.00 87.50 350 SER A O 1
ATOM 2804 N N . GLN A 1 351 ? 14.023 6.766 1.556 1.00 87.31 351 GLN A N 1
ATOM 2805 C CA . GLN A 1 351 ? 13.390 5.575 2.146 1.00 87.31 351 GLN A CA 1
ATOM 2806 C C . GLN A 1 351 ? 11.891 5.796 2.376 1.00 87.31 351 GLN A C 1
ATOM 2808 O O . GLN A 1 351 ? 11.086 4.926 2.050 1.00 87.31 351 GLN A O 1
ATOM 2813 N N . SER A 1 352 ? 11.508 6.962 2.902 1.00 90.19 352 SER A N 1
ATOM 2814 C CA . SER A 1 352 ? 10.102 7.313 3.100 1.00 90.19 352 SER A CA 1
ATOM 2815 C C . SER A 1 352 ? 9.344 7.284 1.773 1.00 90.19 352 SER A C 1
ATOM 2817 O O . SER A 1 352 ? 8.310 6.623 1.686 1.00 90.19 352 SER A O 1
ATOM 2819 N N . LYS A 1 353 ? 9.885 7.914 0.719 1.00 92.44 353 LYS A N 1
ATOM 2820 C CA . LYS A 1 353 ? 9.289 7.905 -0.628 1.00 92.44 353 LYS A CA 1
ATOM 2821 C C . LYS A 1 353 ? 9.095 6.486 -1.170 1.00 92.44 353 LYS A C 1
ATOM 2823 O O . LYS A 1 353 ? 8.025 6.198 -1.697 1.00 92.44 353 LYS A O 1
ATOM 2828 N N . ILE A 1 354 ? 10.063 5.584 -0.979 1.00 93.44 354 ILE A N 1
ATOM 2829 C CA . ILE A 1 354 ? 9.928 4.173 -1.386 1.00 93.44 354 ILE A CA 1
ATOM 2830 C C . ILE A 1 354 ? 8.803 3.476 -0.611 1.00 93.44 354 ILE A C 1
ATOM 2832 O O . ILE A 1 354 ? 7.991 2.781 -1.218 1.00 93.44 354 ILE A O 1
ATOM 2836 N N . ILE A 1 355 ? 8.710 3.677 0.709 1.00 93.75 355 ILE A N 1
ATOM 2837 C CA . ILE A 1 355 ? 7.644 3.075 1.527 1.00 93.75 355 ILE A CA 1
ATOM 2838 C C . ILE A 1 355 ? 6.260 3.528 1.033 1.00 93.75 355 ILE A C 1
ATOM 2840 O O . ILE A 1 355 ? 5.379 2.688 0.842 1.00 93.75 355 ILE A O 1
ATOM 2844 N N . TYR A 1 356 ? 6.079 4.826 0.764 1.00 94.81 356 TYR A N 1
ATOM 2845 C CA . TYR A 1 356 ? 4.843 5.342 0.165 1.00 94.81 356 TYR A CA 1
ATOM 2846 C C . TYR A 1 356 ? 4.581 4.743 -1.226 1.00 94.81 356 TYR A C 1
ATOM 2848 O O . TYR A 1 356 ? 3.470 4.277 -1.474 1.00 94.81 356 TYR A O 1
ATOM 2856 N N . ALA A 1 357 ? 5.591 4.676 -2.101 1.00 95.56 357 ALA A N 1
ATOM 2857 C CA . ALA A 1 357 ? 5.458 4.102 -3.440 1.00 95.56 357 ALA A CA 1
ATOM 2858 C C . ALA A 1 357 ? 5.019 2.628 -3.413 1.00 95.56 357 ALA A C 1
ATOM 2860 O O . ALA A 1 357 ? 4.089 2.268 -4.131 1.00 95.56 357 ALA A O 1
ATOM 2861 N N . CYS A 1 358 ? 5.594 1.789 -2.545 1.00 95.81 358 CYS A N 1
ATOM 2862 C CA . CYS A 1 358 ? 5.160 0.397 -2.376 1.00 95.81 358 CYS A CA 1
ATOM 2863 C C . CYS A 1 358 ? 3.684 0.298 -1.942 1.00 95.81 358 CYS A C 1
ATOM 2865 O O . CYS A 1 358 ? 2.932 -0.513 -2.482 1.00 95.81 358 CYS A O 1
ATOM 2867 N N . CYS A 1 359 ? 3.239 1.149 -1.011 1.00 95.56 359 CYS A N 1
ATOM 2868 C CA . CYS A 1 359 ? 1.836 1.194 -0.591 1.00 95.56 359 CYS A CA 1
ATOM 2869 C C . CYS A 1 359 ? 0.892 1.691 -1.702 1.00 95.56 359 CYS A C 1
ATOM 2871 O O . CYS A 1 359 ? -0.214 1.168 -1.842 1.00 95.56 359 CYS A O 1
ATOM 2873 N N . TRP A 1 360 ? 1.312 2.662 -2.519 1.00 95.06 360 TRP A N 1
ATOM 2874 C CA . TRP A 1 360 ? 0.522 3.131 -3.661 1.00 95.06 360 TRP A CA 1
ATOM 2875 C C . TRP A 1 360 ? 0.434 2.086 -4.768 1.00 95.06 360 TRP A C 1
ATOM 2877 O O . TRP A 1 360 ? -0.660 1.837 -5.261 1.00 95.06 360 TRP A O 1
ATOM 2887 N N . LEU A 1 361 ? 1.543 1.423 -5.112 1.00 95.75 361 LEU A N 1
ATOM 2888 C CA . LEU A 1 361 ? 1.547 0.313 -6.068 1.00 95.75 361 LEU A CA 1
ATOM 2889 C C . LEU A 1 361 ? 0.630 -0.824 -5.604 1.00 95.75 361 LEU A C 1
ATOM 2891 O O . LEU A 1 361 ? -0.134 -1.354 -6.403 1.00 95.75 361 LEU A O 1
ATOM 2895 N N . HIS A 1 362 ? 0.642 -1.160 -4.311 1.00 95.25 362 HIS A N 1
ATOM 2896 C CA . HIS A 1 362 ? -0.285 -2.137 -3.733 1.00 95.25 362 HIS A CA 1
ATOM 2897 C C . HIS A 1 362 ? -1.755 -1.732 -3.906 1.00 95.25 362 HIS A C 1
ATOM 2899 O O . HIS A 1 362 ? -2.571 -2.557 -4.314 1.00 95.25 362 HIS A O 1
ATOM 2905 N N . ASN A 1 363 ? -2.099 -0.468 -3.638 1.00 93.62 363 ASN A N 1
ATOM 2906 C CA . ASN A 1 363 ? -3.464 0.026 -3.835 1.00 93.62 363 ASN A CA 1
ATOM 2907 C C . ASN A 1 363 ? -3.863 0.031 -5.319 1.00 93.62 363 ASN A C 1
ATOM 2909 O O . ASN A 1 363 ? -4.968 -0.398 -5.633 1.00 93.62 363 ASN A O 1
ATOM 2913 N N . ILE A 1 364 ? -2.964 0.441 -6.221 1.00 92.31 364 ILE A N 1
ATOM 2914 C CA . ILE A 1 364 ? -3.176 0.406 -7.677 1.00 92.31 364 ILE A CA 1
ATOM 2915 C C . ILE A 1 364 ? -3.456 -1.026 -8.152 1.00 92.31 364 ILE A C 1
ATOM 2917 O O . ILE A 1 364 ? -4.385 -1.237 -8.925 1.00 92.31 364 ILE A O 1
ATOM 2921 N N . VAL A 1 365 ? -2.698 -2.016 -7.665 1.00 92.00 365 VAL A N 1
ATOM 2922 C CA . VAL A 1 365 ? -2.940 -3.433 -7.979 1.00 92.00 365 VAL A CA 1
ATOM 2923 C C . VAL A 1 365 ? -4.316 -3.875 -7.471 1.00 92.00 365 VAL A C 1
ATOM 2925 O O . VAL A 1 365 ? -5.060 -4.486 -8.228 1.00 92.00 365 VAL A O 1
ATOM 2928 N N . ILE A 1 366 ? -4.724 -3.521 -6.246 1.00 89.50 366 ILE A N 1
ATOM 2929 C CA . ILE A 1 366 ? -6.088 -3.835 -5.772 1.00 89.50 366 ILE A CA 1
ATOM 2930 C C . ILE A 1 366 ? -7.158 -3.192 -6.669 1.00 89.50 366 ILE A C 1
ATOM 2932 O O . ILE A 1 366 ? -8.103 -3.862 -7.063 1.00 89.50 366 ILE A O 1
ATOM 2936 N N . GLU A 1 367 ? -7.016 -1.913 -7.010 1.00 86.25 367 GLU A N 1
ATOM 2937 C CA . GLU A 1 367 ? -8.037 -1.149 -7.745 1.00 86.25 367 GLU A CA 1
ATOM 2938 C C . GLU A 1 367 ? -8.172 -1.537 -9.224 1.00 86.25 367 GLU A C 1
ATOM 2940 O O . GLU A 1 367 ? -9.194 -1.238 -9.842 1.00 86.25 367 GLU A O 1
ATOM 2945 N N . MET A 1 368 ? -7.152 -2.184 -9.795 1.00 83.75 368 MET A N 1
ATOM 2946 C CA . MET A 1 368 ? -7.090 -2.517 -11.221 1.00 83.75 368 MET A CA 1
ATOM 2947 C C . MET A 1 368 ? -7.261 -4.010 -11.531 1.00 83.75 368 MET A C 1
ATOM 2949 O O . MET A 1 368 ? -7.709 -4.318 -12.643 1.00 83.75 368 MET A O 1
ATOM 2953 N N . GLU A 1 369 ? -6.910 -4.894 -10.585 1.00 81.38 369 GLU A N 1
ATOM 2954 C CA . GLU A 1 369 ? -7.045 -6.359 -10.693 1.00 81.38 369 GLU A CA 1
ATOM 2955 C C . GLU A 1 369 ? -8.355 -6.903 -10.107 1.00 81.38 369 GLU A C 1
ATOM 2957 O O . GLU A 1 369 ? -8.799 -7.982 -10.496 1.00 81.38 369 GLU A O 1
ATOM 2962 N N . ASP A 1 370 ? -8.979 -6.189 -9.167 1.00 68.56 370 ASP A N 1
ATOM 2963 C CA . ASP A 1 370 ? -10.300 -6.547 -8.658 1.00 68.56 370 ASP A CA 1
ATOM 2964 C C . ASP A 1 370 ? -11.370 -5.801 -9.470 1.00 68.56 370 ASP A C 1
ATOM 2966 O O . ASP A 1 370 ? -11.577 -4.597 -9.304 1.00 68.56 370 ASP A O 1
ATOM 2970 N N . ASP A 1 371 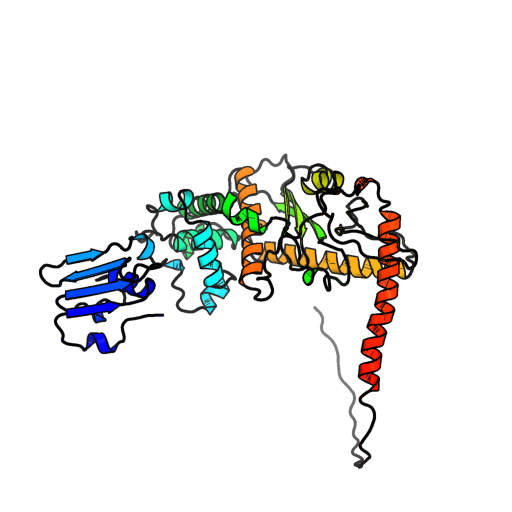? -12.071 -6.514 -10.358 1.00 47.69 371 ASP A N 1
ATOM 2971 C CA . ASP A 1 371 ? -13.181 -5.958 -11.150 1.00 47.69 371 ASP A CA 1
ATOM 2972 C C . ASP A 1 371 ? -14.311 -5.389 -10.261 1.00 47.69 371 ASP A C 1
ATOM 2974 O O . ASP A 1 371 ? -15.080 -4.536 -10.713 1.00 47.69 371 ASP A O 1
ATOM 2978 N N . ALA A 1 372 ? -14.405 -5.798 -8.986 1.00 42.94 372 ALA A N 1
ATOM 2979 C CA . ALA A 1 372 ? -15.323 -5.203 -8.017 1.00 42.94 372 ALA A CA 1
ATOM 2980 C C . ALA A 1 372 ? -14.791 -3.899 -7.387 1.00 42.94 372 ALA A C 1
ATOM 2982 O O . ALA A 1 372 ? -15.585 -3.132 -6.843 1.00 42.94 372 ALA A O 1
ATOM 2983 N N . ALA A 1 373 ? -13.487 -3.608 -7.471 1.00 43.78 373 ALA A N 1
ATOM 2984 C CA . ALA A 1 373 ? -12.870 -2.409 -6.896 1.00 43.78 373 ALA A CA 1
ATOM 2985 C C . ALA A 1 373 ? -12.954 -1.163 -7.798 1.00 43.78 373 ALA A C 1
ATOM 2987 O O . ALA A 1 373 ? -12.758 -0.050 -7.300 1.00 43.78 373 ALA A O 1
ATOM 2988 N N . MET A 1 374 ? -13.34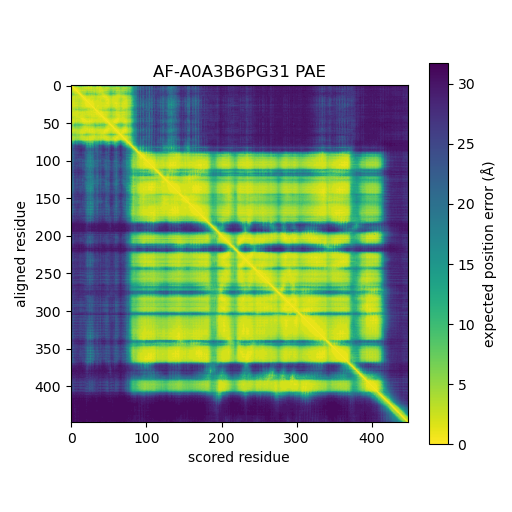3 -1.303 -9.076 1.00 37.47 374 MET A N 1
ATOM 2989 C CA . MET A 1 374 ? -13.732 -0.183 -9.955 1.00 37.47 374 MET A CA 1
ATOM 2990 C C . MET A 1 374 ? -15.106 0.417 -9.577 1.00 37.47 374 MET A C 1
ATOM 2992 O O . MET A 1 374 ? -16.002 0.616 -10.402 1.00 37.47 374 MET A O 1
ATOM 2996 N N . LEU A 1 375 ? -15.274 0.761 -8.300 1.00 38.44 375 LEU A N 1
ATOM 2997 C CA . LEU A 1 375 ? -16.425 1.503 -7.807 1.00 38.44 375 LEU A CA 1
ATOM 2998 C C . LEU A 1 375 ? -16.248 2.995 -8.085 1.00 38.44 375 LEU A C 1
ATOM 3000 O O . LEU A 1 375 ? -15.261 3.624 -7.707 1.00 38.44 375 LEU A O 1
ATOM 3004 N N . SER A 1 376 ? -17.251 3.568 -8.749 1.00 39.38 376 SER A N 1
ATOM 3005 C CA . SER A 1 376 ? -17.291 4.981 -9.114 1.00 39.38 376 SER A CA 1
ATOM 3006 C C . SER A 1 376 ? -17.038 5.882 -7.904 1.00 39.38 376 SER A C 1
ATOM 3008 O O . SER A 1 376 ? -17.774 5.793 -6.918 1.00 39.38 376 SER A O 1
ATOM 3010 N N . THR A 1 377 ? -16.099 6.821 -8.029 1.00 37.47 377 THR A N 1
ATOM 3011 C CA . THR A 1 377 ? -15.812 7.897 -7.065 1.00 37.47 377 THR A CA 1
ATOM 3012 C C . THR A 1 377 ? -16.947 8.930 -7.000 1.00 37.47 377 THR A C 1
ATOM 3014 O O . THR A 1 377 ? -16.788 10.118 -7.289 1.00 37.47 377 THR A O 1
ATOM 3017 N N . LYS A 1 378 ? -18.138 8.487 -6.581 1.00 36.50 378 LYS A N 1
ATOM 3018 C CA . LYS A 1 378 ? -19.228 9.365 -6.157 1.00 36.50 378 LYS A CA 1
ATOM 3019 C C . LYS A 1 378 ? -18.880 9.953 -4.795 1.00 36.50 378 LYS A C 1
ATOM 3021 O O . LYS A 1 378 ? -19.253 9.415 -3.760 1.00 36.50 378 LYS A O 1
ATOM 3026 N N . ARG A 1 379 ? -18.197 11.096 -4.841 1.00 35.62 379 ARG A N 1
ATOM 3027 C CA . ARG A 1 379 ? -17.974 11.989 -3.701 1.00 35.62 379 ARG A CA 1
ATOM 3028 C C . ARG A 1 379 ? -19.294 12.207 -2.953 1.00 35.62 379 ARG A C 1
ATOM 3030 O O . ARG A 1 379 ? -20.221 12.803 -3.511 1.00 35.62 379 ARG A O 1
ATOM 3037 N N . ARG A 1 380 ? -19.393 11.736 -1.711 1.00 42.28 380 ARG A N 1
ATOM 3038 C CA . ARG A 1 380 ? -20.485 12.114 -0.811 1.00 42.28 380 ARG A CA 1
ATOM 3039 C C . ARG A 1 380 ? -20.234 13.565 -0.402 1.00 42.28 380 ARG A C 1
ATOM 3041 O O . ARG A 1 380 ? -19.108 13.975 -0.123 1.00 42.28 380 ARG A O 1
ATOM 3048 N N . ASN A 1 381 ? -21.291 14.370 -0.365 1.00 37.09 381 ASN A N 1
ATOM 3049 C CA . ASN A 1 381 ? -21.207 15.641 0.341 1.00 37.09 381 ASN A CA 1
ATOM 3050 C C . ASN A 1 381 ? -21.157 15.309 1.835 1.00 37.09 381 ASN A C 1
ATOM 3052 O O . ASN A 1 381 ? -22.197 14.983 2.408 1.00 37.09 381 ASN A O 1
ATOM 3056 N N . TYR A 1 382 ? -19.975 15.395 2.453 1.00 43.88 382 TYR A N 1
ATOM 3057 C CA . TYR A 1 382 ? -19.884 15.508 3.910 1.00 43.88 382 TYR A CA 1
ATOM 3058 C C . TYR A 1 382 ? -20.834 16.611 4.372 1.00 43.88 382 TYR A C 1
ATOM 3060 O O . TYR A 1 382 ? -20.954 17.652 3.708 1.00 43.88 382 TYR A O 1
ATOM 3068 N N . SER A 1 383 ? -21.505 16.397 5.506 1.00 46.44 383 SER A N 1
ATOM 3069 C CA . SER A 1 383 ? -22.233 17.493 6.134 1.00 46.44 383 SER A CA 1
ATOM 3070 C C . SER A 1 383 ? -21.256 18.644 6.377 1.00 46.44 383 SER A C 1
ATOM 3072 O O . SER A 1 383 ? -20.116 18.431 6.789 1.00 46.44 383 SER A O 1
ATOM 3074 N N . LYS A 1 384 ? -21.700 19.881 6.132 1.00 49.69 384 LYS A N 1
ATOM 3075 C CA . LYS A 1 384 ? -20.931 21.068 6.542 1.00 49.69 384 LYS A CA 1
ATOM 3076 C C . LYS A 1 384 ? -20.887 21.220 8.068 1.00 49.69 384 LYS A C 1
ATOM 3078 O O . LYS A 1 384 ? -20.143 22.053 8.574 1.00 49.69 384 LYS A O 1
ATOM 3083 N N . GLU A 1 385 ? -21.694 20.442 8.783 1.00 54.69 385 GLU A N 1
ATOM 3084 C CA . GLU A 1 385 ? -21.687 20.340 10.234 1.00 54.69 385 GLU A CA 1
ATOM 3085 C C . GLU A 1 385 ? -20.516 19.457 10.669 1.00 54.69 385 GLU A C 1
ATOM 3087 O O . GLU A 1 385 ? -20.480 18.257 10.397 1.00 54.69 385 GLU A O 1
ATOM 3092 N N . VAL A 1 386 ? -19.545 20.063 11.348 1.00 60.12 386 VAL A N 1
ATOM 3093 C CA . VAL A 1 386 ? -18.430 19.350 11.977 1.00 60.12 386 VAL A CA 1
ATOM 3094 C C . VAL A 1 386 ? -18.964 18.595 13.197 1.00 60.12 386 VAL A C 1
ATOM 3096 O O . VAL A 1 386 ? -19.482 19.212 14.128 1.00 60.12 386 VAL A O 1
ATOM 3099 N N . ARG A 1 387 ? -18.848 17.263 13.204 1.00 69.00 387 ARG A N 1
ATOM 3100 C CA . ARG A 1 387 ? -19.199 16.423 14.360 1.00 69.00 387 ARG A CA 1
ATOM 3101 C C . ARG A 1 387 ? -18.160 16.631 15.459 1.00 69.00 387 ARG A C 1
ATOM 3103 O O . ARG A 1 387 ? -16.968 16.475 15.220 1.00 69.00 387 ARG A O 1
ATOM 3110 N N . GLU A 1 388 ? -18.597 16.940 16.678 1.00 69.38 388 GLU A N 1
ATOM 3111 C CA . GLU A 1 388 ? -17.706 17.109 17.837 1.00 69.38 388 GLU A CA 1
ATOM 3112 C C . GLU A 1 388 ? -17.246 15.751 18.408 1.00 69.38 388 GLU A C 1
ATOM 3114 O O . GLU A 1 388 ? -17.447 15.458 19.584 1.00 69.38 388 GLU A O 1
ATOM 3119 N N . ILE A 1 389 ? -16.632 14.915 17.560 1.00 72.12 389 ILE A N 1
ATOM 3120 C CA . ILE A 1 389 ? -16.248 13.523 17.852 1.00 72.12 389 ILE A CA 1
ATOM 3121 C C . ILE A 1 389 ? -15.465 13.418 19.169 1.00 72.12 389 ILE A C 1
ATOM 3123 O O . ILE A 1 389 ? -15.765 12.559 19.991 1.00 72.12 389 ILE A O 1
ATOM 3127 N N . ALA A 1 390 ? -14.511 14.322 19.410 1.00 65.81 390 ALA A N 1
ATOM 3128 C CA . ALA A 1 390 ? -13.674 14.332 20.614 1.00 65.81 390 ALA A CA 1
ATOM 3129 C C . ALA A 1 390 ? -14.448 14.502 21.945 1.00 65.81 390 ALA A C 1
ATOM 3131 O O . ALA A 1 390 ? -13.873 14.296 23.011 1.00 65.81 390 ALA A O 1
ATOM 3132 N N . LYS A 1 391 ? -15.738 14.877 21.910 1.00 73.25 391 LYS A N 1
ATOM 3133 C CA . LYS A 1 391 ? -16.608 14.994 23.097 1.00 73.25 391 LYS A CA 1
ATOM 3134 C C . LYS A 1 391 ? -17.545 13.799 23.300 1.00 73.25 391 LYS A C 1
ATOM 3136 O O . LYS A 1 391 ? -18.279 13.777 24.287 1.00 73.25 391 LYS A O 1
ATOM 3141 N N . GLU A 1 392 ? -17.581 12.847 22.371 1.00 81.31 392 GLU A N 1
ATOM 3142 C CA . GLU A 1 392 ? -18.423 11.657 22.498 1.00 81.31 392 GLU A CA 1
ATOM 3143 C C . GLU A 1 392 ? -17.843 10.672 23.529 1.00 81.31 392 GLU A C 1
ATOM 3145 O O . GLU A 1 392 ? -16.638 10.614 23.762 1.00 81.31 392 GLU A O 1
ATOM 3150 N N . ASP A 1 393 ? -18.702 9.876 24.166 1.00 87.88 393 ASP A N 1
ATOM 3151 C CA . ASP A 1 393 ? -18.269 8.850 25.118 1.00 87.88 393 ASP A CA 1
ATOM 3152 C C . ASP A 1 393 ? -17.875 7.569 24.365 1.00 87.88 393 ASP A C 1
ATOM 3154 O O . ASP A 1 393 ? -18.727 6.827 23.866 1.00 87.88 393 ASP A O 1
ATOM 3158 N N . ALA A 1 394 ? -16.567 7.314 24.293 1.00 91.12 394 ALA A N 1
ATOM 3159 C CA . ALA A 1 394 ? -15.986 6.161 23.611 1.00 91.12 394 ALA A CA 1
ATOM 3160 C C . ALA A 1 394 ? -16.394 4.808 24.224 1.00 91.12 394 ALA A C 1
ATOM 3162 O O . ALA A 1 394 ? -16.539 3.821 23.499 1.00 91.12 394 ALA A O 1
ATOM 3163 N N . VAL A 1 395 ? -16.598 4.751 25.546 1.00 92.31 395 VAL A N 1
ATOM 3164 C CA . VAL A 1 395 ? -17.039 3.531 26.238 1.00 92.31 395 VAL A CA 1
ATOM 3165 C C . VAL A 1 395 ? -18.493 3.260 25.878 1.00 92.31 395 VAL A C 1
ATOM 3167 O O . VAL A 1 395 ? -18.810 2.170 25.406 1.00 92.31 395 VAL A O 1
ATOM 3170 N N . ARG A 1 396 ? -19.357 4.278 25.985 1.00 91.50 396 ARG A N 1
ATOM 3171 C CA . ARG A 1 396 ? -20.772 4.187 25.596 1.00 91.50 396 ARG A CA 1
ATOM 3172 C C . ARG A 1 396 ? -20.940 3.818 24.121 1.00 91.50 396 ARG A C 1
ATOM 3174 O O . ARG A 1 396 ? -21.779 2.979 23.805 1.00 91.50 396 ARG A O 1
ATOM 3181 N N . ALA A 1 397 ? -20.154 4.411 23.219 1.00 90.62 397 ALA A N 1
ATOM 3182 C CA . ALA A 1 397 ? -20.199 4.094 21.791 1.00 90.62 397 ALA A CA 1
ATOM 3183 C C . ALA A 1 397 ? -19.835 2.623 21.521 1.00 90.62 397 ALA A C 1
ATOM 3185 O O . ALA A 1 397 ? -20.558 1.931 20.800 1.00 90.62 397 ALA A O 1
ATOM 3186 N N . ARG A 1 398 ? -18.762 2.121 22.152 1.00 93.69 398 ARG A N 1
ATOM 3187 C CA . ARG A 1 398 ? -18.351 0.714 22.048 1.00 93.69 398 ARG A CA 1
ATOM 3188 C C . ARG A 1 398 ? -19.396 -0.233 22.639 1.00 93.69 398 ARG A C 1
ATOM 3190 O O . ARG A 1 398 ? -19.733 -1.221 21.993 1.00 93.69 398 ARG A O 1
ATOM 3197 N N . ASP A 1 399 ? -19.948 0.073 23.811 1.00 92.94 399 ASP A N 1
ATOM 3198 C CA . ASP A 1 399 ? -20.961 -0.760 24.474 1.00 92.94 399 ASP A CA 1
ATOM 3199 C C . ASP A 1 399 ? -22.256 -0.854 23.647 1.00 92.94 399 ASP A C 1
ATOM 3201 O O . ASP A 1 399 ? -22.790 -1.951 23.469 1.00 92.94 399 ASP A O 1
ATOM 3205 N N . LEU A 1 400 ? -22.721 0.260 23.068 1.00 91.56 400 LEU A N 1
ATOM 3206 C CA . LEU A 1 400 ? -23.889 0.283 22.179 1.00 91.56 400 LEU A CA 1
ATOM 3207 C C . LEU A 1 400 ? -23.673 -0.548 20.903 1.00 91.56 400 LEU A C 1
ATOM 3209 O O . LEU A 1 400 ? -24.538 -1.344 20.535 1.00 91.56 400 LEU A O 1
ATOM 3213 N N . LEU A 1 401 ? -22.516 -0.404 20.243 1.00 91.19 401 LEU A N 1
ATOM 3214 C CA . LEU A 1 401 ? -22.155 -1.230 19.082 1.00 91.19 401 LEU A CA 1
ATOM 3215 C C . LEU A 1 401 ? -22.101 -2.717 19.446 1.00 91.19 401 LEU A C 1
ATOM 3217 O O . LEU A 1 401 ? -22.624 -3.555 18.718 1.00 91.19 401 LEU A O 1
ATOM 3221 N N . SER A 1 402 ? -21.510 -3.043 20.593 1.00 92.19 402 SER A N 1
ATOM 3222 C CA . SER A 1 402 ? -21.355 -4.418 21.072 1.00 92.19 402 SER A CA 1
ATOM 3223 C C . SER A 1 402 ? -22.707 -5.098 21.321 1.00 92.19 402 SER A C 1
ATOM 3225 O O . SER A 1 402 ? -22.917 -6.240 20.911 1.00 92.19 402 SER A O 1
ATOM 3227 N N . GLN A 1 403 ? -23.663 -4.382 21.923 1.00 91.25 403 GLN A N 1
ATOM 3228 C CA . GLN A 1 403 ? -25.042 -4.856 22.096 1.00 91.25 403 GLN A CA 1
ATOM 3229 C C . GLN A 1 403 ? -25.759 -5.032 20.746 1.00 91.25 403 GLN A C 1
ATOM 3231 O O . GLN A 1 403 ? -26.412 -6.052 20.521 1.00 91.25 403 GLN A O 1
ATOM 3236 N N . HIS A 1 404 ? -25.589 -4.086 19.818 1.00 89.69 404 HIS A N 1
ATOM 3237 C CA . HIS A 1 404 ? -26.147 -4.163 18.465 1.00 89.69 404 HIS A CA 1
ATOM 3238 C C . HIS A 1 404 ? -25.583 -5.349 17.651 1.00 89.69 404 HIS A C 1
ATOM 3240 O O . HIS A 1 404 ? -26.321 -6.023 16.927 1.00 89.69 404 HIS A O 1
ATOM 3246 N N . PHE A 1 405 ? -24.292 -5.664 17.797 1.00 89.62 405 PHE A N 1
ATOM 3247 C CA . PHE A 1 405 ? -23.659 -6.832 17.172 1.00 89.62 405 PHE A CA 1
ATOM 3248 C C . PHE A 1 405 ? -24.166 -8.161 17.746 1.00 89.62 405 PHE A C 1
ATOM 3250 O O . PHE A 1 405 ? -24.384 -9.108 16.991 1.00 89.62 405 PHE A O 1
ATOM 3257 N N . LEU A 1 406 ? -24.429 -8.231 19.054 1.00 89.62 406 LEU A N 1
ATOM 3258 C CA . LEU A 1 406 ? -25.051 -9.414 19.652 1.00 89.62 406 LEU A CA 1
ATOM 3259 C C . LEU A 1 406 ? -26.496 -9.608 19.154 1.00 89.62 406 LEU A C 1
ATOM 3261 O O . LEU A 1 406 ? -26.871 -10.721 18.794 1.00 89.62 406 LEU A O 1
ATOM 3265 N N . ALA A 1 407 ? -27.282 -8.530 19.071 1.00 86.69 407 ALA A N 1
ATOM 3266 C CA . ALA A 1 407 ? -28.669 -8.582 18.602 1.00 86.69 407 ALA A CA 1
ATOM 3267 C C . ALA A 1 407 ? -28.798 -8.935 17.105 1.00 86.69 407 ALA A C 1
ATOM 3269 O O . ALA A 1 407 ? -29.694 -9.685 16.721 1.00 86.69 407 ALA A O 1
ATOM 3270 N N . SER A 1 408 ? -27.894 -8.441 16.252 1.00 80.69 408 SER A N 1
ATOM 3271 C CA . SER A 1 408 ? -27.872 -8.799 14.821 1.00 80.69 408 SER A CA 1
ATOM 3272 C C . SER A 1 408 ? -27.474 -10.260 14.588 1.00 80.69 408 SER A C 1
ATOM 3274 O O . SER A 1 408 ? -28.081 -10.925 13.751 1.00 80.69 408 SER A O 1
ATOM 3276 N N . ARG A 1 409 ? -26.548 -10.808 15.390 1.00 73.94 409 ARG A N 1
ATOM 3277 C CA . ARG A 1 409 ? -26.168 -12.231 15.336 1.00 73.94 409 ARG A CA 1
ATOM 3278 C C . ARG A 1 409 ? -27.354 -13.180 15.567 1.00 73.94 409 ARG A C 1
ATOM 3280 O O . ARG A 1 409 ? -27.402 -14.236 14.945 1.00 73.94 409 ARG A O 1
ATOM 3287 N N . SER A 1 410 ? -28.315 -12.831 16.430 1.00 59.44 410 SER A N 1
ATOM 3288 C CA . SER A 1 410 ? -29.529 -13.649 16.615 1.00 59.44 410 SER A CA 1
ATOM 3289 C C . SER A 1 410 ? -30.470 -13.656 15.404 1.00 59.44 410 SER A C 1
ATOM 3291 O O . SER A 1 410 ? -31.217 -14.617 15.250 1.00 59.44 410 SER A O 1
ATOM 3293 N N . SER A 1 411 ? -30.419 -12.638 14.540 1.00 58.66 411 SER A N 1
ATOM 3294 C CA . SER A 1 411 ? -31.180 -12.622 13.284 1.00 58.66 411 SER A CA 1
ATOM 3295 C C . SER A 1 411 ? -30.491 -13.447 12.194 1.00 58.66 411 SER A C 1
ATOM 3297 O O . SER A 1 411 ? -31.151 -14.229 11.519 1.00 58.66 411 SER A O 1
ATOM 3299 N N . GLU A 1 412 ? -29.163 -13.338 12.072 1.00 56.78 412 GLU A N 1
ATOM 3300 C CA . GLU A 1 412 ? -28.359 -14.076 11.079 1.00 56.78 412 GLU A CA 1
ATOM 3301 C C . GLU A 1 412 ? -28.491 -15.603 11.232 1.00 56.78 412 GLU A C 1
ATOM 3303 O O . GLU A 1 412 ? -28.653 -16.317 10.248 1.00 56.78 412 GLU A O 1
ATOM 3308 N N . VAL A 1 413 ? -28.501 -16.107 12.471 1.00 48.09 413 VAL A N 1
ATOM 3309 C CA . VAL A 1 413 ? -28.663 -17.548 12.761 1.00 48.09 413 VAL A CA 1
ATOM 3310 C C . VAL A 1 413 ? -30.096 -18.047 12.491 1.00 48.09 413 VAL A C 1
ATOM 3312 O O . VAL A 1 413 ? -30.307 -19.246 12.319 1.00 48.09 413 VAL A O 1
ATOM 3315 N N . GLY A 1 414 ? -31.087 -17.150 12.433 1.00 39.91 414 GLY A N 1
ATOM 3316 C CA . GLY A 1 414 ? -32.463 -17.501 12.071 1.00 39.91 414 GLY A CA 1
ATOM 3317 C C . GLY A 1 414 ? -32.624 -17.824 10.583 1.00 39.91 414 GLY A C 1
ATOM 3318 O O . GLY A 1 414 ? -33.326 -18.771 10.237 1.00 39.91 414 GLY A O 1
ATOM 3319 N N . GLU A 1 415 ? -31.931 -17.089 9.709 1.00 38.38 415 GLU A N 1
ATOM 3320 C CA . GLU A 1 415 ? -32.048 -17.253 8.252 1.00 38.38 415 GLU A CA 1
ATOM 3321 C C . GLU A 1 415 ? -31.396 -18.561 7.755 1.00 38.38 415 GLU A C 1
ATOM 3323 O O . GLU A 1 415 ? -31.977 -19.247 6.915 1.00 38.38 415 GLU A O 1
ATOM 3328 N N . GLU A 1 416 ? -30.268 -18.991 8.340 1.00 35.06 416 GLU A N 1
ATOM 3329 C CA . GLU A 1 416 ? -29.674 -20.315 8.051 1.00 35.06 416 GLU A CA 1
ATOM 3330 C C . GLU A 1 416 ? -30.551 -21.489 8.546 1.00 35.06 416 GLU A C 1
ATOM 3332 O O . GLU A 1 416 ? -30.487 -22.595 8.003 1.00 35.06 416 GLU A O 1
ATOM 3337 N N . GLY A 1 417 ? -31.394 -21.264 9.563 1.00 33.25 417 GLY A N 1
ATOM 3338 C CA . GLY A 1 417 ? -32.309 -22.275 10.104 1.00 33.25 417 GLY A CA 1
ATOM 3339 C C . GLY A 1 417 ? -33.522 -22.559 9.210 1.00 33.25 417 GLY A C 1
ATOM 3340 O O . GLY A 1 417 ? -33.944 -23.714 9.095 1.00 33.25 417 GLY A O 1
ATOM 3341 N N . ASP A 1 418 ? -34.060 -21.533 8.547 1.00 34.69 418 ASP A N 1
ATOM 3342 C CA . ASP A 1 418 ? -35.273 -21.655 7.727 1.00 34.69 418 ASP A CA 1
ATOM 3343 C C . ASP A 1 418 ? -35.005 -22.221 6.317 1.00 34.69 418 ASP A C 1
ATOM 3345 O O . ASP A 1 418 ? -35.862 -22.927 5.772 1.00 34.69 418 ASP A O 1
ATOM 3349 N N . GLU A 1 419 ? -33.808 -22.040 5.737 1.00 32.72 419 GLU A N 1
ATOM 3350 C CA . GLU A 1 419 ? -33.450 -22.740 4.488 1.00 32.72 419 GLU A CA 1
ATOM 3351 C C . GLU A 1 419 ? -33.404 -24.267 4.691 1.00 32.72 419 GLU A C 1
ATOM 3353 O O . GLU A 1 419 ? -33.948 -25.024 3.874 1.00 32.72 419 GLU A O 1
ATOM 3358 N N . ALA A 1 420 ? -32.860 -24.730 5.824 1.00 33.22 420 ALA A N 1
ATOM 3359 C CA . ALA A 1 420 ? -32.809 -26.148 6.184 1.00 33.22 420 ALA A CA 1
ATOM 3360 C C . ALA A 1 420 ? -34.202 -26.766 6.433 1.00 33.22 420 ALA A C 1
ATOM 3362 O O . ALA A 1 420 ? -34.399 -27.959 6.192 1.00 33.22 420 ALA A O 1
ATOM 3363 N N . ALA A 1 421 ? -35.188 -25.970 6.861 1.00 34.41 421 ALA A N 1
ATOM 3364 C CA . ALA A 1 421 ? -36.551 -26.435 7.129 1.00 34.41 421 ALA A CA 1
ATOM 3365 C C . ALA A 1 421 ? -37.412 -26.628 5.860 1.00 34.41 421 ALA A C 1
ATOM 3367 O O . ALA A 1 421 ? -38.426 -27.328 5.899 1.00 34.41 421 ALA A O 1
ATOM 3368 N N . SER A 1 422 ? -37.019 -26.042 4.722 1.00 33.50 422 SER A N 1
ATOM 3369 C CA . SER A 1 422 ? -37.822 -26.050 3.485 1.00 33.50 422 SER A CA 1
ATOM 3370 C C . SER A 1 422 ? -37.646 -27.294 2.594 1.00 33.50 422 SER A C 1
ATOM 3372 O O . SER A 1 422 ? -38.489 -27.570 1.738 1.00 33.50 422 SER A O 1
ATOM 3374 N N . SER A 1 423 ? -36.598 -28.099 2.807 1.00 32.91 423 SER A N 1
ATOM 3375 C CA . SER A 1 423 ? -36.238 -29.256 1.961 1.00 32.91 423 SER A CA 1
ATOM 3376 C C . SER A 1 423 ? -36.729 -30.610 2.517 1.00 32.91 423 SER A C 1
ATOM 3378 O O . SER A 1 423 ? -36.045 -31.629 2.454 1.00 32.91 423 SER A O 1
ATOM 3380 N N . GLY A 1 424 ? -37.949 -30.625 3.070 1.00 34.94 424 GLY A N 1
ATOM 3381 C CA . GLY A 1 424 ? -38.426 -31.670 3.986 1.00 34.94 424 GLY A CA 1
ATOM 3382 C C . GLY A 1 424 ? -39.672 -32.480 3.593 1.00 34.94 424 GLY A C 1
ATOM 3383 O O . GLY A 1 424 ? -40.397 -32.892 4.495 1.00 34.94 424 GLY A O 1
ATOM 3384 N N . SER A 1 425 ? -39.970 -32.749 2.311 1.00 30.95 425 SER A N 1
ATOM 3385 C CA . SER A 1 425 ? -40.960 -33.801 1.978 1.00 30.95 425 SER A CA 1
ATOM 3386 C C . SER A 1 425 ? -40.810 -34.419 0.579 1.00 30.95 425 SER A C 1
ATOM 3388 O O . SER A 1 425 ? -40.663 -33.705 -0.407 1.00 30.95 425 SER A O 1
ATOM 3390 N N . GLY A 1 426 ? -40.931 -35.754 0.495 1.00 27.38 426 GLY A N 1
ATOM 3391 C CA . GLY A 1 426 ? -41.299 -36.448 -0.750 1.00 27.38 426 GLY A CA 1
ATOM 3392 C C . GLY A 1 426 ? -40.291 -37.420 -1.383 1.00 27.38 426 GLY A C 1
ATOM 3393 O O . GLY A 1 426 ? -39.862 -37.172 -2.502 1.00 27.38 426 GLY A O 1
ATOM 3394 N N . ALA A 1 427 ? -40.023 -38.574 -0.752 1.00 29.02 427 ALA A N 1
ATOM 3395 C CA . ALA A 1 427 ? -40.016 -39.889 -1.432 1.00 29.02 427 ALA A CA 1
ATOM 3396 C C . ALA A 1 427 ? -39.786 -41.049 -0.441 1.00 29.02 427 ALA A C 1
ATOM 3398 O O . ALA A 1 427 ? -38.789 -41.092 0.276 1.00 29.02 427 ALA A O 1
ATOM 3399 N N . GLU A 1 428 ? -40.686 -42.033 -0.428 1.00 30.58 428 GLU A N 1
ATOM 3400 C CA . GLU A 1 428 ? -40.528 -43.251 0.371 1.00 30.58 428 GLU A CA 1
ATOM 3401 C C . GLU A 1 428 ? -39.691 -44.340 -0.328 1.00 30.58 428 GLU A C 1
ATOM 3403 O O . GLU A 1 428 ? -39.882 -44.633 -1.504 1.00 30.58 428 GLU A O 1
ATOM 3408 N N . LYS A 1 429 ? -38.890 -45.047 0.484 1.00 30.28 429 LYS A N 1
ATOM 3409 C CA . LYS A 1 429 ? -38.657 -46.509 0.464 1.00 30.28 429 LYS A CA 1
ATOM 3410 C C . LYS A 1 429 ? -38.357 -47.198 -0.886 1.00 30.28 429 LYS A C 1
ATOM 3412 O O . LYS A 1 429 ? -39.270 -47.532 -1.639 1.00 30.28 429 LYS A O 1
ATOM 3417 N N . LYS A 1 430 ? -37.160 -47.803 -0.964 1.00 29.22 430 LYS A N 1
ATOM 3418 C CA . LYS A 1 430 ? -37.070 -49.276 -1.107 1.00 29.22 430 LYS A CA 1
ATOM 3419 C C . LYS A 1 430 ? -35.740 -49.876 -0.632 1.00 29.22 430 LYS A C 1
ATOM 3421 O O . LYS A 1 430 ? -34.666 -49.402 -0.968 1.00 29.22 430 LYS A O 1
ATOM 3426 N N . LYS A 1 431 ? -35.881 -50.957 0.142 1.00 29.47 431 LYS A N 1
ATOM 3427 C CA . LYS A 1 431 ? -34.857 -51.890 0.640 1.00 29.47 431 LYS A CA 1
ATOM 3428 C C . LYS A 1 431 ? -33.740 -52.237 -0.357 1.00 29.47 431 LYS A C 1
ATOM 3430 O O . LYS A 1 431 ? -34.055 -52.672 -1.461 1.00 29.47 431 LYS A O 1
ATOM 3435 N N . GLN A 1 432 ? -32.520 -52.386 0.165 1.00 28.12 432 GLN A N 1
ATOM 3436 C CA . GLN A 1 432 ? -31.895 -53.717 0.240 1.00 28.12 432 GLN A CA 1
ATOM 3437 C C . GLN A 1 432 ? -30.916 -53.823 1.423 1.00 28.12 432 GLN A C 1
ATOM 3439 O O . GLN A 1 432 ? -30.225 -52.868 1.759 1.00 28.12 432 GLN A O 1
ATOM 3444 N N . GLU A 1 433 ? -30.930 -54.977 2.091 1.00 28.12 433 GLU A N 1
ATOM 3445 C CA . GLU A 1 433 ? -30.133 -55.288 3.284 1.00 28.12 433 GLU A CA 1
ATOM 3446 C C . GLU A 1 433 ? -28.934 -56.184 2.921 1.00 28.12 433 GLU A C 1
ATOM 3448 O O . GLU A 1 433 ? -28.994 -56.933 1.949 1.00 28.12 433 GLU A O 1
ATOM 3453 N N . ALA A 1 434 ? -27.927 -56.178 3.803 1.00 27.41 434 ALA A N 1
ATOM 3454 C CA . ALA A 1 434 ? -26.890 -57.201 3.993 1.00 27.41 434 ALA A CA 1
ATOM 3455 C C . ALA A 1 434 ? -25.786 -57.380 2.922 1.00 27.41 434 ALA A C 1
ATOM 3457 O O . ALA A 1 434 ? -25.964 -58.068 1.922 1.00 27.41 434 ALA A O 1
ATOM 3458 N N . GLN A 1 435 ? -24.548 -57.038 3.310 1.00 29.78 435 GLN A N 1
ATOM 3459 C CA . GLN A 1 435 ? -23.653 -58.090 3.819 1.00 29.78 435 GLN A CA 1
ATOM 3460 C C . GLN A 1 435 ? -22.593 -57.571 4.807 1.00 29.78 435 GLN A C 1
ATOM 3462 O O . GLN A 1 435 ? -22.058 -56.477 4.674 1.00 29.78 435 GLN A O 1
ATOM 3467 N N . THR A 1 436 ? -22.326 -58.386 5.827 1.00 28.22 436 THR A N 1
ATOM 3468 C CA . THR A 1 436 ? -21.423 -58.125 6.959 1.00 28.22 436 THR A CA 1
ATOM 3469 C C . THR A 1 436 ? -20.066 -58.799 6.742 1.00 28.22 436 THR A C 1
ATOM 3471 O O . THR A 1 436 ? -20.062 -59.966 6.349 1.00 28.22 436 THR A O 1
ATOM 3474 N N . ARG A 1 437 ? -18.956 -58.115 7.075 1.00 29.95 437 ARG A N 1
ATOM 3475 C CA . ARG A 1 437 ? -17.662 -58.640 7.604 1.00 29.95 437 ARG A CA 1
ATOM 3476 C C . ARG A 1 437 ? -16.641 -57.488 7.652 1.00 29.95 437 ARG A C 1
ATOM 3478 O O . ARG A 1 437 ? -16.323 -56.931 6.614 1.00 29.95 437 ARG A O 1
ATOM 3485 N N . THR A 1 438 ? -16.340 -56.925 8.825 1.00 30.02 438 THR A N 1
ATOM 3486 C CA . THR A 1 438 ? -15.233 -57.309 9.738 1.00 30.02 438 THR A CA 1
ATOM 3487 C C . THR A 1 438 ? -13.836 -57.269 9.110 1.00 30.02 438 THR A C 1
ATOM 3489 O O . THR A 1 438 ? -13.502 -58.193 8.373 1.00 30.02 438 THR A O 1
ATOM 3492 N N . THR A 1 439 ? -13.022 -56.288 9.515 1.00 28.48 439 THR A N 1
ATOM 3493 C CA . THR A 1 439 ? -11.785 -56.488 10.311 1.00 28.48 439 THR A CA 1
ATOM 3494 C C . THR A 1 439 ? -11.305 -55.140 10.861 1.00 28.48 439 THR A C 1
ATOM 3496 O O . THR A 1 439 ? -11.226 -54.175 10.104 1.00 28.48 439 THR A O 1
ATOM 3499 N N . ASP A 1 440 ? -11.006 -55.100 12.160 1.00 28.33 440 ASP A N 1
ATOM 3500 C CA . ASP A 1 440 ? -10.271 -54.026 12.844 1.00 28.33 440 ASP A CA 1
ATOM 3501 C C . ASP A 1 440 ? -8.743 -54.168 12.638 1.00 28.33 440 ASP A C 1
ATOM 3503 O O . ASP A 1 440 ? -8.304 -55.176 12.084 1.00 28.33 440 ASP A O 1
ATOM 3507 N N . GLU A 1 441 ? -7.972 -53.200 13.169 1.00 31.00 441 GLU A N 1
ATOM 3508 C CA . GLU A 1 441 ? -6.494 -53.203 13.352 1.00 31.00 441 GLU A CA 1
ATOM 3509 C C . GLU A 1 441 ? -5.658 -53.197 12.040 1.00 31.00 441 GLU A C 1
ATOM 3511 O O . GLU A 1 441 ? -6.057 -53.739 11.019 1.00 31.00 441 GLU A O 1
ATOM 3516 N N . GLU A 1 442 ? -4.488 -52.563 11.903 1.00 29.86 442 GLU A N 1
ATOM 3517 C CA . GLU A 1 442 ? -3.570 -51.798 12.777 1.00 29.86 442 GLU A CA 1
ATOM 3518 C C . GLU A 1 442 ? -2.945 -50.659 11.894 1.00 29.86 442 GLU A C 1
ATOM 3520 O O . GLU A 1 442 ? -3.149 -50.667 10.680 1.00 29.86 442 GLU A O 1
ATOM 3525 N N . ILE A 1 443 ? -2.190 -49.626 12.307 1.00 30.86 443 ILE A N 1
ATOM 3526 C CA . ILE A 1 443 ? -1.494 -49.239 13.555 1.00 30.86 443 ILE A CA 1
ATOM 3527 C C . ILE A 1 443 ? -1.419 -47.679 13.640 1.00 30.86 443 ILE A C 1
ATOM 3529 O O . ILE A 1 443 ? -2.306 -46.984 13.150 1.00 30.86 443 ILE A O 1
ATOM 3533 N N . SER A 1 444 ? -0.389 -47.103 14.271 1.00 28.00 444 SER A N 1
ATOM 3534 C CA . SER A 1 444 ? -0.078 -45.666 14.428 1.00 28.00 444 SER A CA 1
ATOM 3535 C C . SER A 1 444 ? 1.439 -45.445 14.195 1.00 28.00 444 SER A C 1
ATOM 3537 O O . SER A 1 444 ? 2.139 -46.374 13.807 1.00 28.00 444 SER A O 1
ATOM 3539 N N . ILE A 1 445 ? 1.961 -44.269 14.570 1.00 32.66 445 ILE A N 1
ATOM 3540 C CA . ILE A 1 445 ? 3.388 -43.930 14.779 1.00 32.66 445 ILE A CA 1
ATOM 3541 C C . ILE A 1 445 ? 4.197 -43.589 13.501 1.00 32.66 445 ILE A C 1
ATOM 3543 O O . ILE A 1 445 ? 4.626 -44.468 12.762 1.00 32.66 445 ILE A O 1
ATOM 3547 N N . LEU A 1 446 ? 4.535 -42.302 13.319 1.00 28.58 446 LEU A N 1
ATOM 3548 C CA . LEU A 1 446 ? 5.903 -41.801 13.577 1.00 28.58 446 LEU A CA 1
ATOM 3549 C C . LEU A 1 446 ? 6.021 -40.271 13.433 1.00 28.58 446 LEU A C 1
ATOM 3551 O O . LEU A 1 446 ? 5.958 -39.710 12.344 1.00 28.58 446 LEU A O 1
ATOM 3555 N N . THR A 1 447 ? 6.266 -39.617 14.568 1.00 32.06 447 THR A N 1
ATOM 3556 C CA . THR A 1 447 ? 6.872 -38.283 14.675 1.00 32.06 447 THR A CA 1
ATOM 3557 C C . THR A 1 447 ? 8.395 -38.391 14.686 1.00 32.06 447 THR A C 1
ATOM 3559 O O . THR A 1 447 ? 8.938 -39.280 15.349 1.00 32.06 447 THR A O 1
ATOM 3562 N N . SER A 1 448 ? 9.088 -37.436 14.069 1.00 42.28 448 SER A N 1
ATOM 3563 C CA . SER A 1 448 ? 10.465 -37.023 14.390 1.00 42.28 448 SER A CA 1
ATOM 3564 C C . SER A 1 448 ? 10.653 -35.570 13.968 1.00 42.28 448 SER A C 1
ATOM 3566 O O . SER A 1 448 ? 10.084 -35.221 12.910 1.00 42.28 448 SER A O 1
#

pLDDT: mean 77.23, std 19.61, range [27.38, 96.88]

Organism: Triticum aestivum (NCBI:txid4565)

InterPro domains:
  IPR027806 Harbinger transposase-derived nuclease domain [PF13359] (223-363)
  IPR045249 Putative nuclease HARBI1-like [PTHR22930] (77-381)

Nearest PDB structures (foldseek):
  4ds4-assembly1_A  TM=4.949E-01  e=2.514E+00  Geobacillus kaustophilus HTA426
  4dqs-assembly1_A  TM=4.684E-01  e=2.645E+00  Geobacillus kaustophilus HTA426
  4bdp-assembly1_A  TM=4.696E-01  e=3.243E+00  Geobacillus stearothermophilus
  4dqq-assembly1_A  TM=4.744E-01  e=3.976E+00  Geobacillus kaustophilus HTA426
  6ur2-assembly1_A  TM=4.723E-01  e=3.779E+00  Geobacillus stearothermophilus

Mean predicted aligned error: 15.75 Å

Radius of gyration: 29.88 Å; Cα contacts (8 Å, |Δi|>4): 665; chains: 1; bounding box: 66×80×88 Å

Foldseek 3Di:
DDADDPCLLVDQEQEEEEQDAPLHQLLVLCAPNHPRNSSDVNHQWYKYAYDDPPRSRPWIWIAGNVVTDIDTPDDPLSNCPFPVCPPVDQVVVCVQLVFGPVLLVVLLVLLPDDLLVVQQCFDFLVRHGGHSSNLSSLLSNQQQDQDDLVVSCVVSRHDSVSSQSSNLSSLVSCQPSLVVLQAPFDDDPVLQPDQLLQHLAFFAKDKDWQAAAPPDDPVFAGTWIWIFTAGSLLATNAIFIDDTPDDPANRCVPGPVNVCVQQLNPQQDDWDQLDPVRDTQTHAHEYEPVDDQALRYHYADPDPDDDPLSVLLVVSSVVRVVVNVVSVVVLCNRRVSSVHSDCPPVDPVSVVSSVVVSSSSSSSRSCPVPPVNVDDSPGDPRPPDRDNSRPDDSVVSSSSSSSSSSVVVVVVVVVVVVVVVPVDDDDDDDDDDDDDDDDDDDDDDDDD

Secondary structure (DSSP, 8-state):
-----GGGGG---SEEEEE--HHHHHHHHTGGGSTTGGGTTTSSEEEEEEEETTEEEEEEEEEETTTTEEEE-S-HHHH---GGG--SSHHHHHHHHSS-HHHHHHHHHHT-SHHHHTTTT-B-TTSPBP-HHHHHHHHHHHHT--S-HHHHHHHHT--HHHHHHHHHHHHHHHTTTGGGGGS-----TTTSSSSTT-TTEEEEEEEEEEEPPTTS-TTS-SEEEEEEEE-TTS-EEEEEEEPTT--HHHHHHHSHHHHHHTTTSSS-SPPEE-STT--EE--EEEE-TTS--BTTEE-----SS--HHHHHHHHHHHHHHHHHHHHHHHHHHHSGGGGS----SSSHHHHHHHHHHHHHHHHHHHHHH-TTT----------SS---GGGS-HHHHHHHHHHHHHHHHHHHHHHHHHHHHSS-------------------------